Protein AF-A0A9D8L0U3-F1 (afdb_monomer)

pLDDT: mean 83.97, std 14.58, range [31.39, 98.12]

Structure (mmCIF, N/CA/C/O backbone):
data_AF-A0A9D8L0U3-F1
#
_entry.id   AF-A0A9D8L0U3-F1
#
loop_
_atom_site.group_PDB
_atom_site.id
_atom_site.type_symbol
_atom_site.label_atom_id
_atom_site.label_alt_id
_atom_site.label_comp_id
_atom_site.label_asym_id
_atom_site.label_entity_id
_atom_site.label_seq_id
_atom_site.pdbx_PDB_ins_code
_atom_site.Cartn_x
_atom_site.Cartn_y
_atom_site.Cartn_z
_atom_site.occupancy
_atom_site.B_iso_or_equiv
_atom_site.auth_seq_id
_atom_site.auth_comp_id
_atom_site.auth_asym_id
_atom_site.auth_atom_id
_atom_site.pdbx_PDB_model_num
ATOM 1 N N . MET A 1 1 ? -6.110 4.202 0.902 1.00 91.62 1 MET A N 1
ATOM 2 C CA . MET A 1 1 ? -5.546 5.508 1.316 1.00 91.62 1 MET A CA 1
ATOM 3 C C . MET A 1 1 ? -5.321 5.470 2.814 1.00 91.62 1 MET A C 1
ATOM 5 O O . MET A 1 1 ? -5.999 4.696 3.474 1.00 91.62 1 MET A O 1
ATOM 9 N N . GLU A 1 2 ? -4.424 6.293 3.344 1.00 95.88 2 GLU A N 1
ATOM 10 C CA . GLU A 1 2 ? -4.177 6.406 4.787 1.00 95.88 2 GLU A CA 1
ATOM 11 C C . GLU A 1 2 ? -4.412 7.851 5.238 1.00 95.88 2 GLU A C 1
ATOM 13 O O . GLU A 1 2 ? -3.957 8.792 4.582 1.00 95.88 2 GLU A O 1
ATOM 18 N N . ALA A 1 3 ? -5.146 8.025 6.335 1.00 96.62 3 ALA A N 1
ATOM 19 C CA . ALA A 1 3 ? -5.367 9.313 6.968 1.00 96.62 3 ALA A CA 1
ATOM 20 C C . ALA A 1 3 ? -4.168 9.664 7.856 1.00 96.62 3 ALA A C 1
ATOM 22 O O . ALA A 1 3 ? -3.885 8.999 8.852 1.00 96.62 3 ALA A O 1
ATOM 23 N N . LEU A 1 4 ? -3.472 10.741 7.497 1.00 94.88 4 LEU A N 1
ATOM 24 C CA . LEU A 1 4 ? -2.260 11.179 8.179 1.00 94.88 4 LEU A CA 1
ATOM 25 C C . LEU A 1 4 ? -2.511 12.490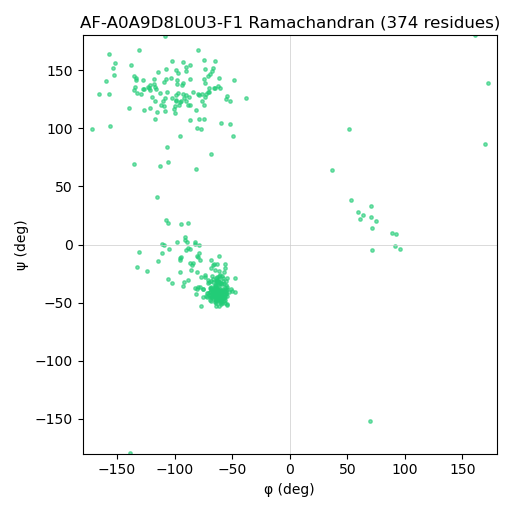 8.916 1.00 94.88 4 LEU A C 1
ATOM 27 O O . LEU A 1 4 ? -2.815 13.515 8.305 1.00 94.88 4 LEU A O 1
ATOM 31 N N . LEU A 1 5 ? -2.328 12.471 10.235 1.00 94.56 5 LEU A N 1
ATOM 32 C CA . LEU A 1 5 ? -2.469 13.667 11.054 1.00 94.56 5 LEU A CA 1
ATOM 33 C C . LEU A 1 5 ? -1.391 14.701 10.689 1.00 94.56 5 LEU A C 1
ATOM 35 O O . LEU A 1 5 ? -0.206 14.388 10.532 1.00 94.56 5 LEU A O 1
ATOM 39 N N . ARG A 1 6 ? -1.814 15.955 10.546 1.00 94.75 6 ARG A N 1
ATOM 40 C CA . ARG A 1 6 ? -0.969 17.115 10.254 1.00 94.75 6 ARG A CA 1
ATOM 41 C C . ARG A 1 6 ? -1.470 18.284 11.091 1.00 94.75 6 ARG A C 1
ATOM 43 O O . ARG A 1 6 ? -2.618 18.693 10.941 1.00 94.75 6 ARG A O 1
ATOM 50 N N . TRP A 1 7 ? -0.637 18.794 11.996 1.00 93.88 7 TRP A N 1
ATOM 51 C CA . TRP A 1 7 ? -1.028 19.877 12.898 1.00 93.88 7 TRP A CA 1
ATOM 52 C C . TRP A 1 7 ? -0.497 21.216 12.388 1.00 93.88 7 TRP A C 1
ATOM 54 O O . TRP A 1 7 ? 0.706 21.456 12.396 1.00 93.88 7 TRP A O 1
ATOM 64 N N . GLN A 1 8 ? -1.395 22.111 11.976 1.00 92.62 8 GLN A N 1
ATOM 65 C CA . GLN A 1 8 ? -1.041 23.502 11.697 1.00 92.62 8 GLN A CA 1
ATOM 66 C C . GLN A 1 8 ? -0.963 24.301 13.002 1.00 92.62 8 GLN A C 1
ATOM 68 O O . GLN A 1 8 ? -1.980 24.706 13.563 1.00 92.62 8 GLN A O 1
ATOM 73 N N . SER A 1 9 ? 0.254 24.510 13.500 1.00 93.62 9 SER A N 1
ATOM 74 C CA . SER A 1 9 ? 0.511 25.373 14.649 1.00 93.62 9 SER A CA 1
ATOM 75 C C . SER A 1 9 ? 0.617 26.838 14.204 1.00 93.62 9 SER A C 1
ATOM 77 O O . SER A 1 9 ? 1.405 27.127 13.299 1.00 93.62 9 SER A O 1
ATOM 79 N N . PRO A 1 10 ? -0.084 27.783 14.862 1.00 93.69 10 PRO A N 1
ATOM 80 C CA . PRO A 1 10 ? 0.032 29.210 14.556 1.00 93.69 10 PRO A CA 1
ATOM 81 C C . PRO A 1 10 ? 1.457 29.761 14.696 1.00 93.69 10 PRO A C 1
ATOM 83 O O . PRO A 1 10 ? 1.813 30.721 14.023 1.00 93.69 10 PRO A O 1
ATOM 86 N N . THR A 1 11 ? 2.273 29.166 15.571 1.00 95.31 11 THR A N 1
ATOM 87 C CA . THR A 1 11 ? 3.627 29.648 15.885 1.00 95.31 11 THR A CA 1
ATOM 88 C C . THR A 1 11 ? 4.735 28.797 15.275 1.00 95.31 11 THR A C 1
ATOM 90 O O . THR A 1 11 ? 5.806 29.319 14.983 1.00 95.31 11 THR A O 1
ATOM 93 N N . LEU A 1 12 ? 4.505 27.493 15.081 1.00 92.75 12 LEU A N 1
ATOM 94 C CA . LEU A 1 12 ? 5.532 26.545 14.620 1.00 92.75 12 LEU A CA 1
ATOM 95 C C . LEU A 1 12 ? 5.312 26.054 13.182 1.00 92.75 12 LEU A C 1
ATOM 97 O O . LEU A 1 12 ? 6.103 25.251 12.685 1.00 92.75 12 LEU A O 1
ATOM 101 N N . GLY A 1 13 ? 4.249 26.514 12.519 1.00 94.06 13 GLY A N 1
ATOM 102 C CA . GLY A 1 13 ? 3.868 26.054 11.189 1.00 94.06 13 GLY A CA 1
ATOM 103 C C . GLY A 1 13 ? 3.344 24.616 11.193 1.00 94.06 13 GLY A C 1
ATOM 104 O O . GLY A 1 13 ? 2.771 24.144 12.177 1.00 94.06 13 GLY A O 1
ATOM 105 N N . MET A 1 14 ? 3.513 23.914 10.072 1.00 93.19 14 MET A N 1
ATOM 106 C CA . MET A 1 14 ? 3.034 22.540 9.915 1.00 93.19 14 MET A CA 1
ATOM 107 C C . MET A 1 14 ? 3.908 21.546 10.693 1.00 93.19 14 MET A C 1
ATOM 109 O O . MET A 1 14 ? 5.096 21.384 10.413 1.00 93.19 14 MET A O 1
ATOM 113 N N . LEU A 1 15 ? 3.300 20.833 11.637 1.00 93.88 15 LEU A N 1
ATOM 114 C CA . LEU A 1 15 ? 3.930 19.794 12.440 1.00 93.88 15 LEU A CA 1
ATOM 115 C C . LEU A 1 15 ? 3.457 18.405 12.004 1.00 93.88 15 LEU A C 1
ATOM 117 O O . LEU A 1 15 ? 2.260 18.132 11.877 1.00 93.88 15 LEU A O 1
ATOM 121 N N . VAL A 1 16 ? 4.428 17.515 11.808 1.00 93.12 16 VAL A N 1
ATOM 122 C CA . VAL A 1 16 ? 4.208 16.085 11.558 1.00 93.12 16 VAL A CA 1
ATOM 123 C C . VAL A 1 16 ? 4.097 15.307 12.879 1.00 93.12 16 VAL A C 1
ATOM 125 O O . VAL A 1 16 ? 4.639 15.773 13.890 1.00 93.12 16 VAL A O 1
ATOM 128 N N . PRO A 1 17 ? 3.411 14.147 12.900 1.00 91.31 17 PRO A N 1
ATOM 129 C CA . PRO A 1 17 ? 3.146 13.376 14.117 1.00 91.31 17 PRO A CA 1
ATOM 130 C C . PRO A 1 17 ? 4.390 13.108 14.974 1.00 91.31 17 PRO A C 1
ATOM 132 O O . PRO A 1 17 ? 4.357 13.280 16.191 1.00 91.31 17 PRO A O 1
ATOM 135 N N . GLU A 1 18 ? 5.533 12.805 14.364 1.00 89.88 18 GLU A N 1
ATOM 136 C CA . GLU A 1 18 ? 6.790 12.492 15.052 1.00 89.88 18 GLU A CA 1
ATOM 137 C C . GLU A 1 18 ? 7.266 13.610 15.996 1.00 89.88 18 GLU A C 1
ATOM 139 O O . GLU A 1 18 ? 8.003 13.345 16.952 1.00 89.88 18 GLU A O 1
ATOM 144 N N . ARG A 1 19 ? 6.833 14.859 15.762 1.00 92.50 19 ARG A N 1
ATOM 145 C CA . ARG A 1 19 ? 7.168 16.012 16.608 1.00 92.50 19 ARG A CA 1
ATOM 146 C C . ARG A 1 19 ? 6.318 16.137 17.872 1.00 92.50 19 ARG A C 1
ATOM 148 O O . ARG A 1 19 ? 6.780 16.774 18.814 1.00 92.50 19 ARG A O 1
ATOM 155 N N . PHE A 1 20 ? 5.109 15.575 17.916 1.00 92.75 20 PHE A N 1
ATOM 156 C CA . PHE A 1 20 ? 4.185 15.797 19.041 1.00 92.75 20 PHE A CA 1
ATOM 157 C C . PHE A 1 20 ? 3.540 14.532 19.616 1.00 92.75 20 PHE A C 1
ATOM 159 O O . PHE A 1 20 ? 3.104 14.571 20.764 1.00 92.75 20 PHE A O 1
ATOM 166 N N . MET A 1 21 ? 3.516 13.410 18.891 1.00 90.19 21 MET A N 1
ATOM 167 C CA . MET A 1 21 ? 2.816 12.187 19.309 1.00 90.19 21 MET A CA 1
ATOM 168 C C . MET A 1 21 ? 3.312 11.649 20.652 1.00 90.19 21 MET A C 1
ATOM 170 O O . MET A 1 21 ? 2.500 11.396 21.533 1.00 90.19 21 MET A O 1
ATOM 174 N N . ARG A 1 22 ? 4.634 11.603 20.875 1.00 90.12 22 ARG A N 1
ATOM 175 C CA . ARG A 1 22 ? 5.207 11.180 22.171 1.00 90.12 22 ARG A CA 1
ATOM 176 C C . ARG A 1 22 ? 4.718 12.038 23.341 1.00 90.12 22 ARG A C 1
ATOM 178 O O . ARG A 1 22 ? 4.459 11.536 24.431 1.00 90.12 22 ARG A O 1
ATOM 185 N N . THR A 1 23 ? 4.580 13.345 23.123 1.00 92.69 23 THR A N 1
ATOM 186 C CA . THR A 1 23 ? 4.037 14.259 24.135 1.00 92.69 23 THR A CA 1
ATOM 187 C C . THR A 1 23 ? 2.541 14.027 24.324 1.00 92.69 23 THR A C 1
ATOM 189 O O . THR A 1 23 ? 2.079 13.991 25.461 1.00 92.69 23 THR A O 1
ATOM 192 N N . ALA A 1 24 ? 1.797 13.828 23.235 1.00 92.62 24 ALA A N 1
ATOM 193 C CA . ALA A 1 24 ? 0.367 13.550 23.277 1.00 92.62 24 ALA A CA 1
ATOM 194 C C . ALA A 1 24 ? 0.037 12.244 24.019 1.00 92.62 24 ALA A C 1
ATOM 196 O O . ALA A 1 24 ? -0.913 12.204 24.798 1.00 92.62 24 ALA A O 1
ATOM 197 N N . GLU A 1 25 ? 0.841 11.201 23.824 1.00 89.94 25 GLU A N 1
ATOM 198 C CA . GLU A 1 25 ? 0.729 9.929 24.538 1.00 89.94 25 GLU A CA 1
ATOM 199 C C . GLU A 1 25 ? 1.015 10.095 26.028 1.00 89.94 25 GLU A C 1
ATOM 201 O O . GLU A 1 25 ? 0.197 9.700 26.854 1.00 89.94 25 GLU A O 1
ATOM 206 N N . ARG A 1 26 ? 2.124 10.758 26.385 1.00 90.75 26 ARG A N 1
ATOM 207 C CA . ARG A 1 26 ? 2.484 11.002 27.791 1.00 90.75 26 ARG A CA 1
ATOM 208 C C . ARG A 1 26 ? 1.424 11.810 28.543 1.00 90.75 26 ARG A C 1
ATOM 210 O O . ARG A 1 26 ? 1.254 11.625 29.742 1.00 90.75 26 ARG A O 1
ATOM 217 N N . LEU A 1 27 ? 0.738 12.718 27.851 1.00 93.38 27 LEU A N 1
ATOM 218 C CA . LEU A 1 27 ? -0.344 13.527 28.415 1.00 93.38 27 LEU A CA 1
ATOM 219 C C . LEU A 1 27 ? -1.719 12.839 28.340 1.00 93.38 27 LEU A C 1
ATOM 221 O O . LEU A 1 27 ? -2.700 13.409 28.805 1.00 93.38 27 LEU A O 1
ATOM 225 N N . GLY A 1 28 ? -1.826 11.658 27.723 1.00 89.81 28 GLY A N 1
ATOM 226 C CA . GLY A 1 28 ? -3.090 10.938 27.525 1.00 89.81 28 GLY A CA 1
ATOM 227 C C . GLY A 1 28 ? -4.040 11.559 26.490 1.00 89.81 28 GLY A C 1
ATOM 228 O O . GLY A 1 28 ? -5.054 10.953 26.143 1.00 89.81 28 GLY A O 1
ATOM 229 N N . ILE A 1 29 ? -3.710 12.729 25.933 1.00 94.94 29 ILE A N 1
ATOM 230 C CA . ILE A 1 29 ? -4.528 13.421 24.923 1.00 94.94 29 ILE A CA 1
ATOM 231 C C . ILE A 1 29 ? -4.558 12.685 23.578 1.00 94.94 29 ILE A C 1
ATOM 233 O O . ILE A 1 29 ? -5.411 12.979 22.743 1.00 94.94 29 ILE A O 1
ATOM 237 N N . ILE A 1 30 ? -3.675 11.699 23.366 1.00 92.75 30 ILE A N 1
ATOM 238 C CA . ILE A 1 30 ? -3.678 10.864 22.157 1.00 92.75 30 ILE A CA 1
ATOM 239 C C . ILE A 1 30 ? -5.029 10.183 21.918 1.00 92.75 30 ILE A C 1
ATOM 241 O O . ILE A 1 30 ? -5.446 10.023 20.777 1.00 92.75 30 ILE A O 1
ATOM 245 N N . VAL A 1 31 ? -5.753 9.853 22.989 1.00 93.44 31 VAL A N 1
ATOM 246 C CA . VAL A 1 31 ? -7.086 9.254 22.900 1.00 93.44 31 VAL A CA 1
ATOM 247 C C . VAL A 1 31 ? -8.080 10.218 22.255 1.00 93.44 31 VAL A C 1
ATOM 249 O O . VAL A 1 31 ? -8.828 9.826 21.365 1.00 93.44 31 VAL A O 1
ATOM 252 N N . GLN A 1 32 ? -8.070 11.481 22.686 1.00 94.62 32 GLN A N 1
ATOM 253 C CA . GLN A 1 32 ? -8.960 12.522 22.167 1.00 94.62 32 GLN A CA 1
ATOM 254 C C . GLN A 1 32 ? -8.601 12.879 20.724 1.00 94.62 32 GLN A C 1
ATOM 256 O O . GLN A 1 32 ? -9.483 13.025 19.882 1.00 94.62 32 GLN A O 1
ATOM 261 N N . ILE A 1 33 ? -7.300 12.964 20.428 1.00 95.62 33 ILE A N 1
ATOM 262 C CA . ILE A 1 33 ? -6.798 13.168 19.067 1.00 95.62 33 ILE A CA 1
ATOM 263 C C . ILE A 1 33 ? -7.254 12.021 18.165 1.00 95.62 33 ILE A C 1
ATOM 265 O O . ILE A 1 33 ? -7.772 12.272 17.083 1.00 95.62 33 ILE A O 1
ATOM 269 N N . GLY A 1 34 ? -7.103 10.773 18.603 1.00 95.25 34 GLY A N 1
ATOM 270 C CA . GLY A 1 34 ? -7.489 9.609 17.815 1.00 95.25 34 GLY A CA 1
ATOM 271 C C . GLY A 1 34 ? -8.997 9.524 17.562 1.00 95.25 34 GLY A C 1
ATOM 272 O O . GLY A 1 34 ? -9.396 9.231 16.438 1.00 95.25 34 GLY A O 1
ATOM 273 N N . ALA A 1 35 ? -9.832 9.853 18.555 1.00 95.19 35 ALA A N 1
ATOM 274 C CA . ALA A 1 35 ? -11.283 9.967 18.378 1.00 95.19 35 ALA A CA 1
ATOM 275 C C . ALA A 1 35 ? -11.641 11.022 17.316 1.00 95.19 35 ALA A C 1
ATOM 277 O O . ALA A 1 35 ? -12.405 10.754 16.387 1.00 95.19 35 ALA A O 1
ATOM 278 N N . TRP A 1 36 ? -11.010 12.198 17.396 1.00 96.62 36 TRP A N 1
ATOM 279 C CA . TRP A 1 36 ? -11.189 13.267 16.415 1.00 96.62 36 TRP A CA 1
ATOM 280 C C . TRP A 1 36 ? -10.716 12.863 15.010 1.00 96.62 36 TRP A C 1
ATOM 282 O O . TRP A 1 36 ? -11.412 13.120 14.029 1.00 96.62 36 TRP A O 1
ATOM 292 N N . VAL A 1 37 ? -9.563 12.192 14.885 1.00 97.19 37 VAL A N 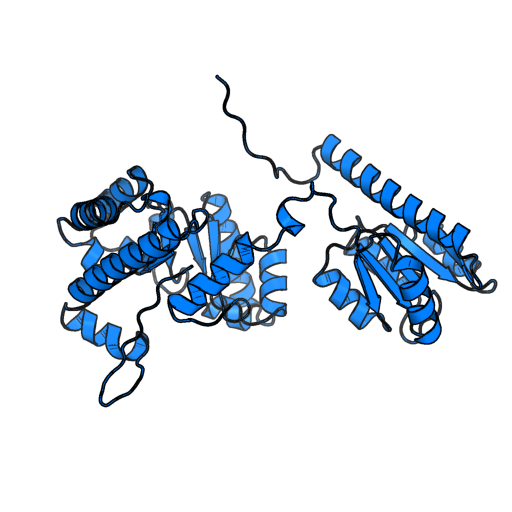1
ATOM 293 C CA . VAL A 1 37 ? -9.047 11.711 13.590 1.00 97.19 37 VAL A CA 1
ATOM 294 C C . VAL A 1 37 ? -10.004 10.697 12.964 1.00 97.19 37 VAL A C 1
ATOM 296 O O . VAL A 1 37 ? -10.278 10.795 11.767 1.00 97.19 37 VAL A O 1
ATOM 299 N N . LEU A 1 38 ? -10.531 9.750 13.747 1.00 97.75 38 LEU A N 1
ATOM 300 C CA . LEU A 1 38 ? -11.519 8.775 13.274 1.00 97.75 38 LEU A CA 1
ATOM 301 C C . LEU A 1 38 ? -12.785 9.470 12.767 1.00 97.75 38 LEU A C 1
ATOM 303 O O . LEU A 1 38 ? -13.215 9.213 11.642 1.00 97.75 38 LEU A O 1
ATOM 307 N N . GLU A 1 39 ? -13.342 10.392 13.554 1.00 97.81 39 GLU A N 1
ATOM 308 C C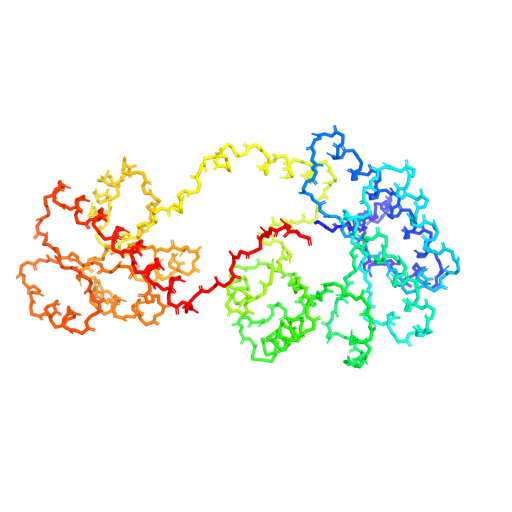A . GLU A 1 39 ? -14.533 11.150 13.171 1.00 97.81 39 GLU A CA 1
ATOM 309 C C . GLU A 1 39 ? -14.310 11.939 11.873 1.00 97.81 39 GLU A C 1
ATOM 311 O O . GLU A 1 39 ? -15.101 11.826 10.933 1.00 97.81 39 GLU A O 1
ATOM 316 N N . MET A 1 40 ? -13.223 12.711 11.785 1.00 97.69 40 MET A N 1
ATOM 317 C CA . MET A 1 40 ? -12.929 13.520 10.599 1.00 97.69 40 MET A CA 1
ATOM 318 C C . MET A 1 40 ? -12.670 12.655 9.367 1.00 97.69 40 MET A C 1
ATOM 320 O O . MET A 1 40 ? -13.107 13.002 8.268 1.00 97.69 40 MET A O 1
ATOM 324 N N . THR A 1 41 ? -12.023 11.504 9.545 1.00 97.94 41 THR A N 1
ATOM 325 C CA . THR A 1 41 ? -11.785 10.553 8.456 1.00 97.94 41 THR A CA 1
ATOM 326 C C . THR A 1 41 ? -13.092 9.984 7.920 1.00 97.94 41 THR A C 1
ATOM 328 O O . THR A 1 41 ? -13.303 9.975 6.708 1.00 97.94 41 THR A O 1
ATOM 331 N N . LEU A 1 42 ? -13.998 9.550 8.799 1.00 97.88 42 LEU A N 1
ATOM 332 C CA . LEU A 1 42 ? -15.287 8.991 8.393 1.00 97.88 42 LEU A CA 1
ATOM 333 C C . LEU A 1 42 ? -16.204 10.050 7.775 1.00 97.88 42 LEU A C 1
ATOM 335 O O . LEU A 1 42 ? -16.840 9.789 6.755 1.00 97.88 42 LEU A O 1
ATOM 339 N N . ARG A 1 43 ? -16.209 11.278 8.305 1.00 97.56 43 ARG A N 1
ATOM 340 C CA . ARG A 1 43 ? -16.904 12.410 7.670 1.00 97.56 43 ARG A CA 1
ATOM 341 C C . ARG A 1 43 ? -16.370 12.679 6.264 1.00 97.56 43 ARG A C 1
ATOM 343 O O . ARG A 1 43 ? -17.155 12.841 5.332 1.00 97.56 43 ARG A O 1
ATOM 350 N N . GLN A 1 44 ? -15.050 12.677 6.082 1.00 96.94 44 GLN A N 1
ATOM 351 C CA . GLN A 1 44 ? -14.453 12.884 4.765 1.00 96.94 44 GLN A CA 1
ATOM 352 C C . GLN A 1 44 ? -14.743 11.723 3.803 1.00 96.94 44 GLN A C 1
ATOM 354 O O . GLN A 1 44 ? -15.040 11.956 2.630 1.00 96.94 44 GLN A O 1
ATOM 359 N N . ALA A 1 45 ? -14.713 10.483 4.294 1.00 95.75 45 ALA A N 1
ATOM 360 C CA . ALA A 1 45 ? -15.107 9.314 3.518 1.00 95.75 45 ALA A CA 1
ATOM 361 C C . ALA A 1 45 ? -16.574 9.413 3.076 1.00 95.75 45 ALA A C 1
ATOM 363 O O . ALA A 1 45 ? -16.881 9.115 1.923 1.00 95.75 45 ALA A O 1
ATOM 364 N N . ARG A 1 46 ? -17.473 9.902 3.942 1.00 95.25 46 ARG A N 1
ATOM 365 C CA . ARG A 1 46 ? -18.868 10.153 3.568 1.00 95.25 46 ARG A CA 1
ATOM 366 C C . ARG A 1 46 ? -18.985 11.176 2.438 1.00 95.25 46 ARG A C 1
ATOM 368 O O . ARG A 1 46 ? -19.685 10.902 1.470 1.00 95.25 46 ARG A O 1
ATOM 375 N N . ILE A 1 47 ? -18.252 12.289 2.508 1.00 93.38 47 ILE A N 1
ATOM 376 C CA . ILE A 1 47 ? -18.230 13.302 1.438 1.00 93.38 47 ILE A CA 1
ATOM 377 C C . ILE A 1 47 ? -17.810 12.680 0.098 1.00 93.38 47 ILE A C 1
ATOM 379 O O . ILE A 1 47 ? -18.451 12.925 -0.920 1.00 93.38 47 ILE A O 1
ATOM 383 N N . TRP A 1 48 ? -16.761 11.851 0.079 1.00 90.88 48 TRP A N 1
ATOM 384 C CA . TRP A 1 48 ? -16.340 11.162 -1.148 1.00 90.88 48 TRP A CA 1
ATOM 385 C C . TRP A 1 48 ? -17.385 10.158 -1.653 1.00 90.88 48 TRP A C 1
ATOM 387 O O . TRP A 1 48 ? -17.593 10.058 -2.860 1.00 90.88 48 TRP A O 1
ATOM 397 N N . ARG A 1 49 ? -18.094 9.468 -0.753 1.00 89.50 49 ARG A N 1
ATOM 398 C CA . ARG A 1 49 ? -19.212 8.587 -1.127 1.00 89.50 49 ARG A CA 1
ATOM 399 C C . ARG A 1 49 ? -20.379 9.346 -1.743 1.00 89.50 49 ARG A C 1
ATOM 401 O O . ARG A 1 49 ? -20.923 8.900 -2.746 1.00 89.50 49 ARG A O 1
ATOM 408 N N . ASP A 1 50 ? -20.729 10.501 -1.187 1.00 85.56 50 ASP A N 1
ATOM 409 C CA . ASP A 1 50 ? -21.784 11.366 -1.728 1.00 85.56 50 ASP A CA 1
ATOM 410 C C . ASP A 1 50 ? -21.423 11.937 -3.107 1.00 85.56 50 ASP A C 1
ATOM 412 O O . ASP A 1 50 ? -22.304 12.274 -3.894 1.00 85.56 50 ASP A O 1
ATOM 416 N N . GLN A 1 51 ? -20.129 11.988 -3.436 1.00 81.94 51 GLN A N 1
ATOM 417 C CA . GLN A 1 51 ? -19.620 12.327 -4.768 1.00 81.94 51 GLN A CA 1
ATOM 418 C C . GLN A 1 51 ? -19.613 11.136 -5.747 1.00 81.94 51 GLN A C 1
ATOM 420 O O . GLN A 1 51 ? -19.213 11.304 -6.899 1.00 81.94 51 GLN A O 1
ATOM 425 N N . GLY A 1 52 ? -20.060 9.953 -5.314 1.00 77.62 52 GLY A N 1
ATOM 426 C CA . GLY A 1 52 ? -20.160 8.746 -6.137 1.00 77.62 52 GLY A CA 1
ATOM 427 C C . GLY A 1 52 ? -18.933 7.832 -6.099 1.00 77.62 52 GLY A C 1
ATOM 428 O O . GLY A 1 52 ? -18.865 6.899 -6.891 1.00 77.62 52 GLY A O 1
ATOM 429 N N . PHE A 1 53 ? -17.963 8.071 -5.210 1.00 80.25 53 PHE A N 1
ATOM 430 C CA . PHE A 1 53 ? -16.828 7.162 -5.038 1.00 80.25 53 PHE A CA 1
ATOM 431 C C . PHE A 1 53 ? -17.187 6.057 -4.039 1.00 80.25 53 PHE A C 1
ATOM 433 O O . PHE A 1 53 ? -17.476 6.338 -2.877 1.00 80.25 53 PHE A O 1
ATOM 440 N N . ASP A 1 54 ? -17.152 4.796 -4.457 1.00 77.75 54 ASP A N 1
ATOM 441 C CA . ASP A 1 54 ? -17.540 3.657 -3.615 1.00 77.75 54 ASP A CA 1
ATOM 442 C C . ASP A 1 54 ? -16.529 2.495 -3.585 1.00 77.75 54 ASP A C 1
ATOM 444 O O . ASP A 1 54 ? -16.652 1.604 -2.746 1.00 77.75 54 ASP A O 1
ATOM 448 N N . ASP A 1 55 ? -15.484 2.560 -4.406 1.00 79.88 55 ASP A N 1
ATOM 449 C CA . ASP A 1 55 ? -14.330 1.656 -4.426 1.00 79.88 55 ASP A CA 1
ATOM 450 C C . ASP A 1 55 ? -13.080 2.340 -3.834 1.00 79.88 55 ASP A C 1
ATOM 452 O O . ASP A 1 55 ? -12.143 2.742 -4.535 1.00 79.88 55 ASP A O 1
ATOM 456 N N . PHE A 1 56 ? -13.088 2.555 -2.514 1.00 87.00 56 PHE A N 1
ATOM 457 C CA . PHE A 1 56 ? -11.903 2.965 -1.760 1.00 87.00 56 PHE A CA 1
ATOM 458 C C . PHE A 1 56 ? -11.970 2.535 -0.291 1.00 87.00 56 PHE A C 1
ATOM 460 O O . PHE A 1 56 ? -13.040 2.494 0.313 1.00 87.00 56 PHE A O 1
ATOM 467 N N . ASN A 1 57 ? -10.788 2.329 0.297 1.00 92.12 57 ASN A N 1
ATOM 468 C CA . ASN A 1 57 ? -10.608 2.110 1.731 1.00 92.12 57 ASN A CA 1
ATOM 469 C C . ASN A 1 57 ? -9.739 3.220 2.330 1.00 92.12 57 ASN A C 1
ATOM 471 O O . ASN A 1 57 ? -8.762 3.664 1.704 1.00 92.12 57 ASN A O 1
ATOM 475 N N . VAL A 1 58 ? -10.067 3.639 3.552 1.00 96.38 58 VAL A N 1
ATOM 476 C CA . VAL A 1 58 ? -9.294 4.609 4.330 1.00 96.38 58 VAL A CA 1
ATOM 477 C C . VAL A 1 58 ? -8.778 3.954 5.600 1.00 96.38 58 VAL A C 1
ATOM 479 O O . VAL A 1 58 ? -9.544 3.408 6.389 1.00 96.38 58 VAL A O 1
ATOM 482 N N . ALA A 1 59 ? -7.464 4.008 5.772 1.00 97.69 59 ALA A N 1
ATOM 483 C CA . ALA A 1 59 ? -6.769 3.507 6.937 1.00 97.69 59 ALA A CA 1
ATOM 484 C C . ALA A 1 59 ? -6.563 4.619 7.974 1.00 97.69 59 ALA A C 1
ATOM 486 O O . ALA A 1 59 ? -6.226 5.746 7.605 1.00 97.69 59 ALA A O 1
ATOM 487 N N . VAL A 1 60 ? -6.775 4.309 9.254 1.00 97.69 60 VAL A N 1
ATOM 488 C CA . VAL A 1 60 ? -6.570 5.223 10.385 1.00 97.69 60 VAL A CA 1
ATOM 489 C C . VAL A 1 60 ? -5.709 4.544 11.440 1.00 97.69 60 VAL A C 1
ATOM 491 O O . VAL A 1 60 ? -6.022 3.441 11.882 1.00 97.69 60 VAL A O 1
ATOM 494 N N . ASN A 1 61 ? -4.657 5.232 11.876 1.00 95.25 61 ASN A N 1
ATOM 495 C CA . ASN A 1 61 ? -3.798 4.787 12.968 1.00 95.25 61 ASN A CA 1
ATOM 496 C C . ASN A 1 61 ? -4.521 4.870 14.318 1.00 95.25 61 ASN A C 1
ATOM 498 O O . ASN A 1 61 ? -5.085 5.910 14.667 1.00 95.25 61 ASN A O 1
ATOM 502 N N . VAL A 1 62 ? -4.459 3.791 15.097 1.00 94.31 62 VAL A N 1
ATOM 503 C CA . VAL A 1 62 ? -5.059 3.687 16.430 1.00 94.31 62 VAL A CA 1
ATOM 504 C C . VAL A 1 62 ? -3.969 3.403 17.457 1.00 94.31 62 VAL A C 1
ATOM 506 O O . VAL A 1 62 ? -3.201 2.450 17.335 1.00 94.31 62 VAL A O 1
ATOM 509 N N . SER A 1 63 ? -3.911 4.227 18.503 1.00 90.88 63 SER A N 1
ATOM 510 C CA . SER A 1 63 ? -2.953 4.021 19.592 1.00 90.88 63 SER A CA 1
ATOM 511 C C . SER A 1 63 ? -3.349 2.843 20.490 1.00 90.88 63 SER A C 1
ATOM 513 O O . SER A 1 63 ? -4.532 2.582 20.722 1.00 90.88 63 SER A O 1
ATOM 515 N N . THR A 1 64 ? -2.360 2.185 21.098 1.00 88.56 64 THR A N 1
ATOM 516 C CA . THR A 1 64 ? -2.591 1.123 22.093 1.00 88.56 64 THR A CA 1
ATOM 517 C C . THR A 1 64 ? -3.481 1.599 23.246 1.00 88.56 64 THR A C 1
ATOM 519 O O . THR A 1 64 ? -4.347 0.860 23.707 1.00 88.56 64 THR A O 1
ATOM 522 N N . LEU A 1 65 ? -3.334 2.858 23.679 1.00 89.69 65 LEU A N 1
ATOM 523 C CA . LEU A 1 65 ? -4.168 3.435 24.738 1.00 89.69 65 LEU A CA 1
ATOM 524 C C . LEU A 1 65 ? -5.645 3.538 24.337 1.00 89.69 65 LEU A C 1
ATOM 526 O O . LEU A 1 65 ? -6.506 3.358 25.191 1.00 89.69 65 LEU A O 1
ATOM 530 N N . GLN A 1 66 ? -5.956 3.802 23.064 1.00 91.38 66 GLN A N 1
ATOM 531 C CA . GLN A 1 66 ? -7.341 3.784 22.580 1.00 91.38 66 GLN A CA 1
ATOM 532 C C . GLN A 1 66 ? -7.908 2.369 22.552 1.00 91.38 66 GLN A C 1
ATOM 534 O O . GLN A 1 66 ? -9.019 2.169 23.031 1.00 91.38 66 GLN A O 1
ATOM 539 N N . LEU A 1 67 ? -7.141 1.393 22.053 1.00 90.69 67 LEU A N 1
ATOM 540 C CA . LEU A 1 67 ? -7.577 -0.008 22.007 1.00 90.69 67 LEU A CA 1
ATOM 541 C C . LEU A 1 67 ? -7.873 -0.574 23.395 1.00 90.69 67 LEU A C 1
ATOM 543 O O . LEU A 1 67 ? -8.770 -1.393 23.533 1.00 90.69 67 LEU A O 1
ATOM 547 N N . LEU A 1 68 ? -7.137 -0.131 24.417 1.00 89.81 68 LEU A N 1
ATOM 548 C CA . LEU A 1 68 ? -7.326 -0.557 25.804 1.00 89.81 68 LEU A CA 1
ATOM 549 C C . LEU A 1 68 ? -8.498 0.140 26.514 1.00 89.81 68 LEU A C 1
ATOM 551 O O . LEU A 1 68 ? -8.823 -0.233 27.642 1.00 89.81 68 LEU A O 1
ATOM 555 N N . ARG A 1 69 ? -9.139 1.147 25.906 1.00 90.56 69 ARG A N 1
ATOM 556 C CA . ARG A 1 69 ? -10.272 1.829 26.540 1.00 90.56 69 ARG A CA 1
ATOM 557 C C . ARG A 1 69 ? -11.543 0.986 26.463 1.00 90.56 69 ARG A C 1
ATOM 559 O O . ARG A 1 69 ? -11.971 0.617 25.365 1.00 90.56 69 ARG A O 1
ATOM 566 N N . PRO A 1 70 ? -12.235 0.788 27.600 1.00 88.44 70 PRO A N 1
ATOM 567 C CA . PRO A 1 70 ? -13.595 0.277 27.587 1.00 88.44 70 PRO A CA 1
ATOM 568 C C . PRO A 1 70 ? -14.482 1.155 26.697 1.00 88.44 70 PRO A C 1
ATOM 570 O O . PRO A 1 70 ? -14.505 2.377 26.844 1.00 88.44 70 PRO A O 1
ATOM 573 N N . GLY A 1 71 ? -15.194 0.526 25.763 1.00 91.94 71 GLY A N 1
ATOM 574 C CA . GLY A 1 71 ? -16.115 1.209 24.856 1.00 91.94 71 GLY A CA 1
ATOM 575 C C . GLY A 1 71 ? -15.522 1.671 23.524 1.00 91.94 71 GLY A C 1
ATOM 576 O O . GLY A 1 71 ? -16.290 2.168 22.708 1.00 91.94 71 GLY A O 1
ATOM 577 N N . PHE A 1 72 ? -14.226 1.465 23.246 1.00 95.62 72 PHE A N 1
ATOM 578 C CA . PHE A 1 72 ? -13.639 1.838 21.947 1.00 95.62 72 PHE A CA 1
ATOM 579 C C . PHE A 1 72 ? -14.390 1.215 20.759 1.00 95.62 72 PHE A C 1
ATOM 581 O O . PHE A 1 72 ? -14.727 1.912 19.808 1.00 95.62 72 PHE A O 1
ATOM 588 N N . PHE A 1 73 ? -14.732 -0.075 20.843 1.00 96.31 73 PHE A N 1
ATOM 589 C CA . PHE A 1 73 ? -15.566 -0.738 19.836 1.00 96.31 73 PHE A CA 1
ATOM 590 C C . PHE A 1 73 ? -16.897 0.001 19.607 1.00 96.31 73 PHE A C 1
ATOM 592 O O . PHE A 1 73 ? -17.227 0.350 18.475 1.00 96.31 73 PHE A O 1
ATOM 599 N N . ALA A 1 74 ? -17.631 0.298 20.684 1.00 96.75 74 ALA A N 1
ATOM 600 C CA . ALA A 1 74 ? -18.914 0.993 20.605 1.00 96.75 74 ALA A CA 1
ATOM 601 C C . ALA A 1 74 ? -18.769 2.411 20.025 1.00 96.75 74 ALA A C 1
ATOM 603 O O . ALA A 1 74 ? -19.603 2.837 19.231 1.00 96.75 74 ALA A O 1
ATOM 604 N N . GLU A 1 75 ? -17.693 3.122 20.372 1.00 96.25 75 GLU A N 1
ATOM 605 C CA . GLU A 1 75 ? -17.366 4.446 19.833 1.00 96.25 75 GLU A CA 1
ATOM 606 C C . GLU A 1 75 ? -17.193 4.403 18.305 1.00 96.25 75 GLU A C 1
ATOM 608 O O . GLU A 1 75 ? -17.810 5.195 17.589 1.00 96.25 75 GLU A O 1
ATOM 613 N N . VAL A 1 76 ? -16.430 3.432 17.788 1.00 97.88 76 VAL A N 1
ATOM 614 C CA . VAL A 1 76 ? -16.242 3.251 16.338 1.00 97.88 76 VAL A CA 1
ATOM 615 C C . VAL A 1 76 ? -17.567 2.914 15.645 1.00 97.88 76 VAL A C 1
ATOM 617 O O . VAL A 1 76 ? -17.862 3.472 14.587 1.00 97.88 76 VAL A O 1
ATOM 620 N N . MET A 1 77 ? -18.394 2.053 16.247 1.00 97.88 77 MET A N 1
ATOM 621 C CA . MET A 1 77 ? -19.701 1.684 15.689 1.00 97.88 77 MET A CA 1
ATOM 622 C C . MET A 1 77 ? -20.655 2.875 15.598 1.00 97.88 77 MET A C 1
ATOM 624 O O . MET A 1 77 ? -21.273 3.094 14.556 1.00 97.88 77 MET A O 1
ATOM 628 N N . VAL A 1 78 ? -20.729 3.696 16.649 1.00 97.88 78 VAL A N 1
ATOM 629 C CA . VAL A 1 78 ? -21.549 4.917 16.656 1.00 97.88 78 VAL A CA 1
ATOM 630 C C . VAL A 1 78 ? -21.088 5.898 15.573 1.00 97.88 78 VAL A C 1
ATOM 632 O O . VAL A 1 78 ? -21.920 6.503 14.888 1.00 97.88 78 VAL A O 1
ATOM 635 N N . LEU A 1 79 ? -19.777 6.047 15.362 1.00 97.56 79 LEU A N 1
ATOM 636 C CA . LEU A 1 79 ? -19.244 6.905 14.302 1.00 97.56 79 LEU A CA 1
ATOM 637 C C . LEU A 1 79 ? -19.576 6.376 12.899 1.00 97.56 79 LEU A C 1
ATOM 639 O O . LEU A 1 79 ? -20.000 7.149 12.038 1.00 97.56 79 LEU A O 1
ATOM 643 N N . LEU A 1 80 ? -19.440 5.071 12.654 1.00 97.81 80 LEU A N 1
ATOM 644 C CA . LEU A 1 80 ? -19.806 4.468 11.367 1.00 97.81 80 LEU A CA 1
ATOM 645 C C . LEU A 1 80 ? -21.304 4.615 11.084 1.00 97.81 80 LEU A C 1
ATOM 647 O O . LEU A 1 80 ? -21.688 5.021 9.987 1.00 97.81 80 LEU A O 1
ATOM 651 N N . GLN A 1 81 ? -22.148 4.364 12.089 1.00 97.06 81 GLN A N 1
ATOM 652 C CA . GLN A 1 81 ? -23.596 4.506 11.968 1.00 97.06 81 GLN A CA 1
ATOM 653 C C . GLN A 1 81 ? -24.006 5.959 11.697 1.00 97.06 81 GLN A C 1
ATOM 655 O O . GLN A 1 81 ? -24.779 6.214 10.777 1.00 97.06 81 GLN A O 1
ATOM 660 N N . SER A 1 82 ? -23.476 6.918 12.462 1.00 96.94 82 SER A N 1
ATOM 661 C CA . SER A 1 82 ? -23.830 8.338 12.309 1.00 96.94 82 SER A CA 1
ATOM 662 C C . SER A 1 82 ? -23.330 8.950 10.998 1.00 96.94 82 SER A C 1
ATOM 664 O O . SER A 1 82 ? -23.989 9.829 10.446 1.00 96.94 82 SER A O 1
ATOM 666 N N . THR A 1 83 ? -22.199 8.479 10.465 1.00 96.12 83 THR A N 1
ATOM 667 C CA . THR A 1 83 ? -21.669 8.934 9.167 1.00 96.12 83 THR A CA 1
ATOM 668 C C . THR A 1 83 ? -22.238 8.163 7.974 1.00 96.12 83 THR A C 1
ATOM 670 O O . THR A 1 83 ? -22.112 8.615 6.836 1.00 96.12 83 THR A O 1
ATOM 673 N N . GLY A 1 84 ? -22.868 7.005 8.197 1.00 93.69 84 GLY A N 1
ATOM 674 C CA . GLY A 1 84 ? -23.381 6.136 7.135 1.00 93.69 84 GLY A CA 1
ATOM 675 C C . GLY A 1 84 ? -22.283 5.569 6.226 1.00 93.69 84 GLY A C 1
ATOM 676 O O . GLY A 1 84 ? -22.539 5.293 5.049 1.00 93.69 84 GLY A O 1
ATOM 677 N N . VAL A 1 85 ? -21.052 5.452 6.731 1.00 96.06 85 VAL A N 1
ATOM 678 C CA . VAL A 1 85 ? -19.924 4.838 6.018 1.00 96.06 85 VAL A CA 1
ATOM 679 C C . VAL A 1 85 ? -19.932 3.330 6.294 1.00 96.06 85 VAL A C 1
ATOM 681 O O . VAL A 1 85 ? -19.947 2.932 7.457 1.00 96.06 85 VAL A O 1
ATOM 684 N N . PRO A 1 86 ? -19.911 2.465 5.263 1.00 95.19 86 PRO A N 1
ATOM 685 C CA . PRO A 1 86 ? -19.805 1.023 5.463 1.00 95.19 86 PRO A CA 1
ATOM 686 C C . PRO A 1 86 ? -18.510 0.644 6.191 1.00 95.19 86 PRO A C 1
ATOM 688 O O . PRO A 1 86 ? -17.432 1.076 5.783 1.00 95.19 86 PRO A O 1
ATOM 691 N N . ALA A 1 87 ? -18.601 -0.233 7.193 1.00 96.62 87 ALA A N 1
ATOM 692 C CA . ALA A 1 87 ? -17.459 -0.705 7.985 1.00 96.62 87 ALA A CA 1
ATOM 693 C C . ALA A 1 87 ? -16.283 -1.218 7.131 1.00 96.62 87 ALA A C 1
ATOM 695 O O . ALA A 1 87 ? -15.135 -0.880 7.406 1.00 96.62 87 ALA A O 1
ATOM 696 N N . ARG A 1 88 ? -16.575 -1.918 6.023 1.00 94.31 88 ARG A N 1
ATOM 697 C CA . ARG A 1 88 ? -15.578 -2.426 5.057 1.00 94.31 88 ARG A CA 1
ATOM 698 C C . ARG A 1 88 ? -14.651 -1.370 4.448 1.00 94.31 88 ARG A C 1
ATOM 700 O O . ARG A 1 88 ? -13.600 -1.720 3.924 1.00 94.31 88 ARG A O 1
ATOM 707 N N . MET A 1 89 ? -15.043 -0.095 4.482 1.00 95.44 89 MET A N 1
ATOM 708 C CA . MET A 1 89 ? -14.226 1.008 3.968 1.00 95.44 89 MET A CA 1
ATOM 709 C C . MET A 1 89 ? -13.198 1.505 4.980 1.00 95.44 89 MET A C 1
ATOM 711 O O . MET A 1 89 ? -12.265 2.213 4.603 1.00 95.44 89 MET A O 1
ATOM 715 N N . LEU A 1 90 ? -13.360 1.157 6.256 1.00 98.00 90 LEU A N 1
ATOM 716 C CA . LEU A 1 90 ? -12.443 1.533 7.317 1.00 98.00 90 LEU A CA 1
ATOM 717 C C . LEU A 1 90 ? -11.406 0.427 7.512 1.00 98.00 90 LEU A C 1
ATOM 719 O O . LEU A 1 90 ? -11.729 -0.750 7.659 1.00 98.00 90 LEU A O 1
ATOM 723 N N . THR A 1 91 ? -10.136 0.819 7.526 1.00 98.12 91 THR A N 1
ATOM 724 C CA . THR A 1 91 ? -9.047 -0.012 8.038 1.00 98.12 91 THR A CA 1
ATOM 725 C C . THR A 1 91 ? -8.501 0.637 9.304 1.00 98.12 91 THR A C 1
ATOM 727 O O . THR A 1 91 ? -8.201 1.828 9.293 1.00 98.12 91 THR A O 1
ATOM 730 N N . LEU A 1 92 ? -8.361 -0.116 10.391 1.00 97.75 92 LEU A N 1
ATOM 731 C CA . LEU A 1 92 ? -7.644 0.361 11.573 1.00 97.75 92 LEU A CA 1
ATOM 732 C C . LEU A 1 92 ? -6.225 -0.193 11.556 1.00 97.75 92 LEU A C 1
ATOM 734 O O . LEU A 1 92 ? -6.023 -1.405 11.461 1.00 97.75 92 LEU A O 1
ATOM 738 N N . GLU A 1 93 ? -5.253 0.708 11.625 1.00 95.94 93 GLU A N 1
ATOM 739 C CA . GLU A 1 93 ? -3.838 0.376 11.714 1.00 95.94 93 GLU A CA 1
ATOM 740 C C . GLU A 1 93 ? -3.422 0.381 13.179 1.00 95.94 93 GLU A C 1
ATOM 742 O O . GLU A 1 93 ? -3.615 1.368 13.893 1.00 95.94 93 GLU A O 1
ATOM 747 N N . ILE A 1 94 ? -2.890 -0.745 13.633 1.00 92.69 94 ILE A N 1
ATOM 748 C CA . ILE A 1 94 ? -2.477 -0.952 15.015 1.00 92.69 94 ILE A CA 1
ATOM 749 C C . ILE A 1 94 ? -0.980 -1.212 15.046 1.00 92.69 94 ILE A C 1
ATOM 751 O O . ILE A 1 94 ? -0.443 -1.936 14.209 1.00 92.69 94 ILE A O 1
ATOM 755 N N . ASN A 1 95 ? -0.292 -0.618 16.014 1.00 86.88 95 ASN A N 1
ATOM 756 C CA . ASN A 1 95 ? 1.124 -0.890 16.204 1.00 86.88 95 ASN A CA 1
ATOM 757 C C . ASN A 1 95 ? 1.312 -2.309 16.758 1.00 86.88 95 ASN A C 1
ATOM 759 O O . ASN A 1 95 ? 0.535 -2.769 17.594 1.00 86.88 95 ASN A O 1
ATOM 763 N N . GLU A 1 96 ? 2.390 -2.963 16.347 1.00 82.06 96 GLU A N 1
ATOM 764 C CA . GLU A 1 96 ? 2.826 -4.264 16.846 1.00 82.06 96 GLU A CA 1
ATOM 765 C C . GLU A 1 96 ? 2.840 -4.365 18.392 1.00 82.06 96 GLU A C 1
ATOM 767 O O . GLU A 1 96 ? 2.345 -5.337 18.962 1.00 82.06 96 GLU A O 1
ATOM 772 N N . SER A 1 97 ? 3.283 -3.317 19.092 1.00 79.50 97 SER A N 1
ATOM 773 C CA . SER A 1 97 ? 3.286 -3.254 20.566 1.00 79.50 97 SER A CA 1
ATOM 774 C C . SER A 1 97 ? 1.894 -3.305 21.216 1.00 79.50 97 SER A C 1
ATOM 776 O O . SER A 1 97 ? 1.778 -3.580 22.412 1.00 79.50 97 SER A O 1
ATOM 778 N N . ALA A 1 98 ? 0.815 -3.064 20.468 1.00 81.38 98 ALA A N 1
ATOM 779 C CA . ALA A 1 98 ? -0.539 -3.228 20.987 1.00 81.38 98 ALA A CA 1
ATOM 780 C C . ALA A 1 98 ? -0.869 -4.701 21.271 1.00 81.38 98 ALA A C 1
ATOM 782 O O . ALA A 1 98 ? -1.664 -4.986 22.164 1.00 81.38 98 ALA A O 1
ATOM 783 N N . LEU A 1 99 ? -0.229 -5.633 20.557 1.00 79.25 99 LEU A N 1
ATOM 784 C CA . LEU A 1 99 ? -0.517 -7.066 20.632 1.00 79.25 99 LEU A CA 1
ATOM 785 C C . LEU A 1 99 ? 0.076 -7.751 21.873 1.00 79.25 99 LEU A C 1
ATOM 787 O O . LEU A 1 99 ? -0.278 -8.882 22.194 1.00 79.25 99 LEU A O 1
ATOM 791 N N . THR A 1 100 ? 0.985 -7.093 22.587 1.00 74.44 100 THR A N 1
ATOM 792 C CA . THR A 1 100 ? 1.600 -7.636 23.809 1.00 74.44 100 THR A CA 1
ATOM 793 C C . THR A 1 100 ? 0.903 -7.161 25.087 1.00 74.44 100 THR A C 1
ATOM 795 O O . THR A 1 100 ? 1.129 -7.720 26.160 1.00 74.44 100 THR A O 1
ATOM 798 N N . ASN A 1 101 ? 0.013 -6.168 24.989 1.00 67.50 101 ASN A N 1
ATOM 799 C CA . ASN A 1 101 ? -0.653 -5.536 26.125 1.00 67.50 101 ASN A CA 1
ATOM 800 C C . ASN A 1 101 ? -2.060 -6.103 26.347 1.00 67.50 101 ASN A C 1
ATOM 802 O O . ASN A 1 101 ? -2.865 -6.122 25.426 1.00 67.50 101 ASN A O 1
ATOM 806 N N . ASN A 1 102 ? -2.369 -6.529 27.581 1.00 69.12 102 ASN A N 1
ATOM 807 C CA . ASN A 1 102 ? -3.679 -7.064 27.999 1.00 69.12 102 ASN A CA 1
ATOM 808 C C . ASN A 1 102 ? -4.363 -7.926 26.917 1.00 69.12 102 ASN A C 1
ATOM 810 O O . ASN A 1 102 ? -5.409 -7.588 26.355 1.00 69.12 102 ASN A O 1
ATOM 814 N N . VAL A 1 103 ? -3.699 -9.044 26.622 1.00 74.62 103 VAL A N 1
ATOM 815 C CA . VAL A 1 103 ? -3.845 -9.808 25.380 1.00 74.62 103 VAL A CA 1
ATOM 816 C C . VAL A 1 103 ? -5.297 -10.206 25.083 1.00 74.62 103 VAL A C 1
ATOM 818 O O . VAL A 1 103 ? -5.723 -10.132 23.934 1.00 74.62 103 VAL A O 1
ATOM 821 N N . ASN A 1 104 ? -6.079 -10.570 26.107 1.00 84.44 104 ASN A N 1
ATOM 822 C CA . ASN A 1 104 ? -7.475 -10.991 25.936 1.00 84.44 104 ASN A CA 1
ATOM 823 C C . ASN A 1 104 ? -8.403 -9.825 25.570 1.00 84.44 104 ASN A C 1
ATOM 825 O O . ASN A 1 104 ? -9.182 -9.949 24.633 1.00 84.44 104 ASN A O 1
ATOM 829 N N . PHE A 1 105 ? -8.286 -8.685 26.255 1.00 87.12 105 PHE A N 1
ATOM 830 C CA . PHE A 1 105 ? -9.155 -7.534 25.999 1.00 87.12 105 PHE A CA 1
ATOM 831 C C . PHE A 1 105 ? -8.914 -6.932 24.607 1.00 87.12 105 PHE A C 1
ATOM 833 O O . PHE A 1 105 ? -9.858 -6.640 23.869 1.00 87.12 105 PHE A O 1
ATOM 840 N N . VAL A 1 106 ? -7.640 -6.787 24.221 1.00 89.00 106 VAL A N 1
ATOM 841 C CA . VAL A 1 106 ? -7.278 -6.316 22.876 1.00 89.00 106 VAL A CA 1
ATOM 842 C C . VAL A 1 106 ? -7.774 -7.302 21.824 1.00 89.00 106 VAL A C 1
ATOM 844 O O . VAL A 1 106 ? -8.347 -6.887 20.821 1.00 89.00 106 VAL A O 1
ATOM 847 N N . TYR A 1 107 ? -7.615 -8.606 22.066 1.00 90.25 107 TYR A N 1
ATOM 848 C CA . TYR A 1 107 ? -8.087 -9.637 21.145 1.00 90.25 107 TYR A CA 1
ATOM 849 C C . TYR A 1 107 ? -9.599 -9.552 20.918 1.00 90.25 107 TYR A C 1
ATOM 851 O O . TYR A 1 107 ? -10.026 -9.510 19.769 1.00 90.25 107 TYR A O 1
ATOM 859 N N . GLU A 1 108 ? -10.397 -9.471 21.984 1.00 91.88 108 GLU A N 1
ATOM 860 C CA . GLU A 1 108 ? -11.858 -9.359 21.885 1.00 91.88 108 GLU A CA 1
ATOM 861 C C . GLU A 1 108 ? -12.280 -8.091 21.142 1.00 91.88 108 GLU A C 1
ATOM 863 O O . GLU A 1 108 ? -13.140 -8.139 20.266 1.00 91.88 108 GLU A O 1
ATOM 868 N N . THR A 1 109 ? -11.635 -6.960 21.435 1.00 93.31 109 THR A N 1
ATOM 869 C CA . THR A 1 109 ? -11.921 -5.690 20.758 1.00 93.31 109 THR A CA 1
ATOM 870 C C . THR A 1 109 ? -11.658 -5.793 19.256 1.00 93.31 109 THR A C 1
ATOM 872 O O . THR A 1 109 ? -12.510 -5.414 18.455 1.00 93.31 109 THR A O 1
ATOM 875 N N . LEU A 1 110 ? -10.508 -6.342 18.861 1.00 93.94 110 LEU A N 1
ATOM 876 C CA . LEU A 1 110 ? -10.151 -6.533 17.455 1.00 93.94 110 LEU A CA 1
ATOM 877 C C . LEU A 1 110 ? -11.068 -7.552 16.764 1.00 93.94 110 LEU A C 1
ATOM 879 O O . LEU A 1 110 ? -11.533 -7.301 15.656 1.00 93.94 110 LEU A O 1
ATOM 883 N N . ALA A 1 111 ? -11.385 -8.667 17.425 1.00 94.38 111 ALA A N 1
ATOM 884 C CA . ALA A 1 111 ? -12.305 -9.668 16.894 1.00 94.38 111 ALA A CA 1
ATOM 885 C C . ALA A 1 111 ? -13.698 -9.073 16.638 1.00 94.38 111 ALA A C 1
ATOM 887 O O . ALA A 1 111 ? -14.260 -9.278 15.564 1.00 94.38 111 ALA A O 1
ATOM 888 N N . ASN A 1 112 ? -14.218 -8.277 17.575 1.00 95.56 112 ASN A N 1
ATOM 889 C CA . ASN A 1 112 ? -15.504 -7.601 17.420 1.00 95.56 112 ASN A CA 1
ATOM 890 C C . ASN A 1 112 ? -15.483 -6.600 16.257 1.00 95.56 112 ASN A C 1
ATOM 892 O O . ASN A 1 112 ? -16.383 -6.619 15.426 1.00 95.56 112 ASN A O 1
ATOM 896 N N . LEU A 1 113 ? -14.436 -5.773 16.140 1.00 96.56 113 LEU A N 1
ATOM 897 C CA . LEU A 1 113 ? -14.285 -4.838 15.015 1.00 96.56 113 LEU A CA 1
ATOM 898 C C . LEU A 1 113 ? -14.268 -5.570 13.664 1.00 96.56 113 LEU A C 1
ATOM 900 O O . LEU A 1 113 ? -14.945 -5.153 12.725 1.00 96.56 113 LEU A O 1
ATOM 904 N N . ARG A 1 114 ? -13.529 -6.680 13.577 1.00 95.62 114 ARG A N 1
ATOM 905 C CA . ARG A 1 114 ? -13.443 -7.489 12.357 1.00 95.62 114 ARG A CA 1
ATOM 906 C C . ARG A 1 114 ? -14.767 -8.158 11.999 1.00 95.62 114 ARG A C 1
ATOM 908 O O . ARG A 1 114 ? -15.117 -8.194 10.824 1.00 95.62 114 ARG A O 1
ATOM 915 N N . ASN A 1 115 ? -15.513 -8.655 12.986 1.00 96.31 115 ASN A N 1
ATOM 916 C CA . ASN A 1 115 ? -16.826 -9.270 12.766 1.00 96.31 115 ASN A CA 1
ATOM 917 C C . ASN A 1 115 ? -17.841 -8.283 12.165 1.00 96.31 115 ASN A C 1
ATOM 919 O O . ASN A 1 115 ? -18.688 -8.689 11.376 1.00 96.31 115 ASN A O 1
ATOM 923 N N . GLU A 1 116 ? -17.706 -6.990 12.465 1.00 97.19 116 GLU A N 1
ATOM 924 C CA . GLU A 1 116 ? -18.502 -5.915 11.851 1.00 97.19 116 GLU A CA 1
ATOM 925 C C . GLU A 1 116 ? -18.009 -5.524 10.443 1.00 97.19 116 GLU A C 1
ATOM 927 O O . GLU A 1 116 ? -18.576 -4.651 9.786 1.00 97.19 116 GLU A O 1
ATOM 932 N N . GLY A 1 117 ? -16.946 -6.163 9.948 1.00 95.75 117 GLY A N 1
ATOM 933 C CA . GLY A 1 117 ? -16.384 -5.948 8.619 1.00 95.75 117 GLY A CA 1
ATOM 934 C C . GLY A 1 117 ? -15.322 -4.851 8.543 1.00 95.75 117 GLY A C 1
ATOM 935 O O . GLY A 1 117 ? -14.934 -4.484 7.435 1.00 95.75 117 GLY A O 1
ATOM 936 N N . ILE A 1 118 ? -14.837 -4.320 9.672 1.00 97.75 118 ILE A N 1
ATOM 937 C CA . ILE A 1 118 ? -13.688 -3.400 9.681 1.00 97.75 118 ILE A CA 1
ATOM 938 C C . ILE A 1 118 ? -12.416 -4.197 9.393 1.00 97.75 118 ILE A C 1
ATOM 940 O O . ILE A 1 118 ? -12.133 -5.184 10.067 1.00 97.75 118 ILE A O 1
ATOM 944 N N . SER A 1 119 ? -11.611 -3.740 8.431 1.00 97.12 119 SER A N 1
ATOM 945 C CA . SER A 1 119 ? -10.300 -4.345 8.181 1.00 97.12 119 SER A CA 1
ATOM 946 C C . SER A 1 119 ? -9.293 -3.952 9.258 1.00 97.12 119 SER A C 1
ATOM 948 O O . SER A 1 119 ? -9.220 -2.789 9.660 1.00 97.12 119 SER A O 1
ATOM 950 N N . LEU A 1 120 ? -8.432 -4.882 9.650 1.00 96.38 120 LEU A N 1
ATOM 951 C CA . LEU A 1 120 ? -7.364 -4.633 10.613 1.00 96.38 120 LEU A CA 1
ATOM 952 C C . LEU A 1 120 ? -5.995 -4.807 9.957 1.00 96.38 120 LEU A C 1
ATOM 954 O O . LEU A 1 120 ? -5.755 -5.777 9.240 1.00 96.38 120 LEU A O 1
ATOM 958 N N . SER A 1 121 ? -5.091 -3.861 10.201 1.00 95.25 121 SER A N 1
ATOM 959 C CA . SER A 1 121 ? -3.727 -3.883 9.671 1.00 95.25 121 SER A CA 1
ATOM 960 C C . SER A 1 121 ? -2.716 -3.724 10.792 1.00 95.25 121 SER A C 1
ATOM 962 O O . SER A 1 121 ? -2.844 -2.822 11.616 1.00 95.25 121 SER A O 1
ATOM 964 N N . LEU A 1 122 ? -1.681 -4.558 10.792 1.00 92.62 122 LEU A N 1
ATOM 965 C CA . LEU A 1 122 ? -0.545 -4.402 11.691 1.00 92.62 122 LEU A CA 1
ATOM 966 C C . LEU A 1 122 ? 0.498 -3.483 11.050 1.00 92.62 122 LEU A C 1
ATOM 968 O O . LEU A 1 122 ? 0.992 -3.794 9.967 1.00 92.62 122 LEU A O 1
ATOM 972 N N . ASP A 1 123 ? 0.810 -2.365 11.701 1.00 89.62 123 ASP A N 1
ATOM 973 C CA . ASP A 1 123 ? 1.731 -1.343 11.198 1.00 89.62 123 ASP A CA 1
ATOM 974 C C . ASP A 1 123 ? 3.144 -1.457 11.791 1.00 89.62 123 ASP A C 1
ATOM 976 O O . ASP A 1 123 ? 3.332 -1.884 12.934 1.00 89.62 123 ASP A O 1
ATOM 980 N N . ASN A 1 124 ? 4.131 -1.029 10.999 1.00 80.38 124 ASN A N 1
ATOM 981 C CA . ASN A 1 124 ? 5.569 -1.028 11.295 1.00 80.38 124 ASN A CA 1
ATOM 982 C C . ASN A 1 124 ? 6.136 -2.391 11.732 1.00 80.38 124 ASN A C 1
ATOM 984 O O . ASN A 1 124 ? 7.015 -2.457 12.601 1.00 80.38 124 ASN A O 1
ATOM 988 N N . PHE A 1 125 ? 5.656 -3.478 11.120 1.00 82.88 125 PHE A N 1
ATOM 989 C CA . PHE A 1 125 ? 6.073 -4.823 11.504 1.00 82.88 125 PHE A CA 1
ATOM 990 C C . PHE A 1 125 ? 7.574 -5.040 11.282 1.00 82.88 125 PHE A C 1
ATOM 992 O O . PHE A 1 125 ? 8.131 -4.661 10.245 1.00 82.88 125 PHE A O 1
ATOM 999 N N . GLY A 1 126 ? 8.216 -5.672 12.267 1.00 75.00 126 GLY A N 1
ATOM 1000 C CA . GLY A 1 126 ? 9.641 -6.013 12.255 1.00 75.00 126 GLY A CA 1
ATOM 1001 C C . GLY A 1 126 ? 10.546 -4.997 12.957 1.00 75.00 126 GLY A C 1
ATOM 1002 O O . GLY A 1 126 ? 11.746 -5.240 13.075 1.00 75.00 126 GLY A O 1
ATOM 1003 N N . THR A 1 127 ? 9.998 -3.875 13.434 1.00 75.12 127 THR A N 1
ATOM 1004 C CA . THR A 1 127 ? 10.746 -2.859 14.201 1.00 75.12 127 THR A CA 1
ATOM 1005 C C . THR A 1 127 ? 10.629 -3.019 15.719 1.00 75.12 127 THR A C 1
ATOM 1007 O O . THR A 1 127 ? 11.390 -2.381 16.449 1.00 75.12 127 THR A O 1
ATOM 1010 N N . GLY A 1 128 ? 9.690 -3.845 16.193 1.00 68.44 128 GLY A N 1
ATOM 1011 C CA . GLY A 1 128 ? 9.426 -4.087 17.610 1.00 68.44 128 GLY A CA 1
ATOM 1012 C C . GLY A 1 128 ? 9.861 -5.471 18.098 1.00 68.44 128 GLY A C 1
ATOM 1013 O O . GLY A 1 128 ? 10.364 -6.298 17.342 1.00 68.44 128 GLY A O 1
ATOM 1014 N N . ASP A 1 129 ? 9.646 -5.707 19.393 1.00 61.97 129 ASP A N 1
ATOM 1015 C CA . ASP A 1 129 ? 9.990 -6.952 20.092 1.00 61.97 129 ASP A CA 1
ATOM 1016 C C . ASP A 1 129 ? 8.867 -8.014 20.050 1.00 61.97 129 ASP A C 1
ATOM 1018 O O . ASP A 1 129 ? 8.846 -8.911 20.901 1.00 61.97 129 ASP A O 1
ATOM 1022 N N . SER A 1 130 ? 7.876 -7.941 19.147 1.00 60.03 130 SER A N 1
ATOM 1023 C CA . SER A 1 130 ? 6.779 -8.912 19.233 1.00 60.03 130 SER A CA 1
ATOM 1024 C C . SER A 1 130 ? 7.186 -10.296 18.781 1.00 60.03 130 SER A C 1
ATOM 1026 O O . SER A 1 130 ? 7.845 -10.531 17.769 1.00 60.03 130 SER A O 1
ATOM 1028 N N . SER A 1 131 ? 6.687 -11.254 19.549 1.00 62.84 131 SER A N 1
ATOM 1029 C CA . SER A 1 131 ? 6.754 -12.653 19.188 1.00 62.84 131 SER A CA 1
ATOM 1030 C C . SER A 1 131 ? 5.822 -12.926 18.010 1.00 62.84 131 SER A C 1
ATOM 1032 O O . SER A 1 131 ? 4.646 -12.559 18.038 1.00 62.84 131 SER A O 1
ATOM 1034 N N . LEU A 1 132 ? 6.315 -13.674 17.023 1.00 72.56 132 LEU A N 1
ATOM 1035 C CA . LEU A 1 132 ? 5.524 -14.271 15.942 1.00 72.56 132 LEU A CA 1
ATOM 1036 C C . LEU A 1 132 ? 4.258 -14.984 16.462 1.00 72.56 132 LEU A C 1
ATOM 1038 O O . LEU A 1 132 ? 3.234 -15.025 15.785 1.00 72.56 132 LEU A O 1
ATOM 1042 N N . SER A 1 133 ? 4.301 -15.498 17.697 1.00 73.81 133 SER A N 1
ATOM 1043 C CA . SER A 1 133 ? 3.147 -16.117 18.355 1.00 73.81 133 SER A CA 1
ATOM 1044 C C . SER A 1 133 ? 1.978 -15.157 18.595 1.00 73.81 133 SER A C 1
ATOM 1046 O O . SER A 1 133 ? 0.831 -15.598 18.584 1.00 73.81 133 SER A O 1
ATOM 1048 N N . ALA A 1 134 ? 2.237 -13.861 18.795 1.00 73.56 134 ALA A N 1
ATOM 1049 C CA . ALA A 1 134 ? 1.184 -12.858 18.888 1.00 73.56 134 ALA A CA 1
ATOM 1050 C C . ALA A 1 134 ? 0.505 -12.697 17.524 1.00 73.56 134 ALA A C 1
ATOM 1052 O O . ALA A 1 134 ? -0.712 -12.817 17.435 1.00 73.56 134 ALA A O 1
ATOM 1053 N N . LEU A 1 135 ? 1.284 -12.540 16.451 1.00 80.12 135 LEU A N 1
ATOM 1054 C CA . LEU A 1 135 ? 0.755 -12.358 15.097 1.00 80.12 135 LEU A CA 1
ATOM 1055 C C . LEU A 1 135 ? -0.201 -13.486 14.678 1.00 80.12 135 LEU A C 1
ATOM 1057 O O . LEU A 1 135 ? -1.266 -13.209 14.142 1.00 80.12 135 LEU A O 1
ATOM 1061 N N . VAL A 1 136 ? 0.140 -14.742 14.988 1.00 81.94 136 VAL A N 1
ATOM 1062 C CA . VAL A 1 136 ? -0.707 -15.915 14.691 1.00 81.94 136 VAL A CA 1
ATOM 1063 C C . VAL A 1 136 ? -2.038 -15.883 15.453 1.00 81.94 136 VAL A C 1
ATOM 1065 O O . VAL A 1 136 ? -3.041 -16.407 14.976 1.00 81.94 136 VAL A O 1
ATOM 1068 N N . ARG A 1 137 ? -2.060 -15.296 16.655 1.00 83.00 137 ARG A N 1
ATOM 1069 C CA . ARG A 1 137 ? -3.251 -15.271 17.510 1.00 83.00 137 ARG A CA 1
ATOM 1070 C C . ARG A 1 137 ? -4.252 -14.197 17.088 1.00 83.00 137 ARG A C 1
ATOM 1072 O O . ARG A 1 137 ? -5.450 -14.405 17.261 1.00 83.00 137 ARG A O 1
ATOM 1079 N N . TYR A 1 138 ? -3.787 -13.038 16.630 1.00 85.75 138 TYR A N 1
ATOM 1080 C CA . TYR A 1 138 ? -4.651 -11.873 16.440 1.00 85.75 138 TYR A CA 1
ATOM 1081 C C . TYR A 1 138 ? -5.344 -11.854 15.073 1.00 85.75 138 TYR A C 1
ATOM 1083 O O . TYR A 1 138 ? -4.730 -12.201 14.067 1.00 85.75 138 TYR A O 1
ATOM 1091 N N . PRO A 1 139 ? -6.614 -11.409 15.010 1.00 87.81 139 PRO A N 1
ATOM 1092 C CA . PRO A 1 139 ? -7.398 -11.420 13.782 1.00 87.81 139 PRO A CA 1
ATOM 1093 C C . PRO A 1 139 ? -7.058 -10.203 12.906 1.00 87.81 139 PRO A C 1
ATOM 1095 O O . PRO A 1 139 ? -7.887 -9.320 12.726 1.00 87.81 139 PRO A O 1
ATOM 1098 N N . VAL A 1 140 ? -5.824 -10.117 12.408 1.00 91.31 140 VAL A N 1
ATOM 1099 C CA . VAL A 1 140 ? -5.389 -9.044 11.499 1.00 91.31 140 VAL A CA 1
ATOM 1100 C C . VAL A 1 140 ? -5.441 -9.515 10.046 1.00 91.31 140 VAL A C 1
ATOM 1102 O O . VAL A 1 140 ? -5.068 -10.644 9.742 1.00 91.31 140 VAL A O 1
ATOM 1105 N N . ASP A 1 141 ? -5.911 -8.652 9.145 1.00 93.94 141 ASP A N 1
ATOM 1106 C CA . ASP A 1 141 ? -6.094 -8.979 7.724 1.00 93.94 141 ASP A CA 1
ATOM 1107 C C . ASP A 1 141 ? -4.891 -8.544 6.872 1.00 93.94 141 ASP A C 1
ATOM 1109 O O . ASP A 1 141 ? -4.672 -9.052 5.770 1.00 93.94 141 ASP A O 1
ATOM 1113 N N . LYS A 1 142 ? -4.125 -7.558 7.358 1.00 95.31 142 LYS A N 1
ATOM 1114 C CA . LYS A 1 142 ? -3.037 -6.921 6.610 1.00 95.31 142 LYS A CA 1
ATOM 1115 C C . LYS A 1 142 ? -1.776 -6.794 7.455 1.00 95.31 142 LYS A C 1
ATOM 1117 O O . LYS A 1 142 ? -1.844 -6.490 8.647 1.00 95.31 142 LYS A O 1
ATOM 1122 N N . LEU A 1 143 ? -0.630 -6.975 6.810 1.00 94.19 143 LEU A N 1
ATOM 1123 C CA . LEU A 1 143 ? 0.689 -6.844 7.412 1.00 94.19 143 LEU A CA 1
ATOM 1124 C C . LEU A 1 143 ? 1.486 -5.773 6.671 1.00 94.19 143 LEU A C 1
ATOM 1126 O O . LEU A 1 143 ? 1.756 -5.907 5.480 1.00 94.19 143 LEU A O 1
ATOM 1130 N N . LYS A 1 144 ? 1.854 -4.698 7.364 1.00 94.31 144 LYS A N 1
ATOM 1131 C CA . LYS A 1 144 ? 2.470 -3.520 6.755 1.00 94.31 144 LYS A CA 1
ATOM 1132 C C . LYS A 1 144 ? 3.959 -3.453 7.131 1.00 94.31 144 LYS A C 1
ATOM 1134 O O . LYS A 1 144 ? 4.323 -3.341 8.303 1.00 94.31 144 LYS A O 1
ATOM 1139 N N . ILE A 1 145 ? 4.824 -3.591 6.124 1.00 92.94 145 ILE A N 1
ATOM 1140 C CA . ILE A 1 145 ? 6.288 -3.603 6.250 1.00 92.94 145 ILE A CA 1
ATOM 1141 C C . ILE A 1 145 ? 6.771 -2.182 6.523 1.00 92.94 145 ILE A C 1
ATOM 1143 O O . ILE A 1 145 ? 6.471 -1.272 5.747 1.00 92.94 145 ILE A O 1
ATOM 1147 N N . ASP A 1 146 ? 7.562 -1.997 7.582 1.00 90.69 146 ASP A N 1
ATOM 1148 C CA . ASP A 1 146 ? 8.139 -0.691 7.895 1.00 90.69 146 ASP A CA 1
ATOM 1149 C C . ASP A 1 146 ? 9.065 -0.172 6.780 1.00 90.69 146 ASP A C 1
ATOM 1151 O O . ASP A 1 146 ? 9.844 -0.909 6.164 1.00 90.69 146 ASP A O 1
ATOM 1155 N N . ARG A 1 147 ? 9.030 1.148 6.565 1.00 89.50 147 ARG A N 1
ATOM 1156 C CA . ARG A 1 147 ? 9.816 1.821 5.521 1.00 89.50 147 ARG A CA 1
ATOM 1157 C C . ARG A 1 147 ? 11.326 1.616 5.661 1.00 89.50 147 ARG A C 1
ATOM 1159 O O . ARG A 1 147 ? 12.040 1.705 4.663 1.00 89.50 147 ARG A O 1
ATOM 1166 N N . SER A 1 148 ? 11.838 1.375 6.872 1.00 88.81 148 SER A N 1
ATOM 1167 C CA . SER A 1 148 ? 13.270 1.157 7.109 1.00 88.81 148 SER A CA 1
ATOM 1168 C C . SER A 1 148 ? 13.787 -0.093 6.396 1.00 88.81 148 SER A C 1
ATOM 1170 O O . SER A 1 148 ? 14.909 -0.070 5.888 1.00 88.81 148 SER A O 1
ATOM 1172 N N . PHE A 1 149 ? 12.952 -1.128 6.251 1.00 88.25 149 PHE A N 1
ATOM 1173 C CA . PHE A 1 149 ? 13.293 -2.336 5.498 1.00 88.25 149 PHE A CA 1
ATOM 1174 C C . PHE A 1 149 ? 13.216 -2.128 3.985 1.00 88.25 149 PHE A C 1
ATOM 1176 O O . PHE A 1 149 ? 13.966 -2.758 3.244 1.00 88.25 149 PHE A O 1
ATOM 1183 N N . ILE A 1 150 ? 12.372 -1.205 3.514 1.00 88.00 150 ILE A N 1
ATOM 1184 C CA . ILE A 1 150 ? 12.215 -0.903 2.083 1.00 88.00 150 ILE A CA 1
ATOM 1185 C C . ILE A 1 150 ? 13.314 0.029 1.569 1.00 88.00 150 ILE A C 1
ATOM 1187 O O . ILE A 1 150 ? 13.822 -0.162 0.460 1.00 88.00 150 ILE A O 1
ATOM 1191 N N . LYS A 1 151 ? 13.725 1.014 2.379 1.00 81.12 151 LYS A N 1
ATOM 1192 C CA . LYS A 1 151 ? 14.675 2.066 1.989 1.00 81.12 151 LYS A CA 1
ATOM 1193 C C . LYS A 1 151 ? 15.972 1.510 1.389 1.00 81.12 151 LYS A C 1
ATOM 1195 O O . LYS A 1 151 ? 16.438 2.034 0.380 1.00 81.12 151 LYS A O 1
ATOM 1200 N N . SER A 1 152 ? 16.501 0.430 1.965 1.00 70.94 152 SER A N 1
ATOM 1201 C CA . SER A 1 152 ? 17.784 -0.179 1.578 1.00 70.94 152 SER A CA 1
ATOM 1202 C C . SER A 1 152 ? 17.649 -1.486 0.782 1.00 70.94 152 SER A C 1
ATOM 1204 O O . SER A 1 152 ? 18.658 -2.032 0.332 1.00 70.94 152 SER A O 1
ATOM 1206 N N . ALA A 1 153 ? 16.429 -1.999 0.582 1.00 63.19 153 ALA A N 1
ATOM 1207 C CA . ALA A 1 153 ? 16.189 -3.330 0.015 1.00 63.19 153 ALA A CA 1
ATOM 1208 C C . ALA A 1 153 ? 16.814 -3.591 -1.375 1.00 63.19 153 ALA A C 1
ATOM 1210 O O . ALA A 1 153 ? 17.237 -4.721 -1.615 1.00 63.19 153 ALA A O 1
ATOM 1211 N N . PRO A 1 154 ? 16.935 -2.614 -2.300 1.00 61.75 154 PRO A N 1
ATOM 1212 C CA . PRO A 1 154 ? 17.566 -2.879 -3.595 1.00 61.75 154 PRO A CA 1
ATOM 1213 C C . PRO A 1 154 ? 19.078 -3.160 -3.535 1.00 61.75 154 PRO A C 1
ATOM 1215 O O . PRO A 1 154 ? 19.608 -3.732 -4.482 1.00 61.75 154 PRO A O 1
ATOM 1218 N N . ALA A 1 155 ? 19.773 -2.756 -2.462 1.00 63.97 155 ALA A N 1
ATOM 1219 C CA . ALA A 1 155 ? 21.239 -2.791 -2.372 1.00 63.97 155 ALA A CA 1
ATOM 1220 C C . ALA A 1 155 ? 21.788 -3.579 -1.166 1.00 63.97 155 ALA A C 1
ATOM 1222 O O . ALA A 1 155 ? 22.936 -4.018 -1.201 1.00 63.97 155 ALA A O 1
ATOM 1223 N N . ALA A 1 156 ? 21.000 -3.758 -0.100 1.00 65.69 156 ALA A N 1
ATOM 1224 C CA . ALA A 1 156 ? 21.453 -4.367 1.148 1.00 65.69 156 ALA A CA 1
ATOM 1225 C C . ALA A 1 156 ? 20.839 -5.758 1.375 1.00 65.69 156 ALA A C 1
ATOM 1227 O O . ALA A 1 156 ? 19.620 -5.932 1.428 1.00 65.69 156 ALA A O 1
ATOM 1228 N N . ASN A 1 157 ? 21.701 -6.768 1.548 1.00 73.12 157 ASN A N 1
ATOM 1229 C CA . ASN A 1 157 ? 21.285 -8.171 1.642 1.00 73.12 157 ASN A CA 1
ATOM 1230 C C . ASN A 1 157 ? 20.385 -8.471 2.852 1.00 73.12 157 ASN A C 1
ATOM 1232 O O . ASN A 1 157 ? 19.533 -9.356 2.760 1.00 73.12 157 ASN A O 1
ATOM 1236 N N . ARG A 1 158 ? 20.553 -7.758 3.976 1.00 82.75 158 ARG A N 1
ATOM 1237 C CA . ARG A 1 158 ? 19.823 -8.039 5.221 1.00 82.75 158 ARG A CA 1
ATOM 1238 C C . ARG A 1 158 ? 18.387 -7.521 5.176 1.00 82.75 158 ARG A C 1
ATOM 1240 O O . ARG A 1 158 ? 17.465 -8.297 5.395 1.00 82.75 158 ARG A O 1
ATOM 1247 N N . GLU A 1 159 ? 18.183 -6.249 4.862 1.00 83.81 159 GLU A N 1
ATOM 1248 C CA . GLU A 1 159 ? 16.865 -5.607 4.787 1.00 83.81 159 GLU A CA 1
ATOM 1249 C C . GLU A 1 159 ? 16.010 -6.230 3.677 1.00 83.81 159 GLU A C 1
ATOM 1251 O O . GLU A 1 159 ? 14.816 -6.477 3.863 1.00 83.81 159 GLU A O 1
ATOM 1256 N N . ALA A 1 160 ? 16.641 -6.587 2.553 1.00 85.69 160 ALA A N 1
ATOM 1257 C CA . ALA A 1 160 ? 15.993 -7.342 1.489 1.00 85.69 160 ALA A CA 1
ATOM 1258 C C . ALA A 1 160 ? 15.544 -8.736 1.961 1.00 85.69 160 ALA A C 1
ATOM 1260 O O . ALA A 1 160 ? 14.447 -9.177 1.623 1.00 85.69 160 ALA A O 1
ATOM 1261 N N . ALA A 1 161 ? 16.373 -9.441 2.742 1.00 87.50 161 ALA A N 1
ATOM 1262 C CA . ALA A 1 161 ? 16.015 -10.745 3.301 1.00 87.50 161 ALA A CA 1
ATOM 1263 C C . ALA A 1 161 ? 14.872 -10.647 4.319 1.00 87.50 161 ALA A C 1
ATOM 1265 O O . ALA A 1 161 ? 13.962 -11.470 4.270 1.00 87.50 161 ALA A O 1
ATOM 1266 N N . ILE A 1 162 ? 14.881 -9.625 5.182 1.00 88.69 162 ILE A N 1
ATOM 1267 C CA . ILE A 1 162 ? 13.795 -9.364 6.137 1.00 88.69 162 ILE A CA 1
ATOM 1268 C C . ILE A 1 162 ? 12.493 -9.076 5.388 1.00 88.69 162 ILE A C 1
ATOM 1270 O O . ILE A 1 162 ? 11.486 -9.716 5.665 1.00 88.69 162 ILE A O 1
ATOM 1274 N N . SER A 1 163 ? 12.522 -8.200 4.379 1.00 91.19 163 SER A N 1
ATOM 1275 C CA . SER A 1 163 ? 11.339 -7.895 3.562 1.00 91.19 163 SER A CA 1
ATOM 1276 C C . SER A 1 163 ? 10.756 -9.157 2.914 1.00 91.19 163 SER A C 1
ATOM 1278 O O . SER A 1 163 ? 9.556 -9.386 3.003 1.00 91.19 163 SER A O 1
ATOM 1280 N N . ARG A 1 164 ? 11.600 -10.025 2.332 1.00 91.12 164 ARG A N 1
ATOM 1281 C CA . ARG A 1 164 ? 11.163 -11.319 1.769 1.00 91.12 164 ARG A CA 1
ATOM 1282 C C . ARG A 1 164 ? 10.532 -12.234 2.811 1.00 91.12 164 ARG A C 1
ATOM 1284 O O . ARG A 1 164 ? 9.510 -12.853 2.536 1.00 91.12 164 ARG A O 1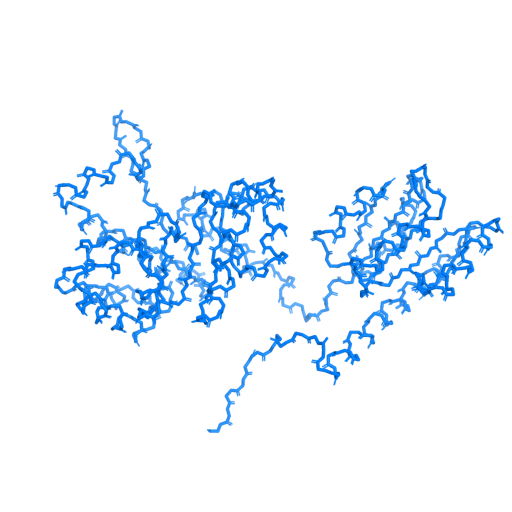
ATOM 1291 N N . ALA A 1 165 ? 11.143 -12.326 3.990 1.00 91.88 165 ALA A N 1
ATOM 1292 C CA . ALA A 1 165 ? 10.633 -13.153 5.075 1.00 91.88 165 ALA A CA 1
ATOM 1293 C C . ALA A 1 165 ? 9.269 -12.653 5.569 1.00 91.88 165 ALA A C 1
ATOM 1295 O O . ALA A 1 165 ? 8.371 -13.463 5.776 1.00 91.88 165 ALA A O 1
ATOM 1296 N N . ILE A 1 166 ? 9.098 -11.333 5.703 1.00 92.00 166 ILE A N 1
ATOM 1297 C CA . ILE A 1 166 ? 7.824 -10.720 6.095 1.00 92.00 166 ILE A CA 1
ATOM 1298 C C . ILE A 1 166 ? 6.746 -10.981 5.034 1.00 92.00 166 ILE A C 1
ATOM 1300 O O . ILE A 1 166 ? 5.636 -11.359 5.399 1.00 92.00 166 ILE A O 1
ATOM 1304 N N . ILE A 1 167 ? 7.068 -10.843 3.739 1.00 92.31 167 ILE A N 1
ATOM 1305 C CA . ILE A 1 167 ? 6.104 -11.113 2.660 1.00 92.31 167 ILE A CA 1
ATOM 1306 C C . ILE A 1 167 ? 5.640 -12.574 2.697 1.00 92.31 167 ILE A C 1
ATOM 1308 O O . ILE A 1 167 ? 4.445 -12.842 2.810 1.00 92.31 167 ILE A O 1
ATOM 1312 N N . ALA A 1 168 ? 6.587 -13.516 2.700 1.00 92.25 168 ALA A N 1
ATOM 1313 C CA . ALA A 1 168 ? 6.273 -14.941 2.740 1.00 92.25 168 ALA A CA 1
ATOM 1314 C C . ALA A 1 168 ? 5.454 -15.324 3.986 1.00 92.25 168 ALA A C 1
ATOM 1316 O O . ALA A 1 168 ? 4.520 -16.119 3.899 1.00 92.25 168 ALA A O 1
ATOM 1317 N N . MET A 1 169 ? 5.783 -14.745 5.143 1.00 92.12 169 MET A N 1
ATOM 1318 C CA . MET A 1 169 ? 5.053 -14.957 6.392 1.00 92.12 169 MET A CA 1
ATOM 1319 C C . MET A 1 169 ? 3.618 -14.432 6.311 1.00 92.12 169 MET A C 1
ATOM 1321 O O . MET A 1 169 ? 2.696 -15.155 6.680 1.00 92.12 169 MET A O 1
ATOM 1325 N N . GLY A 1 170 ? 3.418 -13.207 5.815 1.00 92.38 170 GLY A N 1
ATOM 1326 C CA . GLY A 1 170 ? 2.085 -12.633 5.641 1.00 92.38 170 GLY A CA 1
ATOM 1327 C C . GLY A 1 170 ? 1.200 -13.528 4.776 1.00 92.38 170 GLY A C 1
ATOM 1328 O O . GLY A 1 170 ? 0.103 -13.894 5.195 1.00 92.38 170 GLY A O 1
ATOM 1329 N N . HIS A 1 171 ? 1.718 -13.994 3.638 1.00 92.62 171 HIS A N 1
ATOM 1330 C CA . HIS A 1 171 ? 0.993 -14.913 2.754 1.00 92.62 171 HIS A CA 1
ATOM 1331 C C . HIS A 1 171 ? 0.674 -16.259 3.406 1.00 92.62 171 HIS A C 1
ATOM 1333 O O . HIS A 1 171 ? -0.445 -16.751 3.272 1.00 92.62 171 HIS A O 1
ATOM 1339 N N . GLN A 1 172 ? 1.614 -16.848 4.152 1.00 91.25 172 GLN A N 1
ATOM 1340 C CA . GLN A 1 172 ? 1.380 -18.102 4.884 1.00 91.25 172 GLN A CA 1
ATOM 1341 C C . GLN A 1 172 ? 0.298 -17.971 5.962 1.00 91.25 172 GLN A C 1
ATOM 1343 O O . GLN A 1 172 ? -0.374 -18.952 6.277 1.00 91.25 172 GLN A O 1
ATOM 1348 N N . LEU A 1 173 ? 0.114 -16.769 6.508 1.00 90.50 173 LEU A N 1
ATOM 1349 C CA . LEU A 1 173 ? -0.930 -16.457 7.481 1.00 90.50 173 LEU A CA 1
ATOM 1350 C C . LEU A 1 173 ? -2.232 -15.959 6.830 1.00 90.50 173 LEU A C 1
ATOM 1352 O O . LEU A 1 173 ? -3.168 -15.606 7.543 1.00 90.50 173 LEU A O 1
ATOM 1356 N N . GLY A 1 174 ? -2.313 -15.937 5.495 1.00 90.12 174 GLY A N 1
ATOM 1357 C CA . GLY A 1 174 ? -3.490 -15.464 4.762 1.00 90.12 174 GLY A CA 1
ATOM 1358 C C . GLY A 1 174 ? -3.705 -13.949 4.838 1.00 90.12 174 GLY A C 1
ATOM 1359 O O . GLY A 1 174 ? -4.831 -13.486 4.676 1.00 90.12 174 GLY A O 1
ATOM 1360 N N . MET A 1 175 ? -2.647 -13.181 5.104 1.00 94.44 175 MET A N 1
ATOM 1361 C CA . MET A 1 175 ? -2.680 -11.722 5.214 1.00 94.44 175 MET A CA 1
ATOM 1362 C C . MET A 1 175 ? -2.245 -11.057 3.905 1.00 94.44 175 MET A C 1
ATOM 1364 O O . MET A 1 175 ? -1.359 -11.547 3.207 1.00 94.44 175 MET A O 1
ATOM 1368 N N . THR A 1 176 ? -2.818 -9.888 3.610 1.00 94.81 176 THR A N 1
ATOM 1369 C CA . THR A 1 176 ? -2.325 -9.007 2.537 1.00 94.81 176 THR A CA 1
ATOM 1370 C C . THR A 1 176 ? -1.112 -8.218 3.024 1.00 94.81 176 THR A C 1
ATOM 1372 O O . THR A 1 176 ? -1.178 -7.566 4.068 1.00 94.81 176 THR A O 1
ATOM 1375 N N . VAL A 1 177 ? -0.020 -8.211 2.267 1.00 95.62 177 VAL A N 1
ATOM 1376 C CA . VAL A 1 177 ? 1.227 -7.539 2.639 1.00 95.62 177 VAL A CA 1
ATOM 1377 C C . VAL A 1 177 ? 1.343 -6.177 1.956 1.00 95.62 177 VAL A C 1
ATOM 1379 O O . VAL A 1 177 ? 1.308 -6.060 0.731 1.00 95.62 177 VAL A O 1
ATOM 1382 N N . ILE A 1 178 ? 1.516 -5.130 2.763 1.00 95.31 178 ILE A N 1
ATOM 1383 C CA . ILE A 1 178 ? 1.656 -3.741 2.319 1.00 95.31 178 ILE A CA 1
ATOM 1384 C C . ILE A 1 178 ? 3.103 -3.291 2.527 1.00 95.31 178 ILE A C 1
ATOM 1386 O O . ILE A 1 178 ? 3.614 -3.355 3.640 1.00 95.31 178 ILE A O 1
ATOM 1390 N N . ALA A 1 179 ? 3.766 -2.776 1.496 1.00 94.06 179 ALA A N 1
ATOM 1391 C CA . ALA A 1 179 ? 5.086 -2.165 1.627 1.00 94.06 179 ALA A CA 1
ATOM 1392 C C . ALA A 1 179 ? 5.001 -0.638 1.756 1.00 94.06 179 ALA A C 1
ATOM 1394 O O . ALA A 1 179 ? 4.544 0.040 0.830 1.00 94.06 179 ALA A O 1
ATOM 1395 N N . ASN A 1 180 ? 5.501 -0.096 2.872 1.00 91.88 180 ASN A N 1
ATOM 1396 C CA . ASN A 1 180 ? 5.560 1.347 3.115 1.00 91.88 180 ASN A CA 1
ATOM 1397 C C . ASN A 1 180 ? 6.847 1.992 2.623 1.00 91.88 180 ASN A C 1
ATOM 1399 O O . ASN A 1 180 ? 7.922 1.401 2.656 1.00 91.88 180 ASN A O 1
ATOM 1403 N N . GLY A 1 181 ? 6.759 3.279 2.289 1.00 91.31 181 GLY A N 1
ATOM 1404 C CA . GLY A 1 181 ? 7.926 4.086 1.944 1.00 91.31 181 GLY A CA 1
ATOM 1405 C C . GLY A 1 181 ? 8.542 3.703 0.601 1.00 91.31 181 GLY A C 1
ATOM 1406 O O . GLY A 1 181 ? 9.756 3.785 0.437 1.00 91.31 181 GLY A O 1
ATOM 1407 N N . VAL A 1 182 ? 7.721 3.273 -0.360 1.00 92.00 182 VAL A N 1
ATOM 1408 C CA . VAL A 1 182 ? 8.171 3.049 -1.738 1.00 92.00 182 VAL A CA 1
ATOM 1409 C C . VAL A 1 182 ? 8.360 4.402 -2.427 1.00 92.00 182 VAL A C 1
ATOM 1411 O O . VAL A 1 182 ? 7.401 5.107 -2.743 1.00 92.00 182 VAL A O 1
ATOM 1414 N N . GLU A 1 183 ? 9.613 4.773 -2.648 1.00 91.12 183 GLU A N 1
ATOM 1415 C CA . GLU A 1 183 ? 10.032 6.081 -3.166 1.00 91.12 183 GLU A CA 1
ATOM 1416 C C . GLU A 1 183 ? 10.676 5.978 -4.558 1.00 91.12 183 GLU A C 1
ATOM 1418 O O . GLU A 1 183 ? 10.814 6.979 -5.255 1.00 91.12 183 GLU A O 1
ATOM 1423 N N . SER A 1 184 ? 11.049 4.773 -5.000 1.00 85.38 184 SER A N 1
ATOM 1424 C CA . SER A 1 184 ? 11.742 4.552 -6.274 1.00 85.38 184 SER A CA 1
ATOM 1425 C C . SER A 1 184 ? 11.224 3.336 -7.041 1.00 85.38 184 SER A C 1
ATOM 1427 O O . SER A 1 184 ? 10.747 2.355 -6.467 1.00 85.38 184 SER A O 1
ATOM 1429 N N . GLN A 1 185 ? 11.402 3.363 -8.363 1.00 82.31 185 GLN A N 1
ATOM 1430 C CA . GLN A 1 185 ? 11.076 2.232 -9.238 1.00 82.31 185 GLN A CA 1
ATOM 1431 C C . GLN A 1 185 ? 11.897 0.976 -8.909 1.00 82.31 185 GLN A C 1
ATOM 1433 O O . GLN A 1 185 ? 11.392 -0.137 -9.020 1.00 82.31 185 GLN A O 1
ATOM 1438 N N . ALA A 1 186 ? 13.141 1.137 -8.441 1.00 80.38 186 ALA A N 1
ATOM 1439 C CA . ALA A 1 186 ? 13.979 0.017 -8.018 1.00 80.38 186 ALA A CA 1
ATOM 1440 C C . ALA A 1 186 ? 13.378 -0.734 -6.814 1.00 80.38 186 ALA A C 1
ATOM 1442 O O . ALA A 1 186 ? 13.341 -1.966 -6.814 1.00 80.38 186 ALA A O 1
ATOM 1443 N N . GLN A 1 187 ? 12.856 -0.002 -5.819 1.00 87.19 187 GLN A N 1
ATOM 1444 C CA . GLN A 1 187 ? 12.143 -0.587 -4.675 1.00 87.19 187 GLN A CA 1
ATOM 1445 C C . GLN A 1 187 ? 10.855 -1.283 -5.123 1.00 87.19 187 GLN A C 1
ATOM 1447 O O . GLN A 1 187 ? 10.613 -2.420 -4.725 1.00 87.19 187 GLN A O 1
ATOM 1452 N N . LEU A 1 188 ? 10.068 -0.648 -5.999 1.00 85.75 188 LEU A N 1
ATOM 1453 C CA . LEU A 1 188 ? 8.852 -1.253 -6.548 1.00 85.75 188 LEU A CA 1
ATOM 1454 C C . LEU A 1 188 ? 9.153 -2.552 -7.310 1.00 85.75 188 LEU A C 1
ATOM 1456 O O . LEU A 1 188 ? 8.480 -3.559 -7.105 1.00 85.75 188 LEU A O 1
ATOM 1460 N N . GLY A 1 189 ? 10.184 -2.555 -8.158 1.00 77.31 189 GLY A N 1
ATOM 1461 C CA . GLY A 1 189 ? 10.610 -3.739 -8.900 1.00 77.31 189 GLY A CA 1
ATOM 1462 C C . GLY A 1 189 ? 11.077 -4.869 -7.981 1.00 77.31 189 GLY A C 1
ATOM 1463 O O . GLY A 1 189 ? 10.734 -6.026 -8.213 1.00 77.31 189 GLY A O 1
ATOM 1464 N N . PHE A 1 190 ? 11.819 -4.551 -6.915 1.00 85.06 190 PHE A N 1
ATOM 1465 C CA . PHE A 1 190 ? 12.167 -5.524 -5.878 1.00 85.06 190 PHE A CA 1
ATOM 1466 C C . PHE A 1 190 ? 10.915 -6.113 -5.217 1.00 85.06 190 PHE A C 1
ATOM 1468 O O . PHE A 1 190 ? 10.786 -7.331 -5.159 1.00 85.06 190 PHE A O 1
ATOM 1475 N N . LEU A 1 191 ? 9.985 -5.274 -4.764 1.00 87.56 191 LEU A N 1
ATOM 1476 C CA . LEU A 1 191 ? 8.787 -5.718 -4.053 1.00 87.56 191 LEU A CA 1
ATOM 1477 C C . LEU A 1 191 ? 7.860 -6.568 -4.930 1.00 87.56 191 LEU A C 1
ATOM 1479 O O . LEU A 1 191 ? 7.396 -7.610 -4.481 1.00 87.56 191 LEU A O 1
ATOM 1483 N N . ARG A 1 192 ? 7.667 -6.186 -6.198 1.00 83.50 192 ARG A N 1
ATOM 1484 C CA . ARG A 1 192 ? 6.884 -6.965 -7.173 1.00 83.50 192 ARG A CA 1
ATOM 1485 C C . ARG A 1 192 ? 7.477 -8.342 -7.451 1.00 83.50 192 ARG A C 1
ATOM 1487 O O . ARG A 1 192 ? 6.735 -9.305 -7.538 1.00 83.50 192 ARG A O 1
ATOM 1494 N N . ARG A 1 193 ? 8.805 -8.450 -7.581 1.00 80.50 193 ARG A N 1
ATOM 1495 C CA . ARG A 1 193 ? 9.481 -9.747 -7.793 1.00 80.50 193 ARG A CA 1
ATOM 1496 C C . ARG A 1 193 ? 9.388 -10.690 -6.596 1.00 80.50 193 ARG A C 1
ATOM 1498 O O . ARG A 1 193 ? 9.691 -11.864 -6.745 1.00 80.50 193 ARG A O 1
ATOM 1505 N N . ASN A 1 194 ? 9.058 -10.158 -5.424 1.00 83.00 194 ASN A N 1
ATOM 1506 C CA . ASN A 1 194 ? 8.848 -10.936 -4.210 1.00 83.00 194 ASN A CA 1
ATOM 1507 C C . ASN A 1 194 ? 7.358 -11.010 -3.851 1.00 83.00 194 ASN A C 1
ATOM 1509 O O . ASN A 1 194 ? 7.049 -11.235 -2.690 1.00 83.00 194 ASN A O 1
ATOM 1513 N N . ASP A 1 195 ? 6.468 -10.779 -4.823 1.00 85.88 195 ASP A N 1
ATOM 1514 C CA . ASP A 1 195 ? 5.016 -10.950 -4.709 1.00 85.88 195 ASP A CA 1
ATOM 1515 C C . ASP A 1 195 ? 4.340 -10.094 -3.619 1.00 85.88 195 ASP A C 1
ATOM 1517 O O . ASP A 1 195 ? 3.301 -10.457 -3.086 1.00 85.88 195 ASP A O 1
ATOM 1521 N N . CYS A 1 196 ? 4.894 -8.926 -3.277 1.00 90.31 196 CYS A N 1
ATOM 1522 C CA . CYS A 1 196 ? 4.215 -8.004 -2.361 1.00 90.31 196 CYS A CA 1
ATOM 1523 C C . CYS A 1 196 ? 2.922 -7.445 -2.990 1.00 90.31 196 CYS A C 1
ATOM 1525 O O . CYS A 1 196 ? 2.928 -7.018 -4.147 1.00 90.31 196 CYS A O 1
ATOM 1527 N N . ASP A 1 197 ? 1.835 -7.419 -2.212 1.00 89.38 197 ASP A N 1
ATOM 1528 C CA . ASP A 1 197 ? 0.477 -7.196 -2.723 1.00 89.38 197 ASP A CA 1
ATOM 1529 C C . ASP A 1 197 ? 0.141 -5.715 -2.949 1.00 89.38 197 ASP A C 1
ATOM 1531 O O . ASP A 1 197 ? -0.481 -5.342 -3.946 1.00 89.38 197 ASP A O 1
ATOM 1535 N N . VAL A 1 198 ? 0.526 -4.851 -2.003 1.00 92.94 198 VAL A N 1
ATOM 1536 C CA . VAL A 1 198 ? 0.134 -3.434 -1.983 1.00 92.94 198 VAL A CA 1
ATOM 1537 C C . VAL A 1 198 ? 1.343 -2.547 -1.707 1.00 92.94 198 VAL A C 1
ATOM 1539 O O . VAL A 1 198 ? 2.187 -2.850 -0.869 1.00 92.94 198 VAL A O 1
ATOM 1542 N N . PHE A 1 199 ? 1.405 -1.397 -2.378 1.00 92.44 199 PHE A N 1
ATOM 1543 C CA . PHE A 1 199 ? 2.514 -0.451 -2.260 1.00 92.44 199 PHE A CA 1
ATOM 1544 C C . PHE A 1 199 ? 2.020 0.916 -1.797 1.00 92.44 199 PHE A C 1
ATOM 1546 O O . PHE A 1 199 ? 1.027 1.437 -2.310 1.00 92.44 199 PHE A O 1
ATOM 1553 N N . GLN A 1 200 ? 2.753 1.528 -0.872 1.00 93.12 200 GLN A N 1
ATOM 1554 C CA . GLN A 1 200 ? 2.493 2.878 -0.397 1.00 93.12 200 GLN A CA 1
ATOM 1555 C C . GLN A 1 200 ? 3.798 3.669 -0.307 1.00 93.12 200 GLN A C 1
ATOM 1557 O O . GLN A 1 200 ? 4.791 3.210 0.253 1.00 93.12 200 GLN A O 1
ATOM 1562 N N . GLY A 1 201 ? 3.800 4.893 -0.831 1.00 92.81 201 GLY A N 1
ATOM 1563 C CA . GLY A 1 201 ? 4.942 5.797 -0.725 1.00 92.81 201 GLY A CA 1
ATOM 1564 C C . GLY A 1 201 ? 4.918 6.914 -1.761 1.00 92.81 201 GLY A C 1
ATOM 1565 O O . GLY A 1 201 ? 4.004 6.999 -2.586 1.00 92.81 201 GLY A O 1
ATOM 1566 N N . TYR A 1 202 ? 5.935 7.774 -1.713 1.00 91.38 202 TYR A N 1
ATOM 1567 C CA . TYR A 1 202 ? 5.998 8.999 -2.517 1.00 91.38 202 TYR A CA 1
ATOM 1568 C C . TYR A 1 202 ? 6.104 8.739 -4.019 1.00 91.38 202 TYR A C 1
ATOM 1570 O O . TYR A 1 202 ? 5.767 9.616 -4.807 1.00 91.38 202 TYR A O 1
ATOM 1578 N N . LEU A 1 203 ? 6.473 7.519 -4.425 1.00 86.50 203 LEU A N 1
ATOM 1579 C CA . LEU A 1 203 ? 6.405 7.108 -5.825 1.00 86.50 2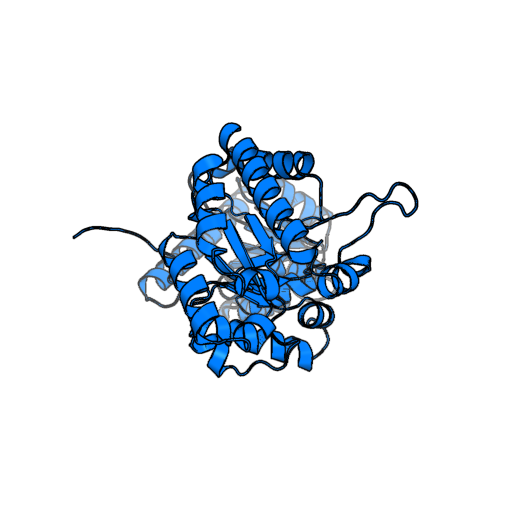03 LEU A CA 1
ATOM 1580 C C . LEU A 1 203 ? 4.980 7.223 -6.402 1.00 86.50 203 LEU A C 1
ATOM 1582 O O . LEU A 1 203 ? 4.820 7.471 -7.595 1.00 86.50 203 LEU A O 1
ATOM 1586 N N . PHE A 1 204 ? 3.951 7.031 -5.568 1.00 86.50 204 PHE A N 1
ATOM 1587 C CA . PHE A 1 204 ? 2.541 7.040 -5.975 1.00 86.50 204 PHE A CA 1
ATOM 1588 C C . PHE A 1 204 ? 1.830 8.346 -5.627 1.00 86.50 204 PHE A C 1
ATOM 1590 O O . PHE A 1 204 ? 0.922 8.771 -6.339 1.00 86.50 204 PHE A O 1
ATOM 1597 N N . GLY A 1 205 ? 2.228 8.973 -4.524 1.00 87.31 205 GLY A N 1
ATOM 1598 C CA . GLY A 1 205 ? 1.683 10.245 -4.087 1.00 87.31 205 GLY A CA 1
ATOM 1599 C C . GLY A 1 205 ? 2.192 10.625 -2.707 1.00 87.31 205 GLY A C 1
ATOM 1600 O O . GLY A 1 205 ? 2.283 9.793 -1.802 1.00 87.31 205 GLY A O 1
ATOM 1601 N N . GLU A 1 206 ? 2.511 11.901 -2.544 1.00 91.69 206 GLU A N 1
ATOM 1602 C CA . GLU A 1 206 ? 2.800 12.470 -1.234 1.00 91.69 206 GLU A CA 1
ATOM 1603 C C . GLU A 1 206 ? 1.512 12.658 -0.409 1.00 91.69 206 GLU A C 1
ATOM 1605 O O . GLU A 1 206 ? 0.416 12.749 -0.976 1.00 91.69 206 GLU A O 1
ATOM 1610 N N . PRO A 1 207 ? 1.617 12.744 0.932 1.00 92.50 207 PRO A N 1
ATOM 1611 C CA . PRO A 1 207 ? 0.508 13.147 1.786 1.00 92.50 207 PRO A CA 1
ATOM 1612 C C . PRO A 1 207 ? -0.099 14.464 1.298 1.00 92.50 207 PRO A C 1
ATOM 1614 O O . PRO A 1 207 ? 0.591 15.475 1.185 1.00 92.50 207 PRO A O 1
ATOM 1617 N N . MET A 1 208 ? -1.400 14.453 1.029 1.00 93.75 208 MET A N 1
ATOM 1618 C CA . MET A 1 208 ? -2.103 15.566 0.395 1.00 93.75 208 MET A CA 1
ATOM 1619 C C . MET A 1 208 ? -3.379 15.933 1.153 1.00 93.75 208 MET A C 1
ATOM 1621 O O . MET A 1 208 ? -3.833 15.194 2.028 1.00 93.75 208 MET A O 1
ATOM 1625 N N . SER A 1 209 ? -3.959 17.089 0.826 1.00 95.12 209 SER A N 1
ATOM 1626 C CA . SER A 1 209 ? -5.243 17.505 1.392 1.00 95.12 209 SER A CA 1
ATOM 1627 C C . SER A 1 209 ? -6.375 16.570 0.953 1.00 95.12 209 SER A C 1
ATOM 1629 O O . SER A 1 209 ? -6.296 15.909 -0.084 1.00 95.12 209 SER A O 1
ATOM 1631 N N . ALA A 1 210 ? -7.468 16.553 1.717 1.00 94.00 210 ALA A N 1
ATOM 1632 C CA . ALA A 1 210 ? -8.651 15.771 1.369 1.00 94.00 210 ALA A CA 1
ATOM 1633 C C . ALA A 1 210 ? -9.249 16.159 0.001 1.00 94.00 210 ALA A C 1
ATOM 1635 O O . ALA A 1 210 ? -9.737 15.304 -0.737 1.00 94.00 210 ALA A O 1
ATOM 1636 N N . GLU A 1 211 ? -9.165 17.437 -0.369 1.00 91.62 211 GLU A N 1
ATOM 1637 C CA . GLU A 1 211 ? -9.589 17.925 -1.683 1.00 91.62 211 GLU A CA 1
ATOM 1638 C C . GLU A 1 211 ? -8.733 17.331 -2.813 1.00 91.62 211 GLU A C 1
ATOM 1640 O O . GLU A 1 211 ? -9.263 16.764 -3.771 1.00 91.62 211 GLU A O 1
ATOM 1645 N N . ALA A 1 212 ? -7.403 17.377 -2.674 1.00 91.19 212 ALA A N 1
ATOM 1646 C CA . ALA A 1 212 ? -6.480 16.800 -3.650 1.00 91.19 212 ALA A CA 1
ATOM 1647 C C . ALA A 1 212 ? -6.625 15.268 -3.752 1.00 91.19 212 ALA A C 1
ATOM 1649 O O . ALA A 1 212 ? -6.581 14.703 -4.850 1.00 91.19 212 ALA A O 1
ATOM 1650 N N . ALA A 1 213 ? -6.870 14.595 -2.624 1.00 91.00 213 ALA A N 1
ATOM 1651 C CA . ALA A 1 213 ? -7.172 13.167 -2.599 1.00 91.00 213 ALA A CA 1
ATOM 1652 C C . ALA A 1 213 ? -8.479 12.853 -3.349 1.00 91.00 213 ALA A C 1
ATOM 1654 O O . ALA A 1 213 ? -8.501 11.937 -4.171 1.00 91.00 213 ALA A O 1
ATOM 1655 N N . GLY A 1 214 ? -9.531 13.661 -3.167 1.00 86.75 214 GLY A N 1
ATOM 1656 C CA . GLY A 1 214 ? -10.782 13.545 -3.927 1.00 86.75 214 GLY A CA 1
ATOM 1657 C C . GLY A 1 214 ? -10.579 13.684 -5.441 1.00 86.75 214 GLY A C 1
ATOM 1658 O O . GLY A 1 214 ? -11.119 12.900 -6.221 1.00 86.75 214 GLY A O 1
ATOM 1659 N N . MET A 1 215 ? -9.723 14.613 -5.878 1.00 83.50 215 MET A N 1
ATOM 1660 C CA . MET A 1 215 ? -9.355 14.747 -7.295 1.00 83.50 215 MET A CA 1
ATOM 1661 C C . MET A 1 215 ? -8.595 13.526 -7.831 1.00 83.50 215 MET A C 1
ATOM 1663 O O . MET A 1 215 ? -8.785 13.130 -8.985 1.00 83.50 215 MET A O 1
ATOM 1667 N N . THR A 1 216 ? -7.762 12.904 -6.997 1.00 84.25 216 THR A N 1
ATOM 1668 C CA . THR A 1 216 ? -7.033 11.676 -7.343 1.00 84.25 216 THR A CA 1
ATOM 1669 C C . THR A 1 216 ? -7.984 10.490 -7.488 1.00 84.25 216 THR A C 1
ATOM 1671 O O . THR A 1 216 ? -7.897 9.769 -8.483 1.00 84.25 216 THR A O 1
ATOM 1674 N N . LEU A 1 217 ? -8.945 10.336 -6.568 1.00 78.56 217 LEU A N 1
ATOM 1675 C CA . LEU A 1 217 ? -10.023 9.352 -6.696 1.00 78.56 217 LEU A CA 1
ATOM 1676 C C . LEU A 1 217 ? -10.787 9.568 -7.999 1.00 78.56 217 LEU A C 1
ATOM 1678 O O . LEU A 1 217 ? -10.903 8.648 -8.799 1.00 78.56 217 LEU A O 1
ATOM 1682 N N . ARG A 1 218 ? -11.214 10.800 -8.285 1.00 71.50 218 ARG A N 1
ATOM 1683 C CA . ARG A 1 218 ? -11.975 11.125 -9.497 1.00 71.50 218 ARG A CA 1
ATOM 1684 C C . ARG A 1 218 ? -11.270 10.712 -10.790 1.00 71.50 218 ARG A C 1
ATOM 1686 O O . ARG A 1 218 ? -11.920 10.205 -11.701 1.00 71.50 218 ARG A O 1
ATOM 1693 N N . ARG A 1 219 ? -9.945 10.879 -10.876 1.00 63.81 219 ARG A N 1
ATOM 1694 C CA . ARG A 1 219 ? -9.151 10.434 -12.037 1.00 63.81 219 ARG A CA 1
ATOM 1695 C C . ARG A 1 219 ? -9.207 8.922 -12.263 1.00 63.81 219 ARG A C 1
ATOM 1697 O O . ARG A 1 219 ? -9.048 8.510 -13.404 1.00 63.81 219 ARG A O 1
ATOM 1704 N N . ARG A 1 220 ? -9.438 8.109 -11.227 1.00 58.69 220 ARG A N 1
ATOM 1705 C CA . ARG A 1 220 ? -9.648 6.655 -11.355 1.00 58.69 220 ARG A CA 1
ATOM 1706 C C . ARG A 1 220 ? -10.986 6.332 -12.028 1.00 58.69 220 ARG A C 1
ATOM 1708 O O . ARG A 1 220 ? -11.031 5.423 -12.843 1.00 58.69 220 ARG A O 1
ATOM 1715 N N . TYR A 1 221 ? -12.034 7.109 -11.743 1.00 48.88 221 TYR A N 1
ATOM 1716 C CA . TYR A 1 221 ? -13.385 6.908 -12.293 1.00 48.88 221 TYR A CA 1
ATOM 1717 C C . TYR A 1 221 ? -13.606 7.568 -13.666 1.00 48.88 221 TYR A C 1
ATOM 1719 O O . TYR A 1 221 ? -14.490 7.158 -14.408 1.00 48.88 221 TYR A O 1
ATOM 1727 N N . LEU A 1 222 ? -12.808 8.578 -14.031 1.00 46.09 222 LEU A N 1
ATOM 1728 C CA . LEU A 1 222 ? -12.907 9.297 -15.312 1.00 46.09 222 LEU A CA 1
ATOM 1729 C C . LEU A 1 222 ? -11.983 8.754 -16.419 1.00 46.09 222 LEU A C 1
ATOM 1731 O O . LEU A 1 222 ? -11.740 9.459 -17.397 1.00 46.09 222 LEU A O 1
ATOM 1735 N N . ARG A 1 223 ? -11.460 7.527 -16.294 1.00 41.34 223 ARG A N 1
ATOM 1736 C CA . ARG A 1 223 ? -10.760 6.839 -17.392 1.00 41.34 223 ARG A CA 1
ATOM 1737 C C . ARG A 1 223 ? -11.728 5.911 -18.137 1.00 41.34 223 ARG A C 1
ATOM 1739 O O . ARG A 1 223 ? -11.872 4.760 -17.734 1.00 41.34 223 ARG A O 1
ATOM 1746 N N . PRO A 1 224 ? -12.377 6.358 -19.231 1.00 39.97 224 PRO A N 1
ATOM 1747 C CA . PRO A 1 224 ? -13.233 5.502 -20.061 1.00 39.97 224 PRO A CA 1
ATOM 1748 C C . PRO A 1 224 ? -12.485 4.322 -20.712 1.00 39.97 224 PRO A C 1
ATOM 1750 O O . PRO A 1 224 ? -13.122 3.401 -21.209 1.00 39.97 224 PRO A O 1
ATOM 1753 N N . GLU A 1 225 ? -11.151 4.293 -20.645 1.00 46.78 225 GLU A N 1
ATOM 1754 C CA . GLU A 1 225 ? -10.320 3.130 -20.995 1.00 46.78 225 GLU A CA 1
ATOM 1755 C C . GLU A 1 225 ? -10.599 1.898 -20.109 1.00 46.78 225 GLU A C 1
ATOM 1757 O O . GLU A 1 225 ? -10.340 0.778 -20.533 1.00 46.78 225 GLU A O 1
ATOM 1762 N N . ALA A 1 226 ? -11.153 2.077 -18.901 1.00 44.22 226 ALA A N 1
ATOM 1763 C CA . ALA A 1 226 ? -11.432 0.989 -17.958 1.00 44.22 226 ALA A CA 1
ATOM 1764 C C . ALA A 1 226 ? -12.726 0.197 -18.254 1.00 44.22 226 ALA A C 1
ATOM 1766 O O . ALA A 1 226 ? -12.946 -0.845 -17.642 1.00 44.22 226 ALA A O 1
ATOM 1767 N N . PHE A 1 227 ? -13.574 0.672 -19.178 1.00 44.69 227 PHE A N 1
ATOM 1768 C CA . PHE A 1 227 ? -14.828 0.009 -19.579 1.00 44.69 227 PHE A CA 1
ATOM 1769 C C . PHE A 1 227 ? -14.795 -0.551 -21.009 1.00 44.69 227 PHE A C 1
ATOM 1771 O O . PHE A 1 227 ? -15.782 -1.126 -21.464 1.00 44.69 227 PHE A O 1
ATOM 1778 N N . ALA A 1 228 ? -13.677 -0.406 -21.724 1.00 38.34 228 ALA A N 1
ATOM 1779 C CA . ALA A 1 228 ? -13.443 -1.191 -22.926 1.00 38.34 228 ALA A CA 1
ATOM 1780 C C . ALA A 1 228 ? -13.040 -2.600 -22.481 1.00 38.34 228 ALA A C 1
ATOM 1782 O O . ALA A 1 228 ? -12.096 -2.753 -21.709 1.00 38.34 228 ALA A O 1
ATOM 1783 N N . GLU A 1 229 ? -13.779 -3.613 -22.931 1.00 35.56 229 GLU A N 1
ATOM 1784 C CA . GLU A 1 229 ? -13.459 -5.024 -22.715 1.00 35.56 229 GLU A CA 1
ATOM 1785 C C . GLU A 1 229 ? -11.947 -5.270 -22.813 1.00 35.56 229 GLU A C 1
ATOM 1787 O O . GLU A 1 229 ? -11.293 -4.899 -23.792 1.00 35.56 229 GLU A O 1
ATOM 1792 N N . THR A 1 230 ? -11.405 -5.887 -21.768 1.00 39.12 230 THR A N 1
ATOM 1793 C CA . THR A 1 230 ? -10.012 -6.288 -21.598 1.00 39.12 230 THR A CA 1
ATOM 1794 C C . THR A 1 230 ? -9.485 -7.044 -22.819 1.00 39.12 230 THR A C 1
ATOM 1796 O O . THR A 1 230 ? -9.531 -8.270 -22.902 1.00 39.12 230 THR A O 1
ATOM 1799 N N . ARG A 1 231 ? -8.869 -6.321 -23.754 1.00 48.22 231 ARG A N 1
ATOM 1800 C CA . ARG A 1 231 ? -7.695 -6.851 -24.446 1.00 48.22 231 ARG A CA 1
ATOM 1801 C C . ARG A 1 231 ? -6.494 -6.406 -23.621 1.00 48.22 231 ARG A C 1
ATOM 1803 O O . ARG A 1 231 ? -6.379 -5.207 -23.384 1.00 48.22 231 ARG A O 1
ATOM 1810 N N . PRO A 1 232 ? -5.618 -7.310 -23.148 1.00 52.38 232 PRO A N 1
ATOM 1811 C CA . PRO A 1 232 ? -4.342 -6.858 -22.614 1.00 52.38 232 PRO A CA 1
ATOM 1812 C C . PRO A 1 232 ? -3.683 -6.024 -23.716 1.00 52.38 232 PRO A C 1
ATOM 1814 O O . PRO A 1 232 ? -3.617 -6.489 -24.858 1.00 52.38 232 PRO A O 1
ATOM 1817 N N . ASP A 1 233 ? -3.303 -4.781 -23.411 1.00 69.12 233 ASP A N 1
ATOM 1818 C CA . ASP A 1 233 ? -2.658 -3.885 -24.371 1.00 69.12 233 ASP A CA 1
ATOM 1819 C C . ASP A 1 233 ? -1.473 -4.623 -24.995 1.00 69.12 233 ASP A C 1
ATOM 1821 O O . ASP A 1 233 ? -0.435 -4.816 -24.357 1.00 69.12 233 ASP A O 1
ATOM 1825 N N . ARG A 1 234 ? -1.651 -5.081 -26.240 1.00 87.38 234 ARG A N 1
ATOM 1826 C CA . ARG A 1 234 ? -0.639 -5.810 -27.001 1.00 87.38 234 ARG A CA 1
ATOM 1827 C C . ARG A 1 234 ? 0.577 -4.907 -27.127 1.00 87.38 234 ARG A C 1
ATOM 1829 O O . ARG A 1 234 ? 0.563 -3.935 -27.881 1.00 87.38 234 ARG A O 1
ATOM 1836 N N . THR A 1 235 ? 1.599 -5.211 -26.346 1.00 93.19 235 THR A N 1
ATOM 1837 C CA . THR A 1 235 ? 2.789 -4.394 -26.183 1.00 93.19 235 THR A CA 1
ATOM 1838 C C . THR A 1 235 ? 3.908 -4.959 -27.045 1.00 93.19 235 THR A C 1
ATOM 1840 O O . THR A 1 235 ? 4.325 -6.110 -26.888 1.00 93.19 235 THR A O 1
ATOM 1843 N N . LEU A 1 236 ? 4.371 -4.125 -27.975 1.00 94.69 236 LEU A N 1
ATOM 1844 C CA . LEU A 1 236 ? 5.456 -4.408 -28.906 1.00 94.69 236 LEU A CA 1
ATOM 1845 C C . LEU A 1 236 ? 6.671 -3.571 -28.511 1.00 94.69 236 LEU A C 1
ATOM 1847 O O . LEU A 1 236 ? 6.599 -2.342 -28.532 1.00 94.69 236 LEU A O 1
ATOM 1851 N N . LEU A 1 237 ? 7.782 -4.227 -28.187 1.00 96.19 237 LEU A N 1
ATOM 1852 C CA . LEU A 1 237 ? 9.069 -3.562 -28.008 1.00 96.19 237 LEU A CA 1
ATOM 1853 C C . LEU A 1 237 ? 9.869 -3.618 -29.309 1.00 96.19 237 LEU A C 1
ATOM 1855 O O . LEU A 1 237 ? 10.137 -4.692 -29.843 1.00 96.19 237 LEU A O 1
ATOM 1859 N N . LEU A 1 238 ? 10.260 -2.446 -29.788 1.00 94.62 238 LEU A N 1
ATOM 1860 C CA . LEU A 1 238 ? 11.154 -2.249 -30.916 1.00 94.62 238 LEU A CA 1
ATOM 1861 C C . LEU A 1 238 ? 12.535 -1.883 -30.373 1.00 94.62 238 LEU A C 1
ATOM 1863 O O . LEU A 1 238 ? 12.655 -0.939 -29.590 1.00 94.62 238 LEU A O 1
ATOM 1867 N N . LEU A 1 239 ? 13.560 -2.619 -30.783 1.00 95.50 239 LEU A N 1
ATOM 1868 C CA . LEU A 1 239 ? 14.945 -2.361 -30.407 1.00 95.50 239 LEU A CA 1
ATOM 1869 C C . LEU A 1 239 ? 15.797 -2.256 -31.670 1.00 95.50 239 LEU A C 1
ATOM 1871 O O . LEU A 1 239 ? 15.926 -3.231 -32.403 1.00 95.50 239 LEU A O 1
ATOM 1875 N N . ASP A 1 240 ? 16.357 -1.078 -31.914 1.00 91.44 240 ASP A N 1
ATOM 1876 C CA . ASP A 1 240 ? 17.267 -0.811 -33.029 1.00 91.44 240 ASP A CA 1
ATOM 1877 C C . ASP A 1 240 ? 18.127 0.407 -32.659 1.00 91.44 240 ASP A C 1
ATOM 1879 O O . ASP A 1 240 ? 17.580 1.415 -32.203 1.00 91.44 240 ASP A O 1
ATOM 1883 N N . ASP A 1 241 ? 19.451 0.311 -32.789 1.00 88.00 241 ASP A N 1
ATOM 1884 C CA . ASP A 1 241 ? 20.382 1.396 -32.454 1.00 88.00 241 ASP A CA 1
ATOM 1885 C C . ASP A 1 241 ? 20.478 2.470 -33.550 1.00 88.00 241 ASP A C 1
ATOM 1887 O O . ASP A 1 241 ? 20.956 3.581 -33.298 1.00 88.00 241 ASP A O 1
ATOM 1891 N N . GLU A 1 242 ? 19.921 2.211 -34.737 1.00 86.44 242 GLU A N 1
ATOM 1892 C CA . GLU A 1 242 ? 19.725 3.212 -35.776 1.00 86.44 242 GLU A CA 1
ATOM 1893 C C . GLU A 1 242 ? 18.399 3.970 -35.583 1.00 86.44 242 GLU A C 1
ATOM 1895 O O . GLU A 1 242 ? 17.301 3.501 -35.906 1.00 86.44 242 GLU A O 1
ATOM 1900 N N . GLU A 1 243 ? 18.485 5.232 -35.147 1.00 75.94 243 GLU A N 1
ATOM 1901 C CA . GLU A 1 243 ? 17.308 6.064 -34.847 1.00 75.94 243 GLU A CA 1
ATOM 1902 C C . GLU A 1 243 ? 16.319 6.186 -36.028 1.00 75.94 243 GLU A C 1
ATOM 1904 O O . GLU A 1 243 ? 15.099 6.217 -35.842 1.00 75.94 243 GLU A O 1
ATOM 1909 N N . ASN A 1 244 ? 16.823 6.223 -37.265 1.00 72.25 244 ASN A N 1
ATOM 1910 C CA . ASN A 1 244 ? 15.991 6.317 -38.468 1.00 72.25 244 ASN A CA 1
ATOM 1911 C C . ASN A 1 244 ? 15.170 5.043 -38.719 1.00 72.25 244 ASN A C 1
ATOM 1913 O O . ASN A 1 244 ? 14.008 5.126 -39.138 1.00 72.25 244 ASN A O 1
ATOM 1917 N N . VAL A 1 245 ? 15.752 3.873 -38.446 1.00 83.75 245 VAL A N 1
ATOM 1918 C CA . VAL A 1 245 ? 15.066 2.582 -38.558 1.00 83.75 245 VAL A CA 1
ATOM 1919 C C . VAL A 1 245 ? 14.005 2.482 -37.470 1.00 83.75 245 VAL A C 1
ATOM 1921 O O . VAL A 1 245 ? 12.836 2.232 -37.775 1.00 83.75 245 VAL A O 1
ATOM 1924 N N . LEU A 1 246 ? 14.371 2.805 -36.228 1.00 79.88 246 LEU A N 1
ATOM 1925 C CA . LEU A 1 246 ? 13.456 2.801 -35.091 1.00 79.88 246 LEU A CA 1
ATOM 1926 C C . LEU A 1 246 ? 12.245 3.723 -35.324 1.00 79.88 246 LEU A C 1
ATOM 1928 O O . LEU A 1 246 ? 11.100 3.304 -35.146 1.00 79.88 246 LEU A O 1
ATOM 1932 N N . ARG A 1 247 ? 12.459 4.954 -35.816 1.00 71.50 247 ARG A N 1
ATOM 1933 C CA . ARG A 1 247 ? 11.374 5.891 -36.182 1.00 71.50 247 ARG A CA 1
ATOM 1934 C C . ARG A 1 247 ? 10.466 5.339 -37.284 1.00 71.50 247 ARG A C 1
ATOM 1936 O O . ARG A 1 247 ? 9.250 5.547 -37.234 1.00 71.50 247 ARG A O 1
ATOM 1943 N N . SER A 1 248 ? 11.036 4.640 -38.265 1.00 75.50 248 SER A N 1
ATOM 1944 C CA . SER A 1 248 ? 10.281 4.028 -39.365 1.00 75.50 248 SER A CA 1
ATOM 1945 C C . SER A 1 248 ? 9.395 2.885 -38.867 1.00 75.50 248 SER A C 1
ATOM 1947 O O . SER A 1 248 ? 8.203 2.861 -39.175 1.00 75.50 248 SER A O 1
ATOM 1949 N N . LEU A 1 249 ? 9.929 2.009 -38.010 1.00 83.25 249 LEU A N 1
ATOM 1950 C CA . LEU A 1 249 ? 9.178 0.922 -37.374 1.00 83.25 249 LEU A CA 1
ATOM 1951 C C . LEU A 1 249 ? 8.073 1.455 -36.447 1.00 83.25 249 LEU A C 1
ATOM 1953 O O . LEU A 1 249 ? 6.929 1.007 -36.518 1.00 83.25 249 LEU A O 1
ATOM 1957 N N . VAL A 1 250 ? 8.361 2.475 -35.631 1.00 76.31 250 VAL A N 1
ATOM 1958 C CA . VAL A 1 250 ? 7.342 3.123 -34.786 1.00 76.31 250 VAL A CA 1
ATOM 1959 C C . VAL A 1 250 ? 6.205 3.683 -35.645 1.00 76.31 250 VAL A C 1
ATOM 1961 O O . VAL A 1 250 ? 5.030 3.474 -35.336 1.00 76.31 250 VAL A O 1
ATOM 1964 N N . ARG A 1 251 ? 6.523 4.368 -36.753 1.00 75.56 251 ARG A N 1
ATOM 1965 C CA . ARG A 1 251 ? 5.514 4.898 -37.684 1.00 75.56 251 ARG A CA 1
ATOM 1966 C C . ARG A 1 251 ? 4.689 3.783 -38.327 1.00 75.56 251 ARG A C 1
ATOM 1968 O O . ARG A 1 251 ? 3.478 3.962 -38.474 1.00 75.56 251 ARG A O 1
ATOM 1975 N N . LEU A 1 252 ? 5.327 2.671 -38.687 1.00 80.75 252 LEU A N 1
ATOM 1976 C CA . LEU A 1 252 ? 4.688 1.521 -39.319 1.00 80.75 252 LEU A CA 1
ATOM 1977 C C . LEU A 1 252 ? 3.580 0.924 -38.440 1.00 80.75 252 LEU A C 1
ATOM 1979 O O . LEU A 1 252 ? 2.485 0.652 -38.934 1.00 80.75 252 LEU A O 1
ATOM 1983 N N . PHE A 1 253 ? 3.844 0.772 -37.140 1.00 82.38 253 PHE A N 1
ATOM 1984 C CA . PHE A 1 253 ? 2.939 0.094 -36.208 1.00 82.38 253 PHE A CA 1
ATOM 1985 C C . PHE A 1 253 ? 1.985 1.020 -35.449 1.00 82.38 253 PHE A C 1
ATOM 1987 O O . PHE A 1 253 ? 1.043 0.540 -34.819 1.00 82.38 253 PHE A O 1
ATOM 1994 N N . ARG A 1 254 ? 2.172 2.347 -35.506 1.00 73.56 254 ARG A N 1
ATOM 1995 C CA . ARG A 1 254 ? 1.390 3.318 -34.712 1.00 73.56 254 ARG A CA 1
ATOM 1996 C C . ARG A 1 254 ? -0.130 3.194 -34.879 1.00 73.56 254 ARG A C 1
ATOM 1998 O O . ARG A 1 254 ? -0.870 3.557 -33.971 1.00 73.56 254 ARG A O 1
ATOM 2005 N N . ARG A 1 255 ? -0.604 2.729 -36.039 1.00 68.81 255 ARG A N 1
ATOM 2006 C CA . ARG A 1 255 ? -2.038 2.583 -36.357 1.00 68.81 255 ARG A CA 1
ATOM 2007 C C . ARG A 1 255 ? -2.585 1.165 -36.157 1.00 68.81 255 ARG A C 1
ATOM 2009 O O . ARG A 1 255 ? -3.764 0.948 -36.396 1.00 68.81 255 ARG A O 1
ATOM 2016 N N . GLU A 1 256 ? -1.763 0.227 -35.693 1.00 72.69 256 GLU A N 1
ATOM 2017 C CA . GLU A 1 256 ? -2.137 -1.188 -35.533 1.00 72.69 256 GLU A CA 1
ATOM 2018 C C . GLU A 1 256 ? -2.750 -1.507 -34.155 1.00 72.69 256 GLU A C 1
ATOM 2020 O O . GLU A 1 256 ? -3.074 -2.657 -33.872 1.00 72.69 256 GLU A O 1
ATOM 2025 N N . GLY A 1 257 ? -2.923 -0.499 -33.291 1.00 73.38 257 GLY A N 1
ATOM 2026 C CA . GLY A 1 257 ? -3.537 -0.674 -31.969 1.00 73.38 257 GLY A CA 1
ATOM 2027 C C . GLY A 1 257 ? -2.631 -1.356 -30.939 1.00 73.38 257 GLY A C 1
ATOM 2028 O O . GLY A 1 257 ? -3.132 -1.886 -29.952 1.00 73.38 257 GLY A O 1
ATOM 2029 N N . TYR A 1 258 ? -1.313 -1.356 -31.163 1.00 83.50 258 TYR A N 1
ATOM 2030 C CA . TYR A 1 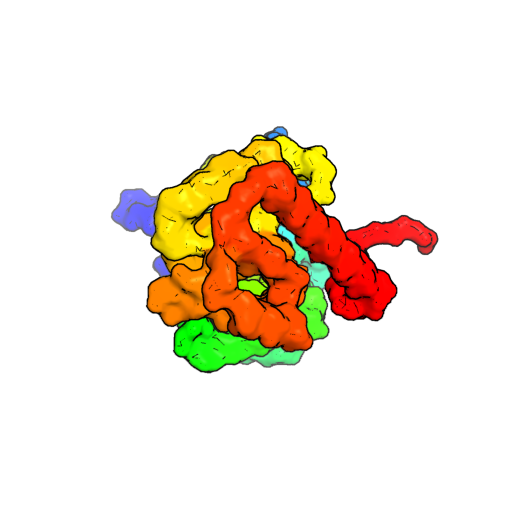258 ? -0.322 -1.830 -30.196 1.00 83.50 258 TYR A CA 1
ATOM 2031 C C . TYR A 1 258 ? 0.155 -0.704 -29.280 1.00 83.50 258 TYR A C 1
ATOM 2033 O O . TYR A 1 258 ? 0.313 0.443 -29.712 1.00 83.50 258 TYR A O 1
ATOM 2041 N N . ARG A 1 259 ? 0.513 -1.054 -28.044 1.00 86.19 259 ARG A N 1
ATOM 2042 C CA . ARG A 1 259 ? 1.360 -0.206 -27.206 1.00 86.19 259 ARG A CA 1
ATOM 2043 C C . ARG A 1 259 ? 2.810 -0.382 -27.652 1.00 86.19 259 ARG A C 1
ATOM 2045 O O . ARG A 1 259 ? 3.414 -1.424 -27.423 1.00 86.19 259 ARG A O 1
ATOM 2052 N N . ILE A 1 260 ? 3.365 0.631 -28.309 1.00 86.62 260 ILE A N 1
ATOM 2053 C CA . ILE A 1 260 ? 4.730 0.571 -28.843 1.00 86.62 260 ILE A CA 1
ATOM 2054 C C . ILE A 1 260 ? 5.707 1.118 -27.809 1.00 86.62 260 ILE A C 1
ATOM 2056 O O . ILE A 1 260 ? 5.566 2.251 -27.348 1.00 86.62 260 ILE A O 1
ATOM 2060 N N . LEU A 1 261 ? 6.715 0.319 -27.490 1.00 86.88 261 LEU A N 1
ATOM 2061 C CA . LEU A 1 261 ? 7.902 0.724 -26.754 1.00 86.88 261 LEU A CA 1
ATOM 2062 C C . LEU A 1 261 ? 9.078 0.717 -27.729 1.00 86.88 261 LEU A C 1
ATOM 2064 O O . LEU A 1 261 ? 9.162 -0.163 -28.582 1.00 86.88 261 LEU A O 1
ATOM 2068 N N . ALA A 1 262 ? 9.966 1.698 -27.630 1.00 87.81 262 ALA A N 1
ATOM 2069 C CA . ALA A 1 262 ? 11.100 1.838 -28.532 1.00 87.81 262 ALA A CA 1
ATOM 2070 C C . ALA A 1 262 ? 12.366 2.095 -27.716 1.00 87.81 262 ALA A C 1
ATOM 2072 O O . ALA A 1 262 ? 12.364 2.970 -26.851 1.00 87.81 262 ALA A O 1
ATOM 2073 N N . ALA A 1 263 ? 13.422 1.338 -27.995 1.00 88.50 263 ALA A N 1
ATOM 2074 C CA . ALA A 1 263 ? 14.726 1.474 -27.367 1.00 88.50 263 ALA A CA 1
ATOM 2075 C C . ALA A 1 263 ? 15.813 1.590 -28.435 1.00 88.50 263 ALA A C 1
ATOM 2077 O O . ALA A 1 263 ? 15.833 0.813 -29.386 1.00 88.50 263 ALA A O 1
ATOM 2078 N N . GLY A 1 264 ? 16.719 2.550 -28.242 1.00 84.44 264 GLY A N 1
ATOM 2079 C CA . GLY A 1 264 ? 17.902 2.730 -29.089 1.00 84.44 264 GLY A CA 1
ATOM 2080 C C . GLY A 1 264 ? 19.115 1.917 -28.634 1.00 84.44 264 GLY A C 1
ATOM 2081 O O . GLY A 1 264 ? 20.173 1.993 -29.238 1.00 84.44 264 GLY A O 1
ATOM 2082 N N . ASN A 1 265 ? 19.013 1.203 -27.514 1.00 84.38 265 ASN A N 1
ATOM 2083 C CA . ASN A 1 265 ? 20.093 0.385 -26.977 1.00 84.38 265 ASN A CA 1
ATOM 2084 C C . ASN A 1 265 ? 19.531 -0.718 -26.070 1.00 84.38 265 ASN A C 1
ATOM 2086 O O . ASN A 1 265 ? 18.385 -0.674 -25.614 1.00 84.38 265 ASN A O 1
ATOM 2090 N N . VAL A 1 266 ? 20.366 -1.717 -25.790 1.00 89.56 266 VAL A N 1
ATOM 2091 C CA . VAL A 1 266 ? 19.977 -2.912 -25.028 1.00 89.56 266 VAL A CA 1
ATOM 2092 C C . VAL A 1 266 ? 19.646 -2.600 -23.567 1.00 89.56 266 VAL A C 1
ATOM 2094 O O . VAL A 1 266 ? 18.783 -3.257 -22.984 1.00 89.56 266 VAL A O 1
ATOM 2097 N N . ARG A 1 267 ? 20.302 -1.601 -22.964 1.00 85.12 267 ARG A N 1
ATOM 2098 C CA . ARG A 1 267 ? 20.031 -1.201 -21.576 1.00 85.12 267 ARG A CA 1
ATOM 2099 C C . ARG A 1 267 ? 18.603 -0.677 -21.443 1.00 85.12 267 ARG A C 1
ATOM 2101 O O . ARG A 1 267 ? 17.839 -1.227 -20.656 1.00 85.12 267 ARG A O 1
ATOM 2108 N N . ASP A 1 268 ? 18.232 0.288 -22.277 1.00 79.44 268 ASP A N 1
ATOM 2109 C CA . ASP A 1 268 ? 16.888 0.867 -22.295 1.00 79.44 268 ASP A CA 1
ATOM 2110 C C . ASP A 1 268 ? 15.831 -0.198 -22.622 1.00 79.44 268 ASP A C 1
ATOM 2112 O O . ASP A 1 268 ? 14.741 -0.198 -22.053 1.00 79.44 268 ASP A O 1
ATOM 2116 N N . ALA A 1 269 ? 16.154 -1.155 -23.499 1.00 86.31 269 ALA A N 1
ATOM 2117 C CA . ALA A 1 269 ? 15.264 -2.271 -23.809 1.00 86.31 269 ALA A CA 1
ATOM 2118 C C . ALA A 1 269 ? 14.980 -3.151 -22.582 1.00 86.31 269 ALA A C 1
ATOM 2120 O O . ALA A 1 269 ? 13.826 -3.506 -22.340 1.00 86.31 269 ALA A O 1
ATOM 2121 N N . PHE A 1 270 ? 15.999 -3.483 -21.783 1.00 88.50 270 PHE A N 1
ATOM 2122 C CA . PHE A 1 270 ? 15.794 -4.221 -20.535 1.00 88.50 270 PHE A CA 1
ATOM 2123 C C . PHE A 1 270 ? 15.061 -3.396 -19.474 1.00 88.50 270 PHE A C 1
ATOM 2125 O O . PHE A 1 270 ? 14.207 -3.948 -18.780 1.00 88.50 270 PHE A O 1
ATOM 2132 N N . ASP A 1 271 ? 15.318 -2.091 -19.386 1.00 74.25 271 ASP A N 1
ATOM 2133 C CA . ASP A 1 271 ? 14.579 -1.199 -18.486 1.00 74.25 271 ASP A CA 1
ATOM 2134 C C . ASP A 1 271 ? 13.084 -1.160 -18.851 1.00 74.25 271 ASP A C 1
ATOM 2136 O O . ASP A 1 271 ? 12.213 -1.241 -17.980 1.00 74.25 271 ASP A O 1
ATOM 2140 N N . LEU A 1 272 ? 12.767 -1.136 -20.149 1.00 72.38 272 LEU A N 1
ATOM 2141 C CA . LEU A 1 272 ? 11.396 -1.218 -20.651 1.00 72.38 272 LEU A CA 1
ATOM 2142 C C . LEU A 1 272 ? 10.757 -2.588 -20.391 1.00 72.38 272 LEU A C 1
ATOM 2144 O O . LEU A 1 272 ? 9.597 -2.628 -19.981 1.00 72.38 272 LEU A O 1
ATOM 2148 N N . LEU A 1 273 ? 11.485 -3.693 -20.576 1.00 82.69 273 LEU A N 1
ATOM 2149 C CA . LEU A 1 273 ? 11.004 -5.044 -20.248 1.00 82.69 273 LEU A CA 1
ATOM 2150 C C . LEU A 1 273 ? 10.756 -5.235 -18.746 1.00 82.69 273 LEU A C 1
ATOM 2152 O O . LEU A 1 273 ? 9.901 -6.020 -18.349 1.00 82.69 273 LEU A O 1
ATOM 2156 N N . ALA A 1 274 ? 11.483 -4.519 -17.889 1.00 78.81 274 ALA A N 1
ATOM 2157 C CA . ALA A 1 274 ? 11.328 -4.624 -16.443 1.00 78.81 274 ALA A CA 1
ATOM 2158 C C . ALA A 1 274 ? 10.043 -3.963 -15.915 1.00 78.81 274 ALA A C 1
ATOM 2160 O O . ALA A 1 274 ? 9.533 -4.371 -14.868 1.00 78.81 274 ALA A O 1
ATOM 2161 N N . ILE A 1 275 ? 9.525 -2.943 -16.608 1.00 74.12 275 ILE A N 1
ATOM 2162 C CA . ILE A 1 275 ? 8.373 -2.145 -16.149 1.00 74.12 275 ILE A CA 1
ATOM 2163 C C . ILE A 1 275 ? 7.104 -2.359 -16.982 1.00 74.12 275 ILE A C 1
ATOM 2165 O O . ILE A 1 275 ? 6.047 -1.844 -16.614 1.00 74.12 275 ILE A O 1
ATOM 2169 N N . ASN A 1 276 ? 7.192 -3.103 -18.087 1.00 80.38 276 ASN A N 1
ATOM 2170 C CA . ASN A 1 276 ? 6.073 -3.378 -18.981 1.00 80.38 276 ASN A CA 1
ATOM 2171 C C . ASN A 1 276 ? 5.927 -4.882 -19.229 1.00 80.38 276 ASN A C 1
ATOM 2173 O O . ASN A 1 276 ? 6.917 -5.583 -19.407 1.00 80.38 276 ASN A O 1
ATOM 2177 N N . ASP A 1 277 ? 4.684 -5.360 -19.304 1.00 87.75 277 ASP A N 1
ATOM 2178 C CA . ASP A 1 277 ? 4.387 -6.698 -19.817 1.00 87.75 277 ASP A CA 1
ATOM 2179 C C . ASP A 1 277 ? 4.485 -6.663 -21.349 1.00 87.75 277 ASP A C 1
ATOM 2181 O O . ASP A 1 277 ? 3.589 -6.147 -22.019 1.00 87.75 277 ASP A O 1
ATOM 2185 N N . VAL A 1 278 ? 5.615 -7.122 -21.893 1.00 93.00 278 VAL A N 1
ATOM 2186 C CA . VAL A 1 278 ? 5.908 -7.115 -23.333 1.00 93.00 278 VAL A CA 1
ATOM 2187 C C . VAL A 1 278 ? 5.670 -8.503 -23.910 1.00 93.00 278 VAL A C 1
ATOM 2189 O O . VAL A 1 278 ? 6.389 -9.454 -23.594 1.00 93.00 278 VAL A O 1
ATOM 2192 N N . GLN A 1 279 ? 4.702 -8.612 -24.819 1.00 95.00 279 GLN A N 1
ATOM 2193 C CA . GLN A 1 279 ? 4.356 -9.891 -25.440 1.00 95.00 279 GLN A CA 1
ATOM 2194 C C . GLN A 1 279 ? 5.188 -10.170 -26.692 1.00 95.00 279 GLN A C 1
ATOM 2196 O O . GLN A 1 279 ? 5.451 -11.332 -26.993 1.00 95.00 279 GLN A O 1
ATOM 2201 N N . VAL A 1 280 ? 5.616 -9.134 -27.423 1.00 96.75 280 VAL A N 1
ATOM 2202 C CA . VAL A 1 280 ? 6.411 -9.285 -28.649 1.00 96.75 280 VAL A CA 1
ATOM 2203 C C . VAL A 1 280 ? 7.588 -8.313 -28.654 1.00 96.75 280 VAL A C 1
ATOM 2205 O O . VAL A 1 280 ? 7.429 -7.129 -28.361 1.00 96.75 280 VAL A O 1
ATOM 2208 N N . ILE A 1 281 ? 8.766 -8.808 -29.032 1.00 97.69 281 ILE A N 1
ATOM 2209 C CA . ILE A 1 281 ? 9.964 -8.006 -29.289 1.00 97.69 281 ILE A CA 1
ATOM 2210 C C . ILE A 1 281 ? 10.366 -8.155 -30.752 1.00 97.69 281 ILE A C 1
ATOM 2212 O O . ILE A 1 281 ? 10.437 -9.274 -31.263 1.00 97.69 281 ILE A O 1
ATOM 2216 N N . LEU A 1 282 ? 10.697 -7.035 -31.387 1.00 97.12 282 LEU A N 1
ATOM 2217 C CA . LEU A 1 282 ? 11.396 -6.971 -32.662 1.00 97.12 282 LEU A CA 1
ATOM 2218 C C . LEU A 1 282 ? 12.739 -6.268 -32.439 1.00 97.12 282 LEU A C 1
ATOM 2220 O O . LEU A 1 282 ? 12.767 -5.065 -32.186 1.00 97.12 282 LEU A O 1
ATOM 2224 N N . SER A 1 283 ? 13.831 -7.027 -32.490 1.00 95.50 283 SER A N 1
ATOM 2225 C CA . SER A 1 283 ? 15.193 -6.513 -32.296 1.00 95.50 283 SER A CA 1
ATOM 2226 C C . SER A 1 283 ? 15.952 -6.490 -33.609 1.00 95.50 283 SER A C 1
ATOM 2228 O O . SER A 1 283 ? 15.861 -7.445 -34.377 1.00 95.50 283 SER A O 1
ATOM 2230 N N . ASP A 1 284 ? 16.772 -5.473 -33.836 1.00 94.00 284 ASP A N 1
ATOM 2231 C CA . ASP A 1 284 ? 17.835 -5.569 -34.824 1.00 94.00 284 ASP A CA 1
ATOM 2232 C C . ASP A 1 284 ? 18.899 -6.584 -34.397 1.00 94.00 284 ASP A C 1
ATOM 2234 O O . ASP A 1 284 ? 19.097 -6.838 -33.204 1.00 94.00 284 ASP A O 1
ATOM 2238 N N . GLN A 1 285 ? 19.564 -7.187 -35.377 1.00 91.06 285 GLN A N 1
ATOM 2239 C CA . GLN A 1 285 ? 20.639 -8.140 -35.153 1.00 91.06 285 GLN A CA 1
ATOM 2240 C C . GLN A 1 285 ? 21.991 -7.479 -34.896 1.00 91.06 285 GLN A C 1
ATOM 2242 O O . GLN A 1 285 ? 22.774 -8.011 -34.102 1.00 91.06 285 GLN A O 1
ATOM 2247 N N . ARG A 1 286 ? 22.291 -6.371 -35.573 1.00 89.25 286 ARG A N 1
ATOM 2248 C CA . ARG A 1 286 ? 23.588 -5.697 -35.552 1.00 89.25 286 ARG A CA 1
ATOM 2249 C C . ARG A 1 286 ? 23.499 -4.409 -34.749 1.00 89.25 286 ARG A C 1
ATOM 2251 O O . ARG A 1 286 ? 23.423 -3.333 -35.318 1.00 89.25 286 ARG A O 1
ATOM 2258 N N . MET A 1 287 ? 23.628 -4.545 -33.435 1.00 89.44 287 MET A N 1
ATOM 2259 C CA . MET A 1 287 ? 23.718 -3.395 -32.542 1.00 89.44 287 MET A CA 1
ATOM 2260 C C . MET A 1 287 ? 25.139 -3.232 -31.995 1.00 89.44 287 MET A C 1
ATOM 2262 O O . MET A 1 287 ? 25.871 -4.215 -31.840 1.00 89.44 287 MET A O 1
ATOM 2266 N N . SER A 1 288 ? 25.516 -1.994 -31.686 1.00 80.81 288 SER A N 1
ATOM 2267 C CA . SER A 1 288 ? 26.857 -1.594 -31.237 1.00 80.81 288 SER A CA 1
ATOM 2268 C C . SER A 1 288 ? 27.384 -2.345 -30.005 1.00 80.81 288 SER A C 1
ATOM 2270 O O . SER A 1 288 ? 28.556 -2.719 -29.973 1.00 80.81 288 SER A O 1
ATOM 2272 N N . ASP A 1 289 ? 26.535 -2.577 -29.002 1.00 77.06 289 ASP A N 1
ATOM 2273 C CA . ASP A 1 289 ? 26.947 -3.141 -27.708 1.00 77.06 289 ASP A CA 1
ATOM 2274 C C . ASP A 1 289 ? 26.819 -4.672 -27.635 1.00 77.06 289 ASP A C 1
ATOM 2276 O O . ASP A 1 289 ? 27.596 -5.343 -26.954 1.00 77.06 289 ASP A O 1
ATOM 2280 N N . MET A 1 290 ? 25.794 -5.237 -28.276 1.00 87.25 290 MET A N 1
ATOM 2281 C CA . MET A 1 290 ? 25.416 -6.649 -28.160 1.00 87.25 290 MET A CA 1
ATOM 2282 C C . MET A 1 290 ? 24.561 -7.058 -29.357 1.00 87.25 290 MET A C 1
ATOM 2284 O O . MET A 1 290 ? 23.679 -6.315 -29.764 1.00 87.25 290 MET A O 1
ATOM 2288 N N . SER A 1 291 ? 24.758 -8.266 -29.891 1.00 90.06 291 SER A N 1
ATOM 2289 C CA . SER A 1 291 ? 23.925 -8.749 -31.005 1.00 90.06 291 SER A CA 1
ATOM 2290 C C . SER A 1 291 ? 22.466 -8.988 -30.594 1.00 90.06 291 SER A C 1
ATOM 2292 O O . SER A 1 291 ? 22.189 -9.421 -29.471 1.00 90.06 291 SER A O 1
ATOM 2294 N N . GLY A 1 292 ? 21.530 -8.809 -31.529 1.00 89.12 292 GLY A N 1
ATOM 2295 C CA . GLY A 1 292 ? 20.105 -9.086 -31.306 1.00 89.12 292 GLY A CA 1
ATOM 2296 C C . GLY A 1 292 ? 19.847 -10.518 -30.849 1.00 89.12 292 GLY A C 1
ATOM 2297 O O . GLY A 1 292 ? 19.118 -10.755 -29.888 1.00 89.12 292 GLY A O 1
ATOM 2298 N N . THR A 1 293 ? 20.518 -11.490 -31.466 1.00 90.19 293 THR A N 1
ATOM 2299 C CA . THR A 1 293 ? 20.480 -12.901 -31.055 1.00 90.19 293 THR A CA 1
ATOM 2300 C C . THR A 1 293 ? 20.916 -13.127 -29.607 1.00 90.19 293 THR A C 1
ATOM 2302 O O . THR A 1 293 ? 20.310 -13.941 -28.907 1.00 90.19 293 THR A O 1
ATOM 2305 N N . GLU A 1 294 ? 21.943 -12.416 -29.133 1.00 89.81 294 GLU A N 1
ATOM 2306 C CA . GLU A 1 294 ? 22.411 -12.536 -27.750 1.00 89.81 294 GLU A CA 1
ATOM 2307 C C . GLU A 1 294 ? 21.422 -11.888 -26.775 1.00 89.81 294 GLU A C 1
ATOM 2309 O O . GLU A 1 294 ? 21.054 -12.504 -25.769 1.00 89.81 294 GLU A O 1
ATOM 2314 N N . PHE A 1 295 ? 20.931 -10.691 -27.106 1.00 93.00 295 PHE A N 1
ATOM 2315 C CA . PHE A 1 295 ? 19.887 -10.009 -26.347 1.00 93.00 295 PHE A CA 1
ATOM 2316 C C . PHE A 1 295 ? 18.647 -10.898 -26.188 1.00 93.00 295 PHE A C 1
ATOM 2318 O O . PHE A 1 295 ? 18.217 -11.171 -25.065 1.00 93.00 295 PHE A O 1
ATOM 2325 N N . LEU A 1 296 ? 18.117 -11.437 -27.289 1.00 93.56 296 LEU A N 1
ATOM 2326 C CA . LEU A 1 296 ? 16.929 -12.295 -27.270 1.00 93.56 296 LEU A CA 1
ATOM 2327 C C . LEU A 1 296 ? 17.181 -13.627 -26.548 1.00 93.56 296 LEU A C 1
ATOM 2329 O O . LEU A 1 296 ? 16.273 -14.154 -25.903 1.00 93.56 296 LEU A O 1
ATOM 2333 N N . GLY A 1 297 ? 18.413 -14.144 -26.574 1.00 88.88 297 GLY A N 1
ATOM 2334 C CA . GLY A 1 297 ? 18.822 -15.281 -25.749 1.00 88.88 297 GLY A CA 1
ATOM 2335 C C . GLY A 1 297 ? 18.678 -15.001 -24.249 1.00 88.88 297 GLY A C 1
ATOM 2336 O O . GLY A 1 297 ? 18.149 -15.836 -23.514 1.00 88.88 297 GLY A O 1
ATOM 2337 N N . ARG A 1 298 ? 19.067 -13.803 -23.794 1.00 90.69 298 ARG A N 1
ATOM 2338 C CA . ARG A 1 298 ? 18.863 -13.362 -22.403 1.00 90.69 298 ARG A CA 1
ATOM 2339 C C . ARG A 1 298 ? 17.385 -13.122 -22.094 1.00 90.69 298 ARG A C 1
ATOM 2341 O O . ARG A 1 298 ? 16.917 -13.548 -21.039 1.00 90.69 298 ARG A O 1
ATOM 2348 N N . VAL A 1 299 ? 16.632 -12.520 -23.022 1.00 92.75 299 VAL A N 1
ATOM 2349 C CA . VAL A 1 299 ? 15.174 -12.353 -22.887 1.00 92.75 299 VAL A CA 1
ATOM 2350 C C . VAL A 1 299 ? 14.494 -13.702 -22.705 1.00 92.75 299 VAL A C 1
ATOM 2352 O O . VAL A 1 299 ? 13.661 -13.826 -21.824 1.00 92.75 299 VAL A O 1
ATOM 2355 N N . LYS A 1 300 ? 14.859 -14.741 -23.461 1.00 89.44 300 LYS A N 1
ATOM 2356 C CA . LYS A 1 300 ? 14.276 -16.080 -23.287 1.00 89.44 300 LYS A CA 1
ATOM 2357 C C . LYS A 1 300 ? 14.422 -16.621 -21.860 1.00 89.44 300 LYS A C 1
ATOM 2359 O O . LYS A 1 300 ? 13.519 -17.299 -21.382 1.00 89.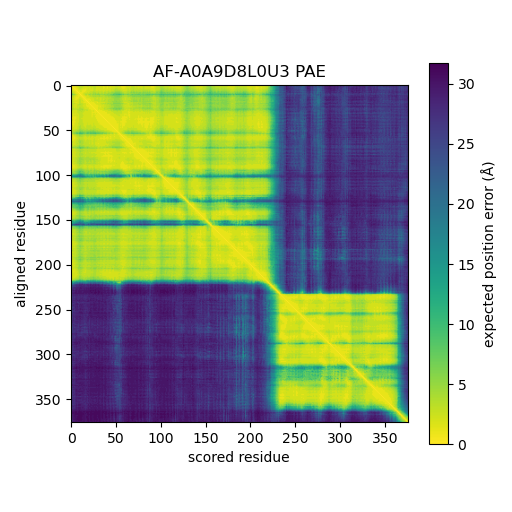44 300 LYS A O 1
ATOM 2364 N N . MET A 1 301 ? 15.546 -16.350 -21.201 1.00 82.00 301 MET A N 1
ATOM 2365 C CA . MET A 1 301 ? 15.799 -16.823 -19.837 1.00 82.00 301 MET A CA 1
ATOM 2366 C C . MET A 1 301 ? 15.019 -16.027 -18.785 1.00 82.00 301 MET A C 1
ATOM 2368 O O . MET A 1 301 ? 14.560 -16.604 -17.806 1.00 82.00 301 MET A O 1
ATOM 2372 N N . LEU A 1 302 ? 14.888 -14.711 -18.979 1.00 79.88 302 LEU A N 1
ATOM 2373 C CA . LEU A 1 302 ? 14.279 -13.794 -18.005 1.00 79.88 302 LEU A CA 1
ATOM 2374 C C . LEU A 1 302 ? 12.770 -13.589 -18.220 1.00 79.88 302 LEU A C 1
ATOM 2376 O O . LEU A 1 302 ? 12.025 -13.404 -17.264 1.00 79.88 302 LEU A O 1
ATOM 2380 N N . TYR A 1 303 ? 12.334 -13.644 -19.474 1.00 87.81 303 TYR A N 1
ATOM 2381 C CA . TYR A 1 303 ? 10.979 -13.400 -19.968 1.00 87.81 303 TYR A CA 1
ATOM 2382 C C . TYR A 1 303 ? 10.614 -14.504 -20.980 1.00 87.81 303 TYR A C 1
ATOM 2384 O O . TYR A 1 303 ? 10.537 -14.265 -22.194 1.00 87.81 303 TYR A O 1
ATOM 2392 N N . PRO A 1 304 ? 10.438 -15.755 -20.511 1.00 85.88 304 PRO A N 1
ATOM 2393 C CA . PRO A 1 304 ? 10.250 -16.911 -21.390 1.00 85.88 304 PRO A CA 1
ATOM 2394 C C . PRO A 1 304 ? 9.010 -16.794 -22.283 1.00 85.88 304 PRO A C 1
ATOM 2396 O O . PRO A 1 304 ? 9.005 -17.343 -23.389 1.00 85.88 304 PRO A O 1
ATOM 2399 N N . ASP A 1 305 ? 8.014 -16.027 -21.842 1.00 87.12 305 ASP A N 1
ATOM 2400 C CA . ASP A 1 305 ? 6.693 -15.930 -22.471 1.00 87.12 305 ASP A CA 1
ATOM 2401 C C . ASP A 1 305 ? 6.644 -14.918 -23.611 1.00 87.12 305 ASP A C 1
ATOM 2403 O O . ASP A 1 305 ? 5.784 -15.003 -24.480 1.00 87.12 305 ASP A O 1
ATOM 2407 N N . THR A 1 306 ? 7.619 -14.016 -23.673 1.00 92.69 306 THR A N 1
ATOM 2408 C CA . THR A 1 306 ? 7.719 -13.015 -24.729 1.00 92.69 306 THR A CA 1
ATOM 2409 C C . THR A 1 306 ? 8.107 -13.653 -26.063 1.00 92.69 306 THR A C 1
ATOM 2411 O O . THR A 1 306 ? 9.088 -14.387 -26.162 1.00 92.69 306 THR A O 1
ATOM 2414 N N . ILE A 1 307 ? 7.392 -13.339 -27.138 1.00 95.62 307 ILE A N 1
ATOM 2415 C CA . ILE A 1 307 ? 7.745 -13.775 -28.490 1.00 95.62 307 ILE A CA 1
ATOM 2416 C C . ILE A 1 307 ? 8.861 -12.883 -29.032 1.00 95.62 307 ILE A C 1
ATOM 2418 O O . ILE A 1 307 ? 8.780 -11.658 -29.000 1.00 95.62 307 ILE A O 1
ATOM 2422 N N . ARG A 1 308 ? 9.930 -13.506 -29.524 1.00 95.69 308 ARG A N 1
ATOM 2423 C CA . ARG A 1 308 ? 11.198 -12.842 -29.857 1.00 95.69 308 ARG A CA 1
ATOM 2424 C C . ARG A 1 308 ? 11.452 -12.924 -31.358 1.00 95.69 308 ARG A C 1
ATOM 2426 O O . ARG A 1 308 ? 11.658 -14.023 -31.868 1.00 95.69 308 ARG A O 1
ATOM 2433 N N . LEU A 1 309 ? 11.440 -11.795 -32.058 1.00 95.56 309 LEU A N 1
ATOM 2434 C CA . LEU A 1 309 ? 11.753 -11.694 -33.482 1.00 95.56 309 LEU A CA 1
ATOM 2435 C C . LEU A 1 309 ? 13.031 -10.889 -33.685 1.00 95.56 309 LEU A C 1
ATOM 2437 O O . LEU A 1 309 ? 13.312 -9.956 -32.928 1.00 95.56 309 LEU A O 1
ATOM 2441 N N . VAL A 1 310 ? 13.772 -11.231 -34.736 1.00 94.06 310 VAL A N 1
ATOM 2442 C CA . VAL A 1 310 ? 14.981 -10.504 -35.125 1.00 94.06 310 VAL A CA 1
ATOM 2443 C C . VAL A 1 310 ? 14.883 -9.998 -36.565 1.00 94.06 310 VAL A C 1
ATOM 2445 O O . VAL A 1 310 ? 14.453 -10.739 -37.451 1.00 94.06 310 VAL A O 1
ATOM 2448 N N . LEU A 1 311 ? 15.279 -8.743 -36.784 1.00 91.69 311 LEU A N 1
ATOM 2449 C CA . LEU A 1 311 ? 15.520 -8.137 -38.091 1.00 91.69 311 LEU A CA 1
ATOM 2450 C C . LEU A 1 311 ? 17.012 -8.208 -38.405 1.00 91.69 311 LEU A C 1
ATOM 2452 O O . LEU A 1 311 ? 17.836 -7.833 -37.579 1.00 91.69 311 LEU A O 1
ATOM 2456 N N . SER A 1 312 ? 17.376 -8.680 -39.591 1.00 86.69 312 SER A N 1
ATOM 2457 C CA . SER A 1 312 ? 18.784 -8.814 -39.973 1.00 86.69 312 SER A CA 1
ATOM 2458 C C . SER A 1 312 ? 18.992 -8.689 -41.480 1.00 86.69 312 SER A C 1
ATOM 2460 O O . SER A 1 312 ? 18.072 -8.884 -42.275 1.00 86.69 312 SER A O 1
ATOM 2462 N N . GLY A 1 313 ? 20.206 -8.317 -41.891 1.00 83.56 313 GLY A N 1
ATOM 2463 C CA . GLY A 1 313 ? 20.591 -8.301 -43.299 1.00 83.56 313 GLY A CA 1
ATOM 2464 C C . GLY A 1 313 ? 20.961 -9.692 -43.827 1.00 83.56 313 GLY A C 1
ATOM 2465 O O . GLY A 1 313 ? 21.236 -10.627 -43.080 1.00 83.56 313 GLY A O 1
ATOM 2466 N N . TYR A 1 314 ? 21.074 -9.817 -45.151 1.00 67.44 314 TYR A N 1
ATOM 2467 C CA . TYR A 1 314 ? 21.429 -11.073 -45.837 1.00 67.44 314 TYR A CA 1
ATOM 2468 C C . TYR A 1 314 ? 22.757 -11.716 -45.391 1.00 67.44 314 TYR A C 1
ATOM 2470 O O . TYR A 1 314 ? 22.994 -12.888 -45.670 1.00 67.44 314 TYR A O 1
ATOM 2478 N N . THR A 1 315 ? 23.632 -10.973 -44.711 1.00 63.06 315 THR A N 1
ATOM 2479 C CA . THR A 1 315 ? 24.955 -11.457 -44.288 1.00 63.06 315 THR A CA 1
ATOM 2480 C C . THR A 1 315 ? 24.977 -12.107 -42.899 1.00 63.06 315 THR A C 1
ATOM 2482 O O . THR A 1 315 ? 26.006 -12.676 -42.547 1.00 63.06 315 THR A O 1
ATOM 2485 N N . ASP A 1 316 ? 23.870 -12.114 -42.139 1.00 70.75 316 ASP A N 1
ATOM 2486 C CA . ASP A 1 316 ? 23.830 -12.711 -40.785 1.00 70.75 316 ASP A CA 1
ATOM 2487 C C . ASP A 1 316 ? 23.083 -14.062 -40.711 1.00 70.75 316 ASP A C 1
ATOM 2489 O O . ASP A 1 316 ? 22.709 -14.517 -39.630 1.00 70.75 316 ASP A O 1
ATOM 2493 N N . LEU A 1 317 ? 22.877 -14.746 -41.845 1.00 66.25 317 LEU A N 1
ATOM 2494 C CA . LEU A 1 317 ? 22.069 -15.976 -41.901 1.00 66.25 317 LEU A CA 1
ATOM 2495 C C . LEU A 1 317 ? 22.559 -17.085 -40.951 1.00 66.25 317 LEU A C 1
ATOM 2497 O O . LEU A 1 317 ? 21.745 -17.762 -40.322 1.00 66.25 317 LEU A O 1
ATOM 2501 N N . ASN A 1 318 ? 23.875 -17.279 -40.827 1.00 68.44 318 ASN A N 1
ATOM 2502 C CA . ASN A 1 318 ? 24.436 -18.390 -40.050 1.00 68.44 318 ASN A CA 1
ATOM 2503 C C . ASN A 1 318 ? 24.208 -18.220 -38.538 1.00 68.44 318 ASN A C 1
ATOM 2505 O O . ASN A 1 318 ? 23.798 -19.163 -37.865 1.00 68.44 318 ASN A O 1
ATOM 2509 N N . THR A 1 319 ? 24.417 -17.013 -38.005 1.00 68.31 319 THR A N 1
ATOM 2510 C CA . THR A 1 319 ? 24.260 -16.727 -36.568 1.00 68.31 319 THR A CA 1
ATOM 2511 C C . THR A 1 319 ? 22.798 -16.747 -36.138 1.00 68.31 319 THR A C 1
ATOM 2513 O O . THR A 1 319 ? 22.481 -17.188 -35.032 1.00 68.31 319 THR A O 1
ATOM 2516 N N . VAL A 1 320 ? 21.889 -16.337 -37.025 1.00 72.69 320 VAL A N 1
ATOM 2517 C CA . VAL A 1 320 ? 20.455 -16.378 -36.739 1.00 72.69 320 VAL A CA 1
ATOM 2518 C C . VAL A 1 320 ? 19.892 -17.801 -36.820 1.00 72.69 320 VAL A C 1
ATOM 2520 O O . VAL A 1 320 ? 19.076 -18.181 -35.978 1.00 72.69 320 VAL A O 1
ATOM 2523 N N . THR A 1 321 ? 20.354 -18.616 -37.773 1.00 72.38 321 THR A N 1
ATOM 2524 C CA . THR A 1 321 ? 19.887 -20.007 -37.930 1.00 72.38 321 THR A CA 1
ATOM 2525 C C . THR A 1 321 ? 20.161 -20.838 -36.672 1.00 72.38 321 THR A C 1
ATOM 2527 O O . THR A 1 321 ? 19.280 -21.549 -36.183 1.00 72.38 321 THR A O 1
ATOM 2530 N N . ASP A 1 322 ? 21.340 -20.677 -36.070 1.00 73.75 322 ASP A N 1
ATOM 2531 C CA . ASP A 1 322 ? 21.693 -21.352 -34.817 1.00 73.75 322 ASP A CA 1
ATOM 2532 C C . ASP A 1 322 ? 20.825 -20.906 -33.631 1.00 73.75 322 ASP A C 1
ATOM 2534 O O . ASP A 1 322 ? 20.444 -21.720 -32.783 1.00 73.75 322 ASP A O 1
ATOM 2538 N N . ALA A 1 323 ? 20.473 -19.622 -33.566 1.00 71.94 323 ALA A N 1
ATOM 2539 C CA . ALA A 1 323 ? 19.624 -19.083 -32.508 1.00 71.94 323 ALA A CA 1
ATOM 2540 C C . ALA A 1 323 ? 18.164 -19.560 -32.615 1.00 71.94 323 ALA A C 1
ATOM 2542 O O . ALA A 1 323 ? 17.514 -19.780 -31.586 1.00 71.94 323 ALA A O 1
ATOM 2543 N N . ILE A 1 324 ? 17.662 -19.783 -33.835 1.00 77.00 324 ILE A N 1
ATOM 2544 C CA . ILE A 1 324 ? 16.354 -20.411 -34.078 1.00 77.00 324 ILE A CA 1
ATOM 2545 C C . ILE A 1 324 ? 16.371 -21.864 -33.598 1.00 77.00 324 ILE A C 1
ATOM 2547 O O . ILE A 1 324 ? 15.487 -22.266 -32.843 1.00 77.00 324 ILE A O 1
ATOM 2551 N N . ASN A 1 325 ? 17.408 -22.632 -33.943 1.00 72.12 325 ASN A N 1
ATOM 2552 C CA . ASN A 1 325 ? 17.527 -24.040 -33.539 1.00 72.12 325 ASN A CA 1
ATOM 2553 C C . ASN A 1 325 ? 17.603 -24.217 -32.014 1.00 72.12 325 ASN A C 1
ATOM 2555 O O . ASN A 1 325 ? 17.094 -25.190 -31.463 1.00 72.12 325 ASN A O 1
ATOM 2559 N N . ARG A 1 326 ? 18.185 -23.246 -31.300 1.00 73.69 326 ARG A N 1
ATOM 2560 C CA . ARG A 1 326 ? 18.210 -23.204 -29.824 1.00 73.69 326 ARG A CA 1
ATOM 2561 C C . ARG A 1 326 ? 16.920 -22.638 -29.215 1.00 73.69 326 ARG A C 1
ATOM 2563 O O . ARG A 1 326 ? 16.820 -22.462 -27.995 1.00 73.69 326 ARG A O 1
ATOM 2570 N N . GLY A 1 327 ? 15.937 -22.305 -30.051 1.00 75.94 327 GLY A N 1
ATOM 2571 C CA . GLY A 1 327 ? 14.650 -21.723 -29.688 1.00 75.94 327 GLY A CA 1
ATOM 2572 C C . GLY A 1 327 ? 14.762 -20.369 -28.989 1.00 75.94 327 GLY A C 1
ATOM 2573 O O . GLY A 1 327 ? 13.880 -20.043 -28.197 1.00 75.94 327 GLY A O 1
ATOM 2574 N N . ALA A 1 328 ? 15.872 -19.642 -29.159 1.00 74.94 328 ALA A N 1
ATOM 2575 C CA . ALA A 1 328 ? 16.059 -18.297 -28.608 1.00 74.94 328 ALA A CA 1
ATOM 2576 C C . ALA A 1 328 ? 15.186 -17.275 -29.348 1.00 74.94 328 ALA A C 1
ATOM 2578 O O . ALA A 1 328 ? 14.689 -16.321 -28.752 1.00 74.94 328 ALA A O 1
ATOM 2579 N N . ILE A 1 329 ? 14.941 -17.532 -30.632 1.00 82.06 329 ILE A N 1
ATOM 2580 C CA . ILE A 1 329 ? 14.214 -16.659 -31.546 1.00 82.06 329 ILE A CA 1
ATOM 2581 C C . ILE A 1 329 ? 13.025 -17.433 -32.112 1.00 82.06 329 ILE A C 1
ATOM 2583 O O . ILE A 1 329 ? 13.158 -18.592 -32.493 1.00 82.06 329 ILE A O 1
ATOM 2587 N N . TYR A 1 330 ? 11.862 -16.785 -32.143 1.00 82.44 330 TYR A N 1
ATOM 2588 C CA . TYR A 1 330 ? 10.642 -17.317 -32.744 1.00 82.44 330 TYR A CA 1
ATOM 2589 C C . TYR A 1 330 ? 10.702 -17.258 -34.270 1.00 82.44 330 TYR A C 1
ATOM 2591 O O . TYR A 1 330 ? 10.343 -18.215 -34.952 1.00 82.44 330 TYR A O 1
ATOM 2599 N N . ARG A 1 331 ? 11.145 -16.118 -34.806 1.00 86.00 331 ARG A N 1
ATOM 2600 C CA . ARG A 1 331 ? 11.197 -15.874 -36.246 1.00 86.00 331 ARG A CA 1
ATOM 2601 C C . ARG A 1 331 ? 12.290 -14.877 -36.616 1.00 86.00 331 ARG A C 1
ATOM 2603 O O . ARG A 1 331 ? 12.549 -13.924 -35.883 1.00 86.00 331 ARG A O 1
ATOM 2610 N N . PHE A 1 332 ? 12.881 -15.103 -37.781 1.00 87.94 332 PHE A N 1
ATOM 2611 C CA . PHE A 1 332 ? 13.813 -14.196 -38.442 1.00 87.94 332 PHE A CA 1
ATOM 2612 C C . PHE A 1 332 ? 13.131 -13.457 -39.590 1.00 87.94 332 PHE A C 1
ATOM 2614 O O . PHE A 1 332 ? 12.304 -14.039 -40.294 1.00 87.94 332 PHE A O 1
ATOM 2621 N N . LEU A 1 333 ? 13.502 -12.191 -39.762 1.00 89.12 333 LEU A N 1
ATOM 2622 C CA . LEU A 1 333 ? 12.979 -11.270 -40.761 1.00 89.12 333 LEU A CA 1
ATOM 2623 C C . LEU A 1 333 ? 14.139 -10.508 -41.422 1.00 89.12 333 LEU A C 1
ATOM 2625 O O . LEU A 1 333 ? 15.128 -10.179 -40.767 1.00 89.12 333 LEU A O 1
ATOM 2629 N N . THR A 1 334 ? 14.021 -10.212 -42.716 1.00 87.00 334 THR A N 1
ATOM 2630 C CA . THR A 1 334 ? 15.105 -9.604 -43.505 1.00 87.00 334 THR A CA 1
ATOM 2631 C C . THR A 1 334 ? 14.967 -8.087 -43.651 1.00 87.00 334 THR A C 1
ATOM 2633 O O . THR A 1 334 ? 13.869 -7.585 -43.892 1.00 87.00 334 THR A O 1
ATOM 2636 N N . LYS A 1 335 ? 16.092 -7.361 -43.590 1.00 87.06 335 LYS A N 1
ATOM 2637 C CA . LYS A 1 335 ? 16.225 -5.959 -44.029 1.00 87.06 335 LYS A CA 1
ATOM 2638 C C . LYS A 1 335 ? 16.698 -5.897 -45.504 1.00 87.06 335 LYS A C 1
ATOM 2640 O O . LYS A 1 335 ? 17.620 -6.638 -45.857 1.00 87.06 335 LYS A O 1
ATOM 2645 N N . PRO A 1 336 ? 16.154 -4.999 -46.355 1.00 85.88 336 PRO A N 1
ATOM 2646 C CA . PRO A 1 336 ? 14.983 -4.150 -46.111 1.00 85.88 336 PRO A CA 1
ATOM 2647 C C . PRO A 1 336 ? 13.694 -4.986 -46.053 1.00 85.88 336 PRO A C 1
ATOM 2649 O O . PRO A 1 336 ? 13.584 -5.998 -46.743 1.00 85.88 336 PRO A O 1
ATOM 2652 N N . TRP A 1 337 ? 12.733 -4.569 -45.227 1.00 89.88 337 TRP A N 1
ATOM 2653 C CA . TRP A 1 337 ? 11.470 -5.292 -45.053 1.00 89.88 337 TRP A CA 1
ATOM 2654 C C . TRP A 1 337 ? 10.378 -4.764 -45.989 1.00 89.88 337 TRP A C 1
ATOM 2656 O O . TRP A 1 337 ? 10.401 -3.614 -46.430 1.00 89.88 337 TRP A O 1
ATOM 2666 N N . ASN A 1 338 ? 9.384 -5.609 -46.251 1.00 93.25 338 ASN A N 1
ATOM 2667 C CA . ASN A 1 338 ? 8.106 -5.193 -46.810 1.00 93.25 338 ASN A CA 1
ATOM 2668 C C . ASN A 1 338 ? 7.141 -4.847 -45.661 1.00 93.25 338 ASN A C 1
ATOM 2670 O O . ASN A 1 338 ? 6.971 -5.643 -44.739 1.00 93.25 338 ASN A O 1
ATOM 2674 N N . ASP A 1 339 ? 6.518 -3.668 -45.705 1.00 88.56 339 ASP A N 1
ATOM 2675 C CA . ASP A 1 339 ? 5.646 -3.171 -44.631 1.00 88.56 339 ASP A CA 1
ATOM 2676 C C . ASP A 1 339 ? 4.441 -4.084 -44.348 1.00 88.56 339 ASP A C 1
ATOM 2678 O O . ASP A 1 339 ? 4.095 -4.303 -43.187 1.00 88.56 339 ASP A O 1
ATOM 2682 N N . ASP A 1 340 ? 3.796 -4.625 -45.384 1.00 88.06 340 ASP A N 1
ATOM 2683 C CA . ASP A 1 340 ? 2.620 -5.488 -45.225 1.00 88.06 340 ASP A CA 1
ATOM 2684 C C . ASP A 1 340 ? 3.008 -6.854 -44.664 1.00 88.06 340 ASP A C 1
ATOM 2686 O O . ASP A 1 340 ? 2.357 -7.367 -43.751 1.00 88.06 340 ASP A O 1
ATOM 2690 N N . GLU A 1 341 ? 4.117 -7.404 -45.153 1.00 90.50 341 GLU A N 1
ATOM 2691 C CA . GLU A 1 341 ? 4.656 -8.666 -44.661 1.00 90.50 341 GLU A CA 1
ATOM 2692 C C . GLU A 1 341 ? 5.078 -8.552 -43.189 1.00 90.50 341 GLU A C 1
ATOM 2694 O O . GLU A 1 341 ? 4.725 -9.391 -42.358 1.00 90.50 341 GLU A O 1
ATOM 2699 N N . LEU A 1 342 ? 5.774 -7.469 -42.834 1.00 92.44 342 LEU A N 1
ATOM 2700 C CA . LEU A 1 342 ? 6.230 -7.222 -41.473 1.00 92.44 342 LEU A CA 1
ATOM 2701 C C . LEU A 1 342 ? 5.052 -7.046 -40.498 1.00 92.44 342 LEU A C 1
ATOM 2703 O O . LEU A 1 342 ? 5.090 -7.581 -39.386 1.00 92.44 342 LEU A O 1
ATOM 2707 N N . ARG A 1 343 ? 3.972 -6.364 -40.910 1.00 89.25 343 ARG A N 1
ATOM 2708 C CA . ARG A 1 343 ? 2.732 -6.285 -40.114 1.00 89.25 343 ARG A CA 1
ATOM 2709 C C . ARG A 1 343 ? 2.132 -7.658 -39.855 1.00 89.25 343 ARG A C 1
ATOM 2711 O O . ARG A 1 343 ? 1.729 -7.938 -38.724 1.00 89.25 343 ARG A O 1
ATOM 2718 N N . GLU A 1 344 ? 2.075 -8.506 -40.875 1.00 88.19 344 GLU A N 1
ATOM 2719 C CA . GLU A 1 344 ? 1.502 -9.842 -40.742 1.00 88.19 344 GLU A CA 1
ATOM 2720 C C . GLU A 1 344 ? 2.332 -10.727 -39.803 1.00 88.19 344 GLU A C 1
ATOM 2722 O O . GLU A 1 344 ? 1.770 -11.358 -38.906 1.00 88.19 344 GLU A O 1
ATOM 2727 N N . HIS A 1 345 ? 3.665 -10.690 -39.900 1.00 93.44 345 HIS A N 1
ATOM 2728 C CA . HIS A 1 345 ? 4.543 -11.427 -38.981 1.00 93.44 345 HIS A CA 1
ATOM 2729 C C . HIS A 1 345 ? 4.356 -11.002 -37.517 1.00 93.44 345 HIS A C 1
ATOM 2731 O O . HIS A 1 345 ? 4.308 -11.857 -36.630 1.00 93.44 345 HIS A O 1
ATOM 2737 N N . ILE A 1 346 ? 4.188 -9.703 -37.245 1.00 94.56 346 ILE A N 1
ATOM 2738 C CA . ILE A 1 346 ? 3.904 -9.212 -35.887 1.00 94.56 346 ILE A CA 1
ATOM 2739 C C . ILE A 1 346 ? 2.515 -9.647 -35.406 1.00 94.56 346 ILE A C 1
ATOM 2741 O O . ILE A 1 346 ? 2.374 -10.092 -34.265 1.00 94.56 346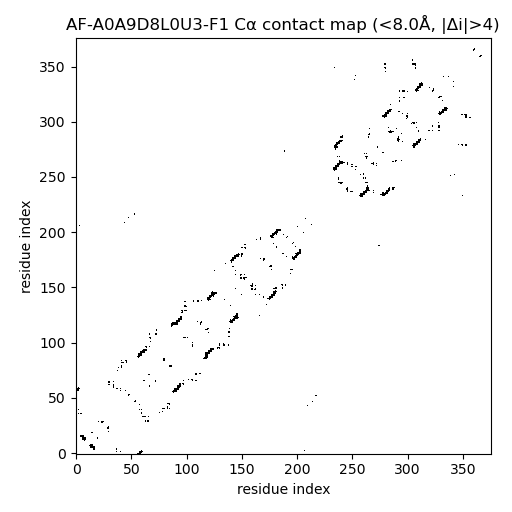 ILE A O 1
ATOM 2745 N N . ARG A 1 347 ? 1.483 -9.597 -36.258 1.00 91.06 347 ARG A N 1
ATOM 2746 C CA . ARG A 1 347 ? 0.143 -10.102 -35.900 1.00 91.06 347 ARG A CA 1
ATOM 2747 C C . ARG A 1 347 ? 0.178 -11.586 -35.548 1.00 91.06 347 ARG A C 1
ATOM 2749 O O . ARG A 1 347 ? -0.456 -11.989 -34.572 1.00 91.06 347 ARG A O 1
ATOM 2756 N N . GLN A 1 348 ? 0.917 -12.385 -36.313 1.00 90.75 348 GLN A N 1
ATOM 2757 C CA . GLN A 1 348 ? 1.106 -13.809 -36.042 1.00 90.75 348 GLN A CA 1
ATOM 2758 C C . GLN A 1 348 ? 1.839 -14.039 -34.721 1.00 90.75 348 GLN A C 1
ATOM 2760 O O . GLN A 1 348 ? 1.395 -14.865 -33.931 1.00 90.75 348 GLN A O 1
ATOM 2765 N N . ALA A 1 349 ? 2.890 -13.266 -34.432 1.00 94.25 349 ALA A N 1
ATOM 2766 C CA . ALA A 1 349 ? 3.604 -13.343 -33.160 1.00 94.25 349 ALA A CA 1
ATOM 2767 C C . ALA A 1 349 ? 2.674 -13.130 -31.953 1.00 94.25 349 ALA A C 1
ATOM 2769 O O . ALA A 1 349 ? 2.697 -13.922 -31.014 1.00 94.25 349 ALA A O 1
ATOM 2770 N N . PHE A 1 350 ? 1.791 -12.127 -31.999 1.00 92.00 350 PHE A N 1
ATOM 2771 C CA . PHE A 1 350 ? 0.800 -11.924 -30.937 1.00 92.00 350 PHE A CA 1
ATOM 2772 C C . PHE A 1 350 ? -0.212 -13.075 -30.833 1.00 92.00 350 PHE A C 1
ATOM 2774 O O . PHE A 1 350 ? -0.568 -13.462 -29.724 1.00 92.00 350 PHE A O 1
ATOM 2781 N N . ARG A 1 351 ? -0.660 -13.665 -31.953 1.00 88.25 351 ARG A N 1
ATOM 2782 C CA . ARG A 1 351 ? -1.544 -14.848 -31.908 1.00 88.25 351 ARG A CA 1
ATOM 2783 C C . ARG A 1 351 ? -0.858 -16.034 -31.232 1.00 88.25 351 ARG A C 1
ATOM 2785 O O . ARG A 1 351 ? -1.460 -16.671 -30.376 1.00 88.25 351 ARG A O 1
ATOM 2792 N N . THR A 1 352 ? 0.407 -16.284 -31.558 1.00 87.94 352 THR A N 1
ATOM 2793 C CA . THR A 1 352 ? 1.195 -17.353 -30.934 1.00 87.94 352 THR A CA 1
ATOM 2794 C C . THR A 1 352 ? 1.407 -17.113 -29.442 1.00 87.94 352 THR A C 1
ATOM 2796 O O . THR A 1 352 ? 1.310 -18.051 -28.655 1.00 87.94 352 THR A O 1
ATOM 2799 N N . HIS A 1 353 ? 1.654 -15.866 -29.030 1.00 90.44 353 HIS A N 1
ATOM 2800 C CA . HIS A 1 353 ? 1.701 -15.506 -27.612 1.00 90.44 353 HIS A CA 1
ATOM 2801 C C . HIS A 1 353 ? 0.387 -15.873 -26.899 1.00 90.44 353 HIS A C 1
ATOM 2803 O O . HIS A 1 353 ? 0.402 -16.531 -25.858 1.00 90.44 353 HIS A O 1
ATOM 2809 N N . ASP A 1 354 ? -0.752 -15.489 -27.485 1.00 85.44 354 ASP A N 1
ATOM 2810 C CA . ASP A 1 354 ? -2.081 -15.757 -26.928 1.00 85.44 354 ASP A CA 1
ATOM 2811 C C . ASP A 1 354 ? -2.357 -17.274 -26.818 1.00 85.44 354 ASP A C 1
ATOM 2813 O O . ASP A 1 354 ? -2.917 -17.735 -25.823 1.00 85.44 354 ASP A O 1
ATOM 2817 N N . GLU A 1 355 ? -1.932 -18.069 -27.804 1.00 83.00 355 GLU A N 1
ATOM 2818 C CA . GLU A 1 355 ? -2.055 -19.535 -27.801 1.00 83.00 355 GLU A CA 1
ATOM 2819 C C . GLU A 1 355 ? -1.185 -20.204 -26.728 1.00 83.00 355 GLU A C 1
ATOM 2821 O O . GLU A 1 355 ? -1.671 -21.066 -25.991 1.00 83.00 355 GLU A O 1
ATOM 2826 N N . LEU A 1 356 ? 0.080 -19.791 -26.593 1.00 81.69 356 LEU A N 1
ATOM 2827 C CA . LEU A 1 356 ? 0.988 -20.314 -25.566 1.00 81.69 356 LEU A CA 1
ATOM 2828 C C . LEU A 1 356 ? 0.488 -19.998 -24.156 1.00 81.69 356 LEU A C 1
ATOM 2830 O O . LEU A 1 356 ? 0.576 -20.847 -23.265 1.00 81.69 356 LEU A O 1
ATOM 2834 N N . ARG A 1 357 ? -0.071 -18.800 -23.961 1.00 77.19 357 ARG A N 1
ATOM 2835 C CA . ARG A 1 357 ? -0.671 -18.392 -22.691 1.00 77.19 357 ARG A CA 1
ATOM 2836 C C . ARG A 1 357 ? -1.892 -19.250 -22.348 1.00 77.19 357 ARG A C 1
ATOM 2838 O O . ARG A 1 357 ? -1.922 -19.846 -21.274 1.00 77.19 357 ARG A O 1
ATOM 2845 N N . LYS A 1 358 ? -2.832 -19.413 -23.288 1.00 73.50 358 LYS A N 1
ATOM 2846 C CA . LYS A 1 358 ? -4.017 -20.275 -23.110 1.00 73.50 358 LYS A CA 1
ATOM 2847 C C . LYS A 1 358 ? -3.652 -21.738 -22.844 1.00 73.50 358 LYS A C 1
ATOM 2849 O O . LYS A 1 358 ? -4.268 -22.382 -21.999 1.00 73.50 358 LYS A O 1
ATOM 2854 N N . GLY A 1 359 ? -2.642 -22.269 -23.535 1.00 70.75 359 GLY A N 1
ATOM 2855 C CA . GLY A 1 359 ? -2.171 -23.643 -23.340 1.00 70.75 359 GLY A CA 1
ATOM 2856 C C . GLY A 1 359 ? -1.634 -23.903 -21.929 1.00 70.75 359 GLY A C 1
ATOM 2857 O O . GLY A 1 359 ? -1.854 -24.982 -21.378 1.00 70.75 359 GLY A O 1
ATOM 2858 N N . ARG A 1 360 ? -0.982 -22.908 -21.314 1.00 65.44 360 ARG A N 1
ATOM 2859 C CA . ARG A 1 360 ? -0.474 -22.985 -19.932 1.00 65.44 360 ARG A CA 1
ATOM 2860 C C . ARG A 1 360 ? -1.553 -22.798 -18.872 1.00 65.44 360 ARG A C 1
ATOM 2862 O O . ARG A 1 360 ? -1.522 -23.490 -17.857 1.00 65.44 360 ARG A O 1
ATOM 2869 N N . GLU A 1 361 ? -2.520 -21.921 -19.133 1.00 61.12 361 GLU A N 1
ATOM 2870 C CA . GLU A 1 361 ? -3.723 -21.772 -18.303 1.00 61.12 361 GLU A CA 1
ATOM 2871 C C . GLU A 1 361 ? -4.519 -23.098 -18.274 1.00 61.12 361 GLU A C 1
ATOM 2873 O O . GLU A 1 361 ? -4.944 -23.544 -17.210 1.00 61.12 361 GLU A O 1
ATOM 2878 N N . ALA A 1 362 ? -4.613 -23.807 -19.407 1.00 56.84 362 ALA A N 1
ATOM 2879 C CA . ALA A 1 362 ? -5.281 -25.110 -19.510 1.00 56.84 362 ALA A CA 1
ATOM 2880 C C . ALA A 1 362 ? -4.508 -26.291 -18.877 1.00 56.84 362 ALA A C 1
ATOM 2882 O O . ALA A 1 362 ? -5.125 -27.270 -18.464 1.00 56.84 362 ALA A O 1
ATOM 2883 N N . THR A 1 363 ? -3.173 -26.223 -18.779 1.00 51.44 363 THR A N 1
ATOM 2884 C CA . THR A 1 363 ? -2.331 -27.265 -18.144 1.00 51.44 363 THR A CA 1
ATOM 2885 C C . THR A 1 363 ? -2.085 -27.034 -16.647 1.00 51.44 363 THR A C 1
ATOM 2887 O O . THR A 1 363 ? -1.338 -27.786 -16.023 1.00 51.44 363 THR A O 1
ATOM 2890 N N . GLY A 1 364 ? -2.737 -26.035 -16.039 1.00 45.59 364 GLY A N 1
ATOM 2891 C CA . GLY A 1 364 ? -2.696 -25.790 -14.592 1.00 45.59 364 GLY A CA 1
ATOM 2892 C C . GLY A 1 364 ? -1.365 -25.240 -14.070 1.00 45.59 364 GLY A C 1
ATOM 2893 O O . GLY A 1 364 ? -1.143 -25.230 -12.860 1.00 45.59 364 GLY A O 1
ATOM 2894 N N . LEU A 1 365 ? -0.486 -24.767 -14.960 1.00 48.38 365 LEU A N 1
ATOM 2895 C CA . LEU A 1 365 ? 0.848 -24.267 -14.625 1.00 48.38 365 LEU A CA 1
ATOM 2896 C C . LEU A 1 365 ? 1.006 -22.765 -14.934 1.00 48.38 365 LEU A C 1
ATOM 2898 O O . LEU A 1 365 ? 2.040 -22.343 -15.438 1.00 48.38 365 LEU A O 1
ATOM 2902 N N . ALA A 1 366 ? -0.014 -21.951 -14.646 1.00 40.56 366 ALA A N 1
ATOM 2903 C CA . ALA A 1 366 ? 0.139 -20.530 -14.312 1.00 40.56 366 ALA A CA 1
ATOM 2904 C C . ALA A 1 366 ? -1.150 -19.951 -13.698 1.00 40.56 366 ALA A C 1
ATOM 2906 O O . ALA A 1 366 ? -2.223 -20.074 -14.275 1.00 40.56 366 ALA A O 1
ATOM 2907 N N . ARG A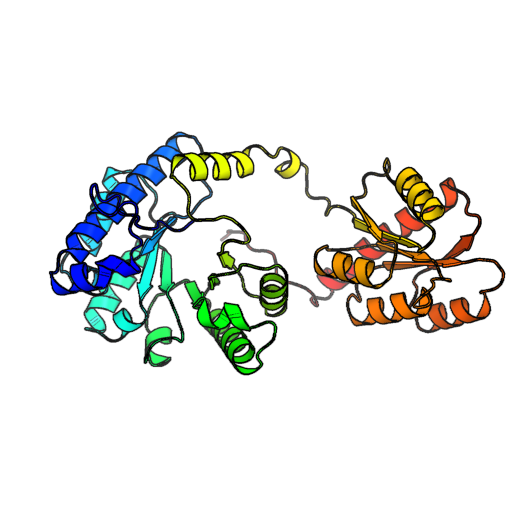 1 367 ? -0.968 -19.285 -12.547 1.00 39.53 367 ARG A N 1
ATOM 2908 C CA . ARG A 1 367 ? -1.815 -18.270 -11.885 1.00 39.53 367 ARG A CA 1
ATOM 2909 C C . ARG A 1 367 ? -3.298 -18.610 -11.679 1.00 39.53 367 ARG A C 1
ATOM 2911 O O . ARG A 1 367 ? -4.145 -18.371 -12.530 1.00 39.53 367 ARG A O 1
ATOM 2918 N N . ARG A 1 368 ? -3.621 -19.045 -10.454 1.00 33.44 368 ARG A N 1
ATOM 2919 C CA . ARG A 1 368 ? -4.965 -18.889 -9.874 1.00 33.44 368 ARG A CA 1
ATOM 2920 C C . ARG A 1 368 ? -5.225 -17.402 -9.596 1.00 33.44 368 ARG A C 1
ATOM 2922 O O . ARG A 1 368 ? -5.160 -16.979 -8.453 1.00 33.44 368 ARG A O 1
ATOM 2929 N N . ASP A 1 369 ? -5.539 -16.650 -10.641 1.00 40.12 369 ASP A N 1
ATOM 2930 C CA . ASP A 1 369 ? -6.153 -15.324 -10.545 1.00 40.12 369 ASP A CA 1
ATOM 2931 C C . ASP A 1 369 ? -7.575 -15.403 -11.111 1.00 40.12 369 ASP A C 1
ATOM 2933 O O . ASP A 1 369 ? -7.867 -14.856 -12.166 1.00 40.12 369 ASP A O 1
ATOM 2937 N N . THR A 1 370 ? -8.457 -16.121 -10.411 1.00 32.56 370 THR A N 1
ATOM 2938 C CA . THR A 1 370 ? -9.919 -15.963 -10.513 1.00 32.56 370 THR A CA 1
ATOM 2939 C C . THR A 1 370 ? -10.577 -16.470 -9.225 1.00 32.56 370 THR A C 1
ATOM 2941 O O . THR A 1 370 ? -10.737 -17.673 -9.024 1.00 32.56 370 THR A O 1
ATOM 2944 N N . LEU A 1 371 ? -10.979 -15.548 -8.355 1.00 31.39 371 LEU A N 1
ATOM 2945 C CA . LEU A 1 371 ? -12.264 -15.615 -7.645 1.00 31.39 371 LEU A CA 1
ATOM 2946 C C . LEU A 1 371 ? -13.206 -14.624 -8.367 1.00 31.39 371 LEU A C 1
ATOM 2948 O O . LEU A 1 371 ? -12.668 -13.688 -8.966 1.00 31.39 371 LEU A O 1
ATOM 2952 N N . PRO A 1 372 ? -14.555 -14.719 -8.296 1.00 46.12 372 PRO A N 1
ATOM 2953 C CA . PRO A 1 372 ? -15.394 -15.611 -7.477 1.00 46.12 372 PRO A CA 1
ATOM 2954 C C . PRO A 1 372 ? -16.628 -16.198 -8.220 1.00 46.12 372 PRO A C 1
ATOM 2956 O O . PRO A 1 372 ? -16.906 -15.871 -9.371 1.00 46.12 372 PRO A O 1
ATOM 2959 N N . GLY A 1 373 ? -17.426 -17.010 -7.518 1.00 32.16 373 GLY A N 1
ATOM 2960 C CA . GLY A 1 373 ? -18.806 -17.309 -7.904 1.00 32.16 373 GLY A CA 1
ATOM 2961 C C . GLY A 1 373 ? -19.552 -18.090 -6.826 1.00 32.16 373 GLY A C 1
ATOM 2962 O O . GLY A 1 373 ? -19.389 -19.303 -6.732 1.00 32.16 373 GLY A O 1
ATOM 2963 N N . ASP A 1 374 ? -20.354 -17.379 -6.030 1.00 42.88 374 ASP A N 1
ATOM 2964 C CA . ASP A 1 374 ? -21.454 -17.940 -5.239 1.00 42.88 374 ASP A CA 1
ATOM 2965 C C . ASP A 1 374 ? -22.341 -18.852 -6.096 1.00 42.88 374 ASP A C 1
ATOM 2967 O O . ASP A 1 374 ? -22.670 -18.526 -7.240 1.00 42.88 374 ASP A O 1
ATOM 2971 N N . GLY A 1 375 ? -22.795 -19.957 -5.505 1.00 37.12 375 GLY A N 1
ATOM 2972 C CA . GLY A 1 375 ? -23.853 -20.786 -6.069 1.00 37.12 375 GLY A CA 1
ATOM 2973 C C . GLY A 1 375 ? -24.016 -22.116 -5.341 1.00 37.12 375 GLY A C 1
ATOM 2974 O O . GLY A 1 375 ? -23.459 -23.118 -5.787 1.00 37.12 375 GLY A O 1
ATOM 2975 N N . GLY A 1 376 ? -24.807 -22.125 -4.262 1.00 34.94 376 GLY A N 1
ATOM 2976 C CA . GLY A 1 376 ? -25.297 -23.341 -3.600 1.00 34.94 376 GLY A CA 1
ATOM 2977 C C . GLY A 1 376 ? -25.509 -23.187 -2.109 1.00 34.94 376 GLY A C 1
ATOM 2978 O O . GLY A 1 376 ? -24.576 -23.576 -1.377 1.00 34.94 376 GLY A O 1
#

Sequence (376 aa):
MEALLRWQSPTLGMLVPERFMRTAERLGIIVQIGAWVLEMTLRQARIWRDQGFDDFNVAVNVSTLQLLRPGFFAEVMVLLQSTGVPARMLTLEINESALTNNVNFVYETLANLRNEGISLSLDNFGTGDSSLSALVRYPVDKLKIDRSFIKSAPAANREAAISRAIIAMGHQLGMTVIANGVESQAQLGFLRRNDCDVFQGYLFGEPMSAEAAGMTLRRRYLRPEAFAETRPDRTLLLLDDEENVLRSLVRLFRREGYRILAAGNVRDAFDLLAINDVQVILSDQRMSDMSGTEFLGRVKMLYPDTIRLVLSGYTDLNTVTDAINRGAIYRFLTKPWNDDELREHIRQAFRTHDELRKGREATGLARRDTLPGDGG

Organism: NCBI:txid83617

Radius of gyration: 26.35 Å; Cα contacts (8 Å, |Δi|>4): 527; chains: 1; bounding box: 52×57×75 Å

Foldseek 3Di:
DEQFDWDQDPPPGIDGCVVPVVVCVVVVVVLVVQLVSLLVQLLLVLVLVVVVQDPAAYEYEDELSLLPDPCSLVSNVVSCVVSVPQLLRYEYEYELVSLVPPNVSSQVSQVSSVVSNHAYEYPQPPPDDDDPVSVLSHPHQAYEHHLVLLVCLLPDPPSVVVLLVSQVSCVVSNHQYEYEAPDDPSSVLSCVVSPHHYYYHPVVHDDDDSVVVSVVSVVVVPPPVVVPPDDPQAEEEEEALPPVVQVVVCVLCVPVRHNYHYDNDLVVSVVCVSVDDHQEYEYEQDDDPHGLLVSLLVCCVVPVLHAREYEYEPVCVVVVVVSVVVVSHPYYDYPPHDSVVVVVVSVVSVVVSVVVVVVCVVVVNDDPPDDDDDDD

Secondary structure (DSSP, 8-state):
-EE---EEETTTEEE-GGGTHHHHHHTTTHHHHHHHHHHHHHHHHHHHHHTT--S--EEEEE-HHHHTSTTHHHHHHHHHHHHT--GGGEEEEEEGGGGGSSHHHHHHHHHHHHHTT-EEEEEEETSS---HHHHHHS--SEEEE-HHHHHTTTT-HHHHHHHHHHHHHHHHTTPEEEEE---SHHHHHHHHHTT--EEESTTT-----HHHHHHHHHHHHT-GGGGS------EEEEE-S-HHHHHHHHHHHTTTT-EEEEESSHHHHHHHHHHS--SEEEEES--SSS-HHHHHHHHHHH-TTSEEEEEE-TT-HHHHHHHHHTTS-SEEEESSPPHHHHHHHHHHHHHHHHHHHHHHHHTT-S----------

InterPro domains:
  IPR000595 Cyclic nucleotide-binding domain [PS50042] (226-308)
  IPR001633 EAL domain [PF00563] (1-207)
  IPR001633 EAL domain [PS50883] (1-221)
  IPR001633 EAL domain [SM00052] (1-212)
  IPR001633 EAL domain [cd01948] (1-212)
  IPR001789 Signal transduction response regulator, receiver domain [PF00072] (237-347)
  IPR001789 Signal transduction response regulator, receiver domain [PS50110] (235-350)
  IPR001789 Signal transduction response regulator, receiver domain [SM00448] (234-346)
  IPR011006 CheY-like superfamily [SSF52172] (233-358)
  IPR035919 EAL domain superfamily [G3DSA:3.20.20.450] (1-223)
  IPR035919 EAL domain superfamily [SSF141868] (1-220)

Nearest PDB structures (foldseek):
  8arv-assembly1_B  TM=9.591E-01  e=1.004E-21  Pseudomonas aeruginosa PAO1
  5m1t-assembly1_A  TM=9.602E-01  e=2.219E-21  Pseudomonas aeruginosa PAO1
  4rnh-assembly1_A-2  TM=9.531E-01  e=1.411E-21  Pseudomonas aeruginosa PAO1
  4rnj-assembly1_A  TM=9.482E-01  e=2.136E-20  Pseudomonas aeruginosa PAO1
  5m3c-assembly1_A  TM=9.280E-01  e=9.307E-20  Pseudomonas aeruginosa

Mean predicted aligned error: 15.82 Å

Solvent-accessible surface area (backbone atoms only — not comparable to full-atom values): 21083 Å² total; per-residue (Å²): 92,74,66,74,75,69,46,78,39,95,87,75,42,80,39,55,52,92,81,45,46,70,59,29,51,76,68,56,49,41,46,59,52,44,53,50,49,51,50,54,49,44,50,50,52,31,53,43,39,76,72,69,53,81,91,68,47,43,30,38,72,49,56,54,71,40,62,70,37,90,59,44,63,58,53,54,51,53,50,33,61,75,46,69,42,64,42,67,31,38,28,43,30,32,49,56,75,42,63,78,45,66,52,66,64,40,44,52,46,45,46,52,42,39,74,64,40,29,41,30,28,36,35,50,49,85,77,66,89,73,55,70,71,47,63,76,70,47,78,55,48,28,39,27,40,29,35,78,38,42,70,45,29,78,81,36,74,63,36,32,48,51,49,49,50,52,36,55,49,26,52,77,71,73,22,50,29,32,41,33,54,35,63,45,71,64,41,48,54,52,39,54,76,60,69,48,73,40,82,40,28,61,64,82,50,66,96,68,55,72,67,58,49,50,54,54,54,48,58,68,75,70,43,73,75,78,75,53,81,88,66,79,72,49,21,38,36,40,37,32,62,50,65,70,58,42,54,50,53,51,62,70,46,66,82,72,75,47,47,78,44,79,19,61,47,70,68,55,42,51,56,48,55,73,78,42,82,50,45,35,36,44,25,37,35,86,37,96,90,56,39,25,66,57,52,34,40,53,39,41,75,79,43,65,73,37,35,30,33,36,37,35,49,88,86,50,57,70,70,51,52,56,34,40,77,70,62,34,34,77,46,82,42,56,55,86,70,53,73,70,60,53,51,50,54,52,55,49,44,53,52,52,35,54,50,56,50,52,55,33,52,73,68,74,72,55,78,97,82,76,85,88,80,92,87,134